Protein AF-0000000084342616 (afdb_homodimer)

Radius of gyration: 28.25 Å; Cα contacts (8 Å, |Δi|>4): 1488; chains: 2; bounding box: 65×80×60 Å

Solvent-accessible surface area (backbone atoms only — not comparable to full-atom values): 35265 Å² total; per-residue (Å²): 129,87,40,86,78,53,21,59,70,28,30,12,45,75,32,38,67,41,60,34,61,66,39,51,51,51,31,42,50,50,44,41,45,38,43,19,45,22,30,22,75,73,64,75,33,57,58,69,29,30,51,42,36,45,54,32,55,73,68,57,84,81,56,51,69,61,45,52,62,55,8,59,83,76,71,40,53,48,65,52,47,51,52,52,49,21,62,64,22,49,87,28,20,79,39,56,56,72,46,55,33,60,63,24,43,51,51,28,19,47,40,50,38,48,48,60,24,43,51,50,34,48,52,26,31,48,49,28,22,51,29,24,42,49,48,12,63,77,25,31,79,38,57,24,56,26,32,41,61,90,34,80,65,47,49,32,27,54,2,34,55,25,26,45,42,18,53,28,27,48,50,28,43,53,53,34,51,55,50,61,72,61,35,43,37,36,58,14,26,85,51,52,25,22,47,74,34,54,91,45,29,70,60,32,42,42,41,28,7,60,74,68,73,32,37,64,56,73,51,42,84,44,42,54,51,69,57,22,52,43,35,36,32,41,23,33,35,6,30,39,32,20,22,52,18,46,34,50,47,58,34,36,32,83,92,55,41,30,35,43,42,69,78,46,34,75,41,99,87,38,82,84,45,66,42,44,46,39,17,53,27,8,32,58,21,16,68,49,14,30,63,32,26,27,57,51,31,60,44,53,32,35,66,47,30,34,68,58,45,58,67,55,36,60,62,34,50,54,48,29,50,26,19,24,21,1,4,22,37,18,29,21,55,28,47,48,62,47,40,73,35,62,68,41,22,46,53,60,25,54,72,78,45,88,70,88,52,50,50,40,22,52,61,49,30,53,50,50,63,68,65,56,129,128,87,40,85,79,52,22,59,69,27,31,11,44,77,32,39,68,40,62,35,62,66,39,50,52,51,31,42,49,52,47,40,42,39,42,20,44,22,32,22,75,72,64,75,34,55,58,68,30,29,52,42,35,44,54,31,56,74,68,59,81,81,56,53,69,60,45,52,63,56,9,60,84,74,71,40,53,48,63,52,48,52,53,53,50,22,61,63,23,49,87,28,19,80,40,56,57,71,47,54,34,59,63,25,44,50,50,28,20,47,39,50,38,47,48,62,25,44,53,49,33,48,50,26,30,50,49,27,22,50,30,24,41,49,49,12,62,76,25,31,77,39,58,24,56,26,33,41,62,90,35,80,66,48,49,32,26,53,1,36,55,25,26,46,42,18,53,28,26,48,52,30,41,53,54,34,50,55,49,61,72,61,35,42,37,36,57,15,28,85,49,53,26,22,47,75,34,54,94,46,30,69,60,32,42,41,41,28,8,59,74,69,73,32,36,65,56,73,50,42,86,43,43,53,49,68,56,23,52,41,34,37,31,40,22,34,35,6,30,39,33,20,22,51,18,47,35,50,48,57,34,35,33,83,91,57,42,30,34,43,44,70,77,46,34,76,42,100,85,39,82,83,45,68,42,47,47,38,17,52,26,8,32,58,21,14,69,51,15,30,63,32,27,25,58,52,31,60,42,54,31,36,67,47,31,35,69,59,42,57,66,55,34,59,61,34,50,52,47,28,50,26,18,25,23,1,4,21,39,18,28,20,55,28,47,46,60,48,40,73,34,63,67,40,23,47,55,59,24,55,72,77,44,88,68,89,51,51,51,38,22,53,60,50,29,52,49,51,63,68,64,56,130

Sequence (746 aa):
MTGPLFDPLLGADRVAERLDAASWVAALIAVEVALTQAAAEHGIVAQADADAVQKAAAQLRIDPAELGKLAVEGGNPVIPLVRTLRAAAGPAGRAVHPGATSQDIMDTAAMLLVGWAGEVVLDDLRGAADAAARLAAEHRDTPMIARTLGQQAVPTTFGLVAAGWCAGLDRARTALAVELAHRSVQLGGAAGTLAALHPHGPAVAASLAARLGLADAAPWHTERTRLGALASALAVAASACATPATDVVLLAATEVGEVQEAAPGDSSSMPHKRNPIAAITARAAARRAPGLAAVIIGGEHEHQRAAGAWHAEWQALTDLLCAAGGAASRLRTSLSGLKVDTDRMAANLALTAGEFDPGHAGELVDRLLKERPMTGPLFDPLLGADRVAERLDAASWVAALIAVEVALTQAAAEHGIVAQADADAVQKAAAQLRIDPAELGKLAVEGGNPVIPLVRTLRAAAGPAGRAVHPGATSQDIMDTAAMLLVGWAGEVVLDDLRGAADAAARLAAEHRDTPMIARTLGQQAVPTTFGLVAAGWCAGLDRARTALAVELAHRSVQLGGAAGTLAALHPHGPAVAASLAARLGLADAAPWHTERTRLGALASALAVAASACATPATDVVLLAATEVGEVQEAAPGDSSSMPHKRNPIAAITARAAARRAPGLAAVIIGGEHEHQRAAGAWHAEWQALTDLLCAAGGAASRLRTSLSGLKVDTDRMAANLALTAGEFDPGHAGELVDRLLKERP

Nearest PDB structures (foldseek):
  5xnz-assembly1_A  TM=9.042E-01  e=6.594E-23  Streptomyces cremeus
  3c8t-assembly1_A  TM=9.058E-01  e=5.805E-22  Chelativorans sp. BNC1
  1c3c-assembly1_A  TM=8.485E-01  e=1.650E-17  Thermotoga maritima
  1c3u-assembly1_A  TM=8.351E-01  e=2.353E-17  Thermotoga maritima
  2x75-assembly1_A  TM=8.670E-01  e=1.659E-16  Staphylococcus aureus

Structure (mmCIF, N/CA/C/O backbone):
data_AF-0000000084342616-model_v1
#
loop_
_entity.id
_entity.type
_entity.pdbx_description
1 polymer '3-carboxy-cis,cis-muconate cycloisomerase'
#
loop_
_atom_site.group_PDB
_atom_site.id
_atom_site.type_symbol
_atom_site.label_atom_id
_atom_site.label_alt_id
_atom_site.label_comp_id
_atom_site.label_asym_id
_atom_site.label_entity_id
_atom_site.label_seq_id
_atom_site.pdbx_PDB_ins_code
_atom_site.Cartn_x
_atom_site.Cartn_y
_atom_site.Cartn_z
_atom_site.occupancy
_atom_site.B_iso_or_equiv
_atom_site.auth_seq_id
_atom_site.auth_comp_id
_atom_site.auth_asym_id
_atom_site.auth_atom_id
_atom_site.pdbx_PDB_model_num
ATOM 1 N N . MET A 1 1 ? -18.078 9.867 -7.395 1 50.47 1 MET A N 1
ATOM 2 C CA . MET A 1 1 ? -18.922 10.102 -6.223 1 50.47 1 MET A CA 1
ATOM 3 C C . MET A 1 1 ? -19.953 8.984 -6.062 1 50.47 1 MET A C 1
ATOM 5 O O . MET A 1 1 ? -20.422 8.414 -7.051 1 50.47 1 MET A O 1
ATOM 9 N N . THR A 1 2 ? -19.703 8.336 -4.805 1 63.5 2 THR A N 1
ATOM 10 C CA . THR A 1 2 ? -20.703 7.355 -4.375 1 63.5 2 THR A CA 1
ATOM 11 C C . THR A 1 2 ? -22.078 7.988 -4.312 1 63.5 2 THR A C 1
ATOM 13 O O . THR A 1 2 ? -22.219 9.188 -4.051 1 63.5 2 THR A O 1
ATOM 16 N N . GLY A 1 3 ? -23 7.684 -5.203 1 76.19 3 GLY A N 1
ATOM 17 C CA . GLY A 1 3 ? -24.375 8.117 -5.191 1 76.19 3 GLY A CA 1
ATOM 18 C C . GLY A 1 3 ? -25.359 6.969 -5.07 1 76.19 3 GLY A C 1
ATOM 19 O O . GLY A 1 3 ? -24.969 5.801 -5.109 1 76.19 3 GLY A O 1
ATOM 20 N N . PRO A 1 4 ? -26.5 7.402 -4.82 1 77.88 4 PRO A N 1
ATOM 21 C CA . PRO A 1 4 ? -27.531 6.41 -4.512 1 77.88 4 PRO A CA 1
ATOM 22 C C . PRO A 1 4 ? -27.812 5.465 -5.68 1 77.88 4 PRO A C 1
ATOM 24 O O . PRO A 1 4 ? -28.328 4.363 -5.477 1 77.88 4 PRO A O 1
ATOM 27 N N . LEU A 1 5 ? -27.406 5.91 -6.863 1 78.56 5 LEU A N 1
ATOM 28 C CA . LEU A 1 5 ? -27.703 5.09 -8.031 1 78.56 5 LEU A CA 1
ATOM 29 C C . LEU A 1 5 ? -26.734 3.916 -8.133 1 78.56 5 LEU A C 1
ATOM 31 O O . LEU A 1 5 ? -27.141 2.787 -8.414 1 78.56 5 LEU A O 1
ATOM 35 N N . PHE A 1 6 ? -25.438 4.184 -7.906 1 83.94 6 PHE A N 1
ATOM 36 C CA . PHE A 1 6 ? -24.453 3.154 -8.203 1 83.94 6 PHE A CA 1
ATOM 37 C C . PHE A 1 6 ? -23.969 2.482 -6.918 1 83.94 6 PHE A C 1
ATOM 39 O O . PHE A 1 6 ? -23.453 1.368 -6.953 1 83.94 6 PHE A O 1
ATOM 46 N N . ASP A 1 7 ? -24.188 3.082 -5.777 1 88.75 7 ASP A N 1
ATOM 47 C CA . ASP A 1 7 ? -23.641 2.549 -4.531 1 88.75 7 ASP A CA 1
ATOM 48 C C . ASP A 1 7 ? -24.234 1.173 -4.223 1 88.75 7 ASP A C 1
ATOM 50 O O . ASP A 1 7 ? -23.484 0.224 -3.953 1 88.75 7 ASP A O 1
ATOM 54 N N . PRO A 1 8 ? -25.562 1.084 -4.324 1 84.62 8 PRO A N 1
ATOM 55 C CA . PRO A 1 8 ? -26.109 -0.25 -4.059 1 84.62 8 PRO A CA 1
ATOM 56 C C . PRO A 1 8 ? -25.641 -1.287 -5.082 1 84.62 8 PRO A C 1
ATOM 58 O O . PRO A 1 8 ? -25.359 -2.432 -4.723 1 84.62 8 PRO A O 1
ATOM 61 N N . LEU A 1 9 ? -25.547 -0.875 -6.324 1 88.62 9 LEU A N 1
ATOM 62 C CA . LEU A 1 9 ? -25.141 -1.764 -7.402 1 88.62 9 LEU A CA 1
ATOM 63 C C . LEU A 1 9 ? -23.719 -2.277 -7.168 1 88.62 9 LEU A C 1
ATOM 65 O O . LEU A 1 9 ? -23.438 -3.465 -7.359 1 88.62 9 LEU A O 1
ATOM 69 N N . LEU A 1 10 ? -22.891 -1.411 -6.641 1 91.94 10 LEU A N 1
ATOM 70 C CA . LEU A 1 10 ? -21.484 -1.759 -6.465 1 91.94 10 LEU A CA 1
ATOM 71 C C . LEU A 1 10 ? -21.203 -2.248 -5.047 1 91.94 10 LEU A C 1
ATOM 73 O O . LEU A 1 10 ? -20.062 -2.49 -4.676 1 91.94 10 LEU A O 1
ATOM 77 N N . GLY A 1 11 ? -22.266 -2.369 -4.234 1 92.19 11 GLY A N 1
ATOM 78 C CA . GLY A 1 11 ? -22.141 -2.969 -2.914 1 92.19 11 GLY A CA 1
ATOM 79 C C . GLY A 1 11 ? -21.594 -2.018 -1.872 1 92.19 11 GLY A C 1
ATOM 80 O O . GLY A 1 11 ? -21.094 -2.451 -0.83 1 92.19 11 GLY A O 1
ATOM 81 N N . ALA A 1 12 ? -21.656 -0.823 -2.172 1 92.62 12 ALA A N 1
ATOM 82 C CA . ALA A 1 12 ? -21 0.146 -1.3 1 92.62 12 ALA A CA 1
ATOM 83 C C . ALA A 1 12 ? -21.984 0.752 -0.309 1 92.62 12 ALA A C 1
ATOM 85 O O . ALA A 1 12 ? -21.625 1.588 0.519 1 92.62 12 ALA A O 1
ATOM 86 N N . ASP A 1 13 ? -23.219 0.27 -0.269 1 92.44 13 ASP A N 1
ATOM 87 C CA . ASP A 1 13 ? -24.281 0.95 0.474 1 92.44 13 ASP A CA 1
ATOM 88 C C . ASP A 1 13 ? -23.953 0.994 1.967 1 92.44 13 ASP A C 1
ATOM 90 O O . ASP A 1 13 ? -24.062 2.047 2.598 1 92.44 13 ASP A O 1
ATOM 94 N N . ARG A 1 14 ? -23.578 -0.119 2.594 1 93.38 14 ARG A N 1
ATOM 95 C CA . ARG A 1 14 ? -23.312 -0.169 4.027 1 93.38 14 ARG A CA 1
ATOM 96 C C . ARG A 1 14 ? -22.188 0.773 4.41 1 93.38 14 ARG A C 1
ATOM 98 O O . ARG A 1 14 ? -22.266 1.488 5.41 1 93.38 14 ARG A O 1
ATOM 105 N N . VAL A 1 15 ? -21.094 0.763 3.627 1 96.56 15 VAL A N 1
ATOM 106 C CA . VAL A 1 15 ? -19.953 1.611 3.914 1 96.56 15 VAL A CA 1
ATOM 107 C C . VAL A 1 15 ? -20.297 3.072 3.645 1 96.56 15 VAL A C 1
ATOM 109 O O . VAL A 1 15 ? -19.922 3.961 4.414 1 96.56 15 VAL A O 1
ATOM 112 N N . ALA A 1 16 ? -21.016 3.301 2.57 1 95.25 16 ALA A N 1
ATOM 113 C CA . ALA A 1 16 ? -21.391 4.66 2.174 1 95.25 16 ALA A CA 1
ATOM 114 C C . ALA A 1 16 ? -22.234 5.336 3.252 1 95.25 16 ALA A C 1
ATOM 116 O O . ALA A 1 16 ? -22.141 6.547 3.455 1 95.25 16 ALA A O 1
ATOM 117 N N . GLU A 1 17 ? -23 4.547 3.947 1 94.5 17 GLU A N 1
ATOM 118 C CA . GLU A 1 17 ? -23.844 5.078 5.023 1 94.5 17 GLU A CA 1
ATOM 119 C C . GLU A 1 17 ? -22.984 5.68 6.133 1 94.5 17 GLU A C 1
ATOM 121 O O . GLU A 1 17 ? -23.438 6.566 6.863 1 94.5 17 GLU A O 1
ATOM 126 N N . ARG A 1 18 ? -21.781 5.211 6.23 1 96.44 18 ARG A N 1
ATOM 127 C CA . ARG A 1 18 ? -20.875 5.707 7.262 1 96.44 18 ARG A CA 1
ATOM 128 C C . ARG A 1 18 ? -20.016 6.852 6.734 1 96.44 18 ARG A C 1
ATOM 130 O O . ARG A 1 18 ? -19.25 7.461 7.488 1 96.44 18 ARG A O 1
ATOM 137 N N . LEU A 1 19 ? -20.172 7.195 5.438 1 96.75 19 LEU A N 1
ATOM 138 C CA . LEU A 1 19 ? -19.234 8.117 4.809 1 96.75 19 LEU A CA 1
ATOM 139 C C . LEU A 1 19 ? -19.984 9.273 4.137 1 96.75 19 LEU A C 1
ATOM 141 O O . LEU A 1 19 ? -19.359 10.133 3.506 1 96.75 19 LEU A O 1
ATOM 145 N N . ASP A 1 20 ? -21.266 9.258 4.238 1 94 20 ASP A N 1
ATOM 146 C CA . ASP A 1 20 ? -22.031 10.289 3.553 1 94 20 ASP A CA 1
ATOM 147 C C . ASP A 1 20 ? -21.781 11.664 4.18 1 94 20 ASP A C 1
ATOM 149 O O . ASP A 1 20 ? -21.031 11.781 5.137 1 94 20 ASP A O 1
ATOM 153 N N . ALA A 1 21 ? -22.422 12.68 3.6 1 94.94 21 ALA A N 1
ATOM 154 C CA . ALA A 1 21 ? -22.203 14.055 4.023 1 94.94 21 ALA A CA 1
ATOM 155 C C . ALA A 1 21 ? -22.578 14.25 5.492 1 94.94 21 ALA A C 1
ATOM 157 O O . ALA A 1 21 ? -21.891 14.961 6.227 1 94.94 21 ALA A O 1
ATOM 158 N N . ALA A 1 22 ? -23.641 13.641 5.91 1 95.25 22 ALA A N 1
ATOM 159 C CA . ALA A 1 22 ? -24.062 13.734 7.301 1 95.25 22 ALA A CA 1
ATOM 160 C C . ALA A 1 22 ? -23.047 13.109 8.242 1 95.25 22 ALA A C 1
ATOM 162 O O . ALA A 1 22 ? -22.797 13.625 9.336 1 95.25 22 ALA A O 1
ATOM 163 N N . SER A 1 23 ? -22.453 11.969 7.828 1 96.69 23 SER A N 1
ATOM 164 C CA . SER A 1 23 ? -21.422 11.312 8.617 1 96.69 23 SER A CA 1
ATOM 165 C C . SER A 1 23 ? -20.172 12.195 8.75 1 96.69 23 SER A C 1
ATOM 167 O O . SER A 1 23 ? -19.578 12.273 9.828 1 96.69 23 SER A O 1
ATOM 169 N N . TRP A 1 24 ? -19.75 12.836 7.676 1 97.44 24 TRP A N 1
ATOM 170 C CA . TRP A 1 24 ? -18.641 13.773 7.727 1 97.44 24 TRP A CA 1
ATOM 171 C C . TRP A 1 24 ? -18.906 14.898 8.719 1 97.44 24 TRP A C 1
ATOM 173 O O . TRP A 1 24 ? -18.062 15.211 9.562 1 97.44 24 TRP A O 1
ATOM 183 N N . VAL A 1 25 ? -20.125 15.445 8.625 1 97.88 25 VAL A N 1
ATOM 184 C CA . VAL A 1 25 ? -20.484 16.547 9.516 1 97.88 25 VAL A CA 1
ATOM 185 C C . VAL A 1 25 ? -20.469 16.062 10.961 1 97.88 25 VAL A C 1
ATOM 187 O O . VAL A 1 25 ? -19.938 16.734 11.844 1 97.88 25 VAL A O 1
ATOM 190 N N . ALA A 1 26 ? -21.016 14.898 11.195 1 97.88 26 ALA A N 1
ATOM 191 C CA . ALA A 1 26 ? -21.047 14.328 12.539 1 97.88 26 ALA A CA 1
ATOM 192 C C . ALA A 1 26 ? -19.625 14.133 13.07 1 97.88 26 ALA A C 1
ATOM 194 O O . ALA A 1 26 ? -19.359 14.398 14.242 1 97.88 26 ALA A O 1
ATOM 195 N N . ALA A 1 27 ? -18.734 13.641 12.242 1 98.56 27 ALA A N 1
ATOM 196 C CA . ALA A 1 27 ? -17.344 13.43 12.648 1 98.56 27 ALA A CA 1
ATOM 197 C C . ALA A 1 27 ? -16.656 14.758 12.977 1 98.56 27 ALA A C 1
ATOM 199 O O . ALA A 1 27 ? -15.938 14.859 13.961 1 98.56 27 ALA A O 1
ATOM 200 N N . LEU A 1 28 ? -16.922 15.727 12.172 1 98.75 28 LEU A N 1
ATOM 201 C CA . LEU A 1 28 ? -16.328 17.047 12.414 1 98.75 28 LEU A CA 1
ATOM 202 C C . LEU A 1 28 ? -16.797 17.609 13.75 1 98.75 28 LEU A C 1
ATOM 204 O O . LEU A 1 28 ? -16 18.141 14.523 1 98.75 28 LEU A O 1
ATOM 208 N N . ILE A 1 29 ? -18.062 17.484 14.016 1 98.62 29 ILE A N 1
ATOM 209 C CA . ILE A 1 29 ? -18.641 17.984 15.258 1 98.62 29 ILE A CA 1
ATOM 210 C C . ILE A 1 29 ? -18.062 17.203 16.438 1 98.62 29 ILE A C 1
ATOM 212 O O . ILE A 1 29 ? -17.703 17.797 17.469 1 98.62 29 ILE A O 1
ATOM 216 N N . ALA A 1 30 ? -17.953 15.914 16.266 1 98.75 30 ALA A N 1
ATOM 217 C CA . ALA A 1 30 ? -17.422 15.078 17.344 1 98.75 30 ALA A CA 1
ATOM 218 C C . ALA A 1 30 ? -16 15.516 17.719 1 98.75 30 ALA A C 1
ATOM 220 O O . ALA A 1 30 ? -15.656 15.578 18.891 1 98.75 30 ALA A O 1
ATOM 221 N N . VAL A 1 31 ? -15.211 15.836 16.734 1 98.88 31 VAL A N 1
ATOM 222 C CA . VAL A 1 31 ? -13.836 16.25 16.984 1 98.88 31 VAL A CA 1
ATOM 223 C C . VAL A 1 31 ? -13.836 17.609 17.688 1 98.88 31 VAL A C 1
ATOM 225 O O . VAL A 1 31 ? -13.094 17.812 18.656 1 98.88 31 VAL A O 1
ATOM 228 N N . GLU A 1 32 ? -14.695 18.531 17.234 1 98.81 32 GLU A N 1
ATOM 229 C CA . GLU A 1 32 ? -14.766 19.859 17.859 1 98.81 32 GLU A CA 1
ATOM 230 C C . GLU A 1 32 ? -15.172 19.766 19.328 1 98.81 32 GLU A C 1
ATOM 232 O O . GLU A 1 32 ? -14.578 20.406 20.188 1 98.81 32 GLU A O 1
ATOM 237 N N . VAL A 1 33 ? -16.141 18.969 19.594 1 98.81 33 VAL A N 1
ATOM 238 C CA . VAL A 1 33 ? -16.641 18.812 20.953 1 98.81 33 VAL A CA 1
ATOM 239 C C . VAL A 1 33 ? -15.57 18.156 21.828 1 98.81 33 VAL A C 1
ATOM 241 O O . VAL A 1 33 ? -15.289 18.609 22.938 1 98.81 33 VAL A O 1
ATOM 244 N N . ALA A 1 34 ? -14.961 17.094 21.297 1 98.88 34 ALA A N 1
ATOM 245 C CA . ALA A 1 34 ? -13.914 16.406 22.047 1 98.88 34 ALA A CA 1
ATOM 246 C C . ALA A 1 34 ? -12.734 17.328 22.328 1 98.88 34 ALA A C 1
ATOM 248 O O . ALA A 1 34 ? -12.133 17.266 23.391 1 98.88 34 ALA A O 1
ATOM 249 N N . LEU A 1 35 ? -12.406 18.125 21.328 1 98.88 35 LEU A N 1
ATOM 250 C CA . LEU A 1 35 ? -11.297 19.062 21.5 1 98.88 35 LEU A CA 1
ATOM 251 C C . LEU A 1 35 ? -11.594 20.078 22.594 1 98.88 35 LEU A C 1
ATOM 253 O O . LEU A 1 35 ? -10.727 20.359 23.422 1 98.88 35 LEU A O 1
ATOM 257 N N . THR A 1 36 ? -12.812 20.625 22.609 1 98.75 36 THR A N 1
ATOM 258 C CA . THR A 1 36 ? -13.203 21.594 23.625 1 98.75 36 THR A CA 1
ATOM 259 C C . THR A 1 36 ? -13.172 20.953 25.016 1 98.75 36 THR A C 1
ATOM 261 O O . THR A 1 36 ? -12.688 21.562 25.969 1 98.75 36 THR A O 1
ATOM 264 N N . GLN A 1 37 ? -13.633 19.734 25.094 1 98.81 37 GLN A N 1
ATOM 265 C CA . GLN A 1 37 ? -13.602 19.016 26.359 1 98.81 37 GLN A CA 1
ATOM 266 C C . GLN A 1 37 ? -12.164 18.719 26.781 1 98.81 37 GLN A C 1
ATOM 268 O O . GLN A 1 37 ? -11.828 18.828 27.969 1 98.81 37 GLN A O 1
ATOM 273 N N . ALA A 1 38 ? -11.336 18.266 25.859 1 98.81 38 ALA A N 1
ATOM 274 C CA . ALA A 1 38 ? -9.922 18.016 26.156 1 98.81 38 ALA A CA 1
ATOM 275 C C . ALA A 1 38 ? -9.234 19.281 26.656 1 98.81 38 ALA A C 1
ATOM 277 O O . ALA A 1 38 ? -8.438 19.234 27.594 1 98.81 38 ALA A O 1
ATOM 278 N N . ALA A 1 39 ? -9.547 20.406 26.031 1 98.75 39 ALA A N 1
ATOM 279 C CA . ALA A 1 39 ? -8.977 21.688 26.453 1 98.75 39 ALA A CA 1
ATOM 280 C C . ALA A 1 39 ? -9.422 22.062 27.859 1 98.75 39 ALA A C 1
ATOM 282 O O . ALA A 1 39 ? -8.648 22.609 28.641 1 98.75 39 ALA A O 1
ATOM 283 N N . ALA A 1 40 ? -10.648 21.812 28.188 1 98.69 40 ALA A N 1
ATOM 284 C CA . ALA A 1 40 ? -11.172 22.109 29.516 1 98.69 40 ALA A CA 1
ATOM 285 C C . ALA A 1 40 ? -10.461 21.281 30.594 1 98.69 40 ALA A C 1
ATOM 287 O O . ALA A 1 40 ? -10.203 21.766 31.688 1 98.69 40 ALA A O 1
ATOM 288 N N . GLU A 1 41 ? -10.148 20.062 30.25 1 98.44 41 GLU A N 1
ATOM 289 C CA . GLU A 1 41 ? -9.445 19.188 31.172 1 98.44 41 GLU A CA 1
ATOM 290 C C . GLU A 1 41 ? -8.109 19.781 31.594 1 98.44 41 GLU A C 1
ATOM 292 O O . GLU A 1 41 ? -7.598 19.469 32.688 1 98.44 41 GLU A O 1
ATOM 297 N N . HIS A 1 42 ? -7.543 20.609 30.781 1 98.31 42 HIS A N 1
ATOM 298 C CA . HIS A 1 42 ? -6.234 21.188 31.078 1 98.31 42 HIS A CA 1
ATOM 299 C C . HIS A 1 42 ? -6.336 22.688 31.344 1 98.31 42 HIS A C 1
ATOM 301 O O . HIS A 1 42 ? -5.328 23.406 31.297 1 98.31 42 HIS A O 1
ATOM 307 N N . GLY A 1 43 ? -7.516 23.188 31.484 1 97.75 43 GLY A N 1
ATOM 308 C CA . GLY A 1 43 ? -7.75 24.531 31.984 1 97.75 43 GLY A CA 1
ATOM 309 C C . GLY A 1 43 ? -7.664 25.594 30.906 1 97.75 43 GLY A C 1
ATOM 310 O O . GLY A 1 43 ? -7.57 26.781 31.203 1 97.75 43 GLY A O 1
ATOM 311 N N . ILE A 1 44 ? -7.668 25.219 29.688 1 97.56 44 ILE A N 1
ATOM 312 C CA . ILE A 1 44 ? -7.562 26.156 28.578 1 97.56 44 ILE A CA 1
ATOM 313 C C . ILE A 1 44 ? -8.898 26.875 28.391 1 97.56 44 ILE A C 1
ATOM 315 O O . ILE A 1 44 ? -8.938 28.047 28 1 97.56 44 ILE A O 1
ATOM 319 N N . VAL A 1 45 ? -10.031 26.141 28.609 1 97.56 45 VAL A N 1
ATOM 320 C CA . VAL A 1 45 ? -11.367 26.719 28.594 1 97.56 45 VAL A CA 1
ATOM 321 C C . VAL A 1 45 ? -12.125 26.281 29.844 1 97.56 45 VAL A C 1
ATOM 323 O O . VAL A 1 45 ? -11.75 25.312 30.5 1 97.56 45 VAL A O 1
ATOM 326 N N . ALA A 1 46 ? -13.141 27.078 30.219 1 98.06 46 ALA A N 1
ATOM 327 C CA . ALA A 1 46 ? -13.945 26.734 31.391 1 98.06 46 ALA A CA 1
ATOM 328 C C . ALA A 1 46 ? -14.781 25.484 31.125 1 98.06 46 ALA A C 1
ATOM 330 O O . ALA A 1 46 ? -15.32 25.297 30.031 1 98.06 46 ALA A O 1
ATOM 331 N N . GLN A 1 47 ? -14.773 24.578 32.156 1 98.38 47 GLN A N 1
ATOM 332 C CA . GLN A 1 47 ? -15.555 23.344 32 1 98.38 47 GLN A CA 1
ATOM 333 C C . GLN A 1 47 ? -17.016 23.656 31.688 1 98.38 47 GLN A C 1
ATOM 335 O O . GLN A 1 47 ? -17.625 22.953 30.875 1 98.38 47 GLN A O 1
ATOM 340 N N . ALA A 1 48 ? -17.531 24.641 32.25 1 98.44 48 ALA A N 1
ATOM 341 C CA . ALA A 1 48 ? -18.922 25.016 32.031 1 98.44 48 ALA A CA 1
ATOM 342 C C . ALA A 1 48 ? -19.141 25.391 30.562 1 98.44 48 ALA A C 1
ATOM 344 O O . ALA A 1 48 ? -20.188 25.078 29.984 1 98.44 48 ALA A O 1
ATOM 345 N N . ASP A 1 49 ? -18.188 26.109 29.969 1 98.56 49 ASP A N 1
ATOM 346 C CA . ASP A 1 49 ? -18.281 26.469 28.562 1 98.56 49 ASP A CA 1
ATOM 347 C C . ASP A 1 49 ? -18.203 25.234 27.672 1 98.56 49 ASP A C 1
ATOM 349 O O . ASP A 1 49 ? -18.938 25.125 26.688 1 98.56 49 ASP A O 1
ATOM 353 N N . ALA A 1 50 ? -17.281 24.359 28.016 1 98.69 50 ALA A N 1
ATOM 354 C CA . ALA A 1 50 ? -17.156 23.109 27.266 1 98.69 50 ALA A CA 1
ATOM 355 C C . ALA A 1 50 ? -18.469 22.328 27.297 1 98.69 50 ALA A C 1
ATOM 357 O O . ALA A 1 50 ? -18.891 21.781 26.281 1 98.69 50 ALA A O 1
ATOM 358 N N . ASP A 1 51 ? -19.094 22.266 28.453 1 98.56 51 ASP A N 1
ATOM 359 C CA . ASP A 1 51 ? -20.375 21.578 28.594 1 98.56 51 ASP A CA 1
ATOM 360 C C . ASP A 1 51 ? -21.453 22.266 27.75 1 98.56 51 ASP A C 1
ATOM 362 O O . ASP A 1 51 ? -22.297 21.594 27.141 1 98.56 51 ASP A O 1
ATOM 366 N N . ALA A 1 52 ? -21.438 23.516 27.75 1 98.44 52 ALA A N 1
ATOM 367 C CA . ALA A 1 52 ? -22.406 24.266 26.969 1 98.44 52 ALA A CA 1
ATOM 368 C C . ALA A 1 52 ? -22.219 24.016 25.469 1 98.44 52 ALA A C 1
ATOM 370 O O . ALA A 1 52 ? -23.188 23.906 24.719 1 98.44 52 ALA A O 1
ATOM 371 N N . VAL A 1 53 ? -20.969 24 25.047 1 98.62 53 VAL A N 1
ATOM 372 C CA . VAL A 1 53 ? -20.656 23.703 23.641 1 98.62 53 VAL A CA 1
ATOM 373 C C . VAL A 1 53 ? -21.188 22.328 23.281 1 98.62 53 VAL A C 1
ATOM 375 O O . VAL A 1 53 ? -21.781 22.125 22.219 1 98.62 53 VAL A O 1
ATOM 378 N N . GLN A 1 54 ? -20.922 21.359 24.141 1 98.56 54 GLN A N 1
ATOM 379 C CA . GLN A 1 54 ? -21.406 20 23.922 1 98.56 54 GLN A CA 1
ATOM 380 C C . GLN A 1 54 ? -22.922 19.953 23.797 1 98.56 54 GLN A C 1
ATOM 382 O O . GLN A 1 54 ? -23.469 19.281 22.922 1 98.56 54 GLN A O 1
ATOM 387 N N . LYS A 1 55 ? -23.594 20.641 24.672 1 98.31 55 LYS A N 1
ATOM 388 C CA . LYS A 1 55 ? -25.047 20.703 24.625 1 98.31 55 LYS A CA 1
ATOM 389 C C . LYS A 1 55 ? -25.547 21.359 23.344 1 98.31 55 LYS A C 1
ATOM 391 O O . LYS A 1 55 ? -26.5 20.891 22.719 1 98.31 55 LYS A O 1
ATOM 396 N N . ALA A 1 56 ? -24.922 22.422 22.984 1 98.25 56 ALA A N 1
ATOM 397 C CA . ALA A 1 56 ? -25.281 23.125 21.75 1 98.25 56 ALA A CA 1
ATOM 398 C C . ALA A 1 56 ? -25.078 22.219 20.531 1 98.25 56 ALA A C 1
ATOM 400 O O . ALA A 1 56 ? -25.922 22.203 19.625 1 98.25 56 ALA A O 1
ATOM 401 N N . ALA A 1 57 ? -23.969 21.562 20.531 1 98.19 57 ALA A N 1
ATOM 402 C CA . ALA A 1 57 ? -23.656 20.656 19.422 1 98.19 57 ALA A CA 1
ATOM 403 C C . ALA A 1 57 ? -24.703 19.562 19.281 1 98.19 57 ALA A C 1
ATOM 405 O O . ALA A 1 57 ? -25.062 19.172 18.172 1 98.19 57 ALA A O 1
ATOM 406 N N . ALA A 1 58 ? -25.203 19.047 20.406 1 97.31 58 ALA A N 1
ATOM 407 C CA . ALA A 1 58 ? -26.172 17.953 20.406 1 97.31 58 ALA A CA 1
ATOM 408 C C . ALA A 1 58 ? -27.5 18.406 19.797 1 97.31 58 ALA A C 1
ATOM 410 O O . ALA A 1 58 ? -28.25 17.578 19.25 1 97.31 58 ALA A O 1
ATOM 411 N N . GLN A 1 59 ? -27.734 19.641 19.781 1 95.94 59 GLN A N 1
ATOM 412 C CA . GLN A 1 59 ? -29 20.188 19.297 1 95.94 59 GLN A CA 1
ATOM 413 C C . GLN A 1 59 ? -28.844 20.766 17.891 1 95.94 59 GLN A C 1
ATOM 415 O O . GLN A 1 59 ? -29.828 21.141 17.25 1 95.94 59 GLN A O 1
ATOM 420 N N . LEU A 1 60 ? -27.625 20.812 17.484 1 94.06 60 LEU A N 1
ATOM 421 C CA . LEU A 1 60 ? -27.312 21.5 16.234 1 94.06 60 LEU A CA 1
ATOM 422 C C . LEU A 1 60 ? -27.766 20.656 15.031 1 94.06 60 LEU A C 1
ATOM 424 O O . LEU A 1 60 ? -27.516 19.453 14.992 1 94.06 60 LEU A O 1
ATOM 428 N N . ARG A 1 61 ? -28.594 21.312 14.133 1 91.12 61 ARG A N 1
ATOM 429 C CA . ARG A 1 61 ? -28.969 20.703 12.859 1 91.12 61 ARG A CA 1
ATOM 430 C C . ARG A 1 61 ? -28.25 21.375 11.695 1 91.12 61 ARG A C 1
ATOM 432 O O . ARG A 1 61 ? -28.578 22.5 11.312 1 91.12 61 ARG A O 1
ATOM 439 N N . ILE A 1 62 ? -27.266 20.703 11.141 1 95.5 62 ILE A N 1
ATOM 440 C CA . ILE A 1 62 ? -26.469 21.25 10.039 1 95.5 62 ILE A CA 1
ATOM 441 C C . ILE A 1 62 ? -26.875 20.578 8.734 1 95.5 62 ILE A C 1
ATOM 443 O O . ILE A 1 62 ? -26.891 19.344 8.641 1 95.5 62 ILE A O 1
ATOM 447 N N . ASP A 1 63 ? -27.297 21.359 7.723 1 96 63 ASP A N 1
ATOM 448 C CA . ASP A 1 63 ? -27.5 20.859 6.367 1 96 63 ASP A CA 1
ATOM 449 C C . ASP A 1 63 ? -26.172 20.734 5.625 1 96 63 ASP A C 1
ATOM 451 O O . ASP A 1 63 ? -25.562 21.75 5.277 1 96 63 ASP A O 1
ATOM 455 N N . PRO A 1 64 ? -25.828 19.531 5.309 1 96.31 64 PRO A N 1
ATOM 456 C CA . PRO A 1 64 ? -24.516 19.359 4.668 1 96.31 64 PRO A CA 1
ATOM 457 C C . PRO A 1 64 ? -24.406 20.125 3.348 1 96.31 64 PRO A C 1
ATOM 459 O O . PRO A 1 64 ? -23.328 20.594 2.998 1 96.31 64 PRO A O 1
ATOM 462 N N . ALA A 1 65 ? -25.422 20.219 2.615 1 95 65 ALA A N 1
ATOM 463 C CA . ALA A 1 65 ? -25.406 20.953 1.351 1 95 65 ALA A CA 1
ATOM 464 C C . ALA A 1 65 ? -25.125 22.438 1.578 1 95 65 ALA A C 1
ATOM 466 O O . ALA A 1 65 ? -24.344 23.047 0.844 1 95 65 ALA A O 1
ATOM 467 N N . GLU A 1 66 ? -25.781 22.984 2.533 1 96 66 GLU A N 1
ATOM 468 C CA . GLU A 1 66 ? -25.531 24.391 2.873 1 96 66 GLU A CA 1
ATOM 469 C C . GLU A 1 66 ? -24.109 24.594 3.389 1 96 66 GLU A C 1
ATOM 471 O O . GLU A 1 66 ? -23.453 25.562 3.033 1 96 66 GLU A O 1
ATOM 476 N N . LEU A 1 67 ? -23.703 23.688 4.246 1 96.62 67 LEU A N 1
ATOM 477 C CA . LEU A 1 67 ? -22.344 23.75 4.742 1 96.62 67 LEU A CA 1
ATOM 478 C C . LEU A 1 67 ? -21.344 23.672 3.592 1 96.62 67 LEU A C 1
ATOM 480 O O . LEU A 1 67 ? -20.312 24.375 3.604 1 96.62 67 LEU A O 1
ATOM 484 N N . GLY A 1 68 ? -21.594 22.844 2.584 1 95.94 68 GLY A N 1
ATOM 485 C CA . GLY A 1 68 ? -20.75 22.734 1.405 1 95.94 68 GLY A CA 1
ATOM 486 C C . GLY A 1 68 ? -20.625 24.047 0.638 1 95.94 68 GLY A C 1
ATOM 487 O O . GLY A 1 68 ? -19.531 24.406 0.191 1 95.94 68 GLY A O 1
ATOM 488 N N . LYS A 1 69 ? -21.719 24.688 0.501 1 95.88 69 LYS A N 1
ATOM 489 C CA . LYS A 1 69 ? -21.703 25.984 -0.179 1 95.88 69 LYS A CA 1
ATOM 490 C C . LYS A 1 69 ? -20.844 26.984 0.576 1 95.88 69 LYS A C 1
ATOM 492 O O . LYS A 1 69 ? -20.047 27.719 -0.032 1 95.88 69 LYS A O 1
ATOM 497 N N . LEU A 1 70 ? -20.969 26.969 1.879 1 94.56 70 LEU A N 1
ATOM 498 C CA . LEU A 1 70 ? -20.219 27.906 2.715 1 94.56 70 LEU A CA 1
ATOM 499 C C . LEU A 1 70 ? -18.734 27.547 2.748 1 94.56 70 LEU A C 1
ATOM 501 O O . LEU A 1 70 ? -17.891 28.406 2.99 1 94.56 70 LEU A O 1
ATOM 505 N N . ALA A 1 71 ? -18.469 26.297 2.471 1 95.88 71 ALA A N 1
ATOM 506 C CA . ALA A 1 71 ? -17.094 25.781 2.566 1 95.88 71 ALA A CA 1
ATOM 507 C C . ALA A 1 71 ? -16.25 26.281 1.405 1 95.88 71 ALA A C 1
ATOM 509 O O . ALA A 1 71 ? -15.016 26.234 1.473 1 95.88 71 ALA A O 1
ATOM 510 N N . VAL A 1 72 ? -16.812 26.734 0.291 1 94.62 72 VAL A N 1
ATOM 511 C CA . VAL A 1 72 ? -16.125 27.062 -0.952 1 94.62 72 VAL A CA 1
ATOM 512 C C . VAL A 1 72 ? -15.125 28.188 -0.703 1 94.62 72 VAL A C 1
ATOM 514 O O . VAL A 1 72 ? -13.961 28.094 -1.1 1 94.62 72 VAL A O 1
ATOM 517 N N . GLU A 1 73 ? -15.5 29.141 0.049 1 90.69 73 GLU A N 1
ATOM 518 C CA . GLU A 1 73 ? -14.664 30.328 0.228 1 90.69 73 GLU A CA 1
ATOM 519 C C . GLU A 1 73 ? -13.406 29.984 1.032 1 90.69 73 GLU A C 1
ATOM 521 O O . GLU A 1 73 ? -12.305 30.422 0.68 1 90.69 73 GLU A O 1
ATOM 526 N N . GLY A 1 74 ? -13.578 29.188 2.035 1 93.44 74 GLY A N 1
ATOM 527 C CA . GLY A 1 74 ? -12.453 28.859 2.898 1 93.44 74 GLY A CA 1
ATOM 528 C C . GLY A 1 74 ? -11.734 27.578 2.488 1 93.44 74 GLY A C 1
ATOM 529 O O . GLY A 1 74 ? -10.672 27.266 3.033 1 93.44 74 GLY A O 1
ATOM 530 N N . GLY A 1 75 ? -12.312 26.891 1.505 1 94.31 75 GLY A N 1
ATOM 531 C CA . GLY A 1 75 ? -11.688 25.688 0.969 1 94.31 75 GLY A CA 1
ATOM 532 C C . GLY A 1 75 ? -11.867 24.469 1.865 1 94.31 75 GLY A C 1
ATOM 533 O O . GLY A 1 75 ? -11.133 23.484 1.739 1 94.31 75 GLY A O 1
ATOM 534 N N . ASN A 1 76 ? -12.617 24.516 2.859 1 96.38 76 ASN A N 1
ATOM 535 C CA . ASN A 1 76 ? -12.93 23.391 3.734 1 96.38 76 ASN A CA 1
ATOM 536 C C . ASN A 1 76 ? -14.18 23.656 4.57 1 96.38 76 ASN A C 1
ATOM 538 O O . ASN A 1 76 ? -14.539 24.812 4.797 1 96.38 76 ASN A O 1
ATOM 542 N N . PRO A 1 77 ? -14.836 22.688 5.074 1 97.25 77 PRO A N 1
ATOM 543 C CA . PRO A 1 77 ? -16.109 22.891 5.762 1 97.25 77 PRO A CA 1
ATOM 544 C C . PRO A 1 77 ? -15.938 23.25 7.234 1 97.25 77 PRO A C 1
ATOM 546 O O . PRO A 1 77 ? -16.906 23.609 7.902 1 97.25 77 PRO A O 1
ATOM 549 N N . VAL A 1 78 ? -14.742 23.25 7.766 1 98.12 78 VAL A N 1
ATOM 550 C CA . VAL A 1 78 ? -14.531 23.438 9.195 1 98.12 78 VAL A CA 1
ATOM 551 C C . VAL A 1 78 ? -14.781 24.906 9.562 1 98.12 78 VAL A C 1
ATOM 553 O O . VAL A 1 78 ? -15.375 25.188 10.609 1 98.12 78 VAL A O 1
ATOM 556 N N . ILE A 1 79 ? -14.398 25.828 8.68 1 97.44 79 ILE A N 1
ATOM 557 C CA . ILE A 1 79 ? -14.5 27.25 8.969 1 97.44 79 ILE A CA 1
ATOM 558 C C . ILE A 1 79 ? -15.961 27.641 9.18 1 97.44 79 ILE A C 1
ATOM 560 O O . ILE A 1 79 ? -16.328 28.156 10.234 1 97.44 79 ILE A O 1
ATOM 564 N N . PRO A 1 80 ? -16.859 27.328 8.25 1 97.31 80 PRO A N 1
ATOM 565 C CA . PRO A 1 80 ? -18.266 27.656 8.5 1 97.31 80 PRO A CA 1
ATOM 566 C C . PRO A 1 80 ? -18.875 26.812 9.609 1 97.31 80 PRO A C 1
ATOM 568 O O . PRO A 1 80 ? -19.781 27.281 10.32 1 97.31 80 PRO A O 1
ATOM 571 N N . LEU A 1 81 ? -18.453 25.594 9.836 1 97.75 81 LEU A N 1
ATOM 572 C CA . LEU A 1 81 ? -18.969 24.75 10.914 1 97.75 81 LEU A CA 1
ATOM 573 C C . LEU A 1 81 ? -18.656 25.359 12.273 1 97.75 81 LEU A C 1
ATOM 575 O O . LEU A 1 81 ? -19.516 25.391 13.156 1 97.75 81 LEU A O 1
ATOM 579 N N . VAL A 1 82 ? -17.422 25.766 12.461 1 98 82 VAL A N 1
ATOM 580 C CA . VAL A 1 82 ? -16.984 26.375 13.711 1 98 82 VAL A CA 1
ATOM 581 C C . VAL A 1 82 ? -17.797 27.641 13.977 1 98 82 VAL A C 1
ATOM 583 O O . VAL A 1 82 ? -18.234 27.891 15.109 1 98 82 VAL A O 1
ATOM 586 N N . ARG A 1 83 ? -18.016 28.422 12.93 1 97.44 83 ARG A N 1
ATOM 587 C CA . ARG A 1 83 ? -18.828 29.625 13.055 1 97.44 83 ARG A CA 1
ATOM 588 C C . ARG A 1 83 ? -20.25 29.281 13.523 1 97.44 83 ARG A C 1
ATOM 590 O O . ARG A 1 83 ? -20.781 29.953 14.414 1 97.44 83 ARG A O 1
ATOM 597 N N . THR A 1 84 ? -20.812 28.297 12.914 1 97.44 84 THR A N 1
ATOM 598 C CA . THR A 1 84 ? -22.156 27.859 13.25 1 97.44 84 THR A CA 1
ATOM 599 C C . THR A 1 84 ? -22.219 27.344 14.688 1 97.44 84 THR A C 1
ATOM 601 O O . THR A 1 84 ? -23.156 27.672 15.43 1 97.44 84 THR A O 1
ATOM 604 N N . LEU A 1 85 ? -21.234 26.594 15.102 1 97.75 85 LEU A N 1
ATOM 605 C CA . LEU A 1 85 ? -21.188 26.031 16.453 1 97.75 85 LEU A CA 1
ATOM 606 C C . LEU A 1 85 ? -21 27.125 17.484 1 97.75 85 LEU A C 1
ATOM 608 O O . LEU A 1 85 ? -21.594 27.094 18.562 1 97.75 85 LEU A O 1
ATOM 612 N N . ARG A 1 86 ? -20.141 28.094 17.188 1 98.31 86 ARG A N 1
ATOM 613 C CA . ARG A 1 86 ? -19.938 29.234 18.078 1 98.31 86 ARG A CA 1
ATOM 614 C C . ARG A 1 86 ? -21.234 30 18.297 1 98.31 86 ARG A C 1
ATOM 616 O O . ARG A 1 86 ? -21.578 30.344 19.422 1 98.31 86 ARG A O 1
ATOM 623 N N . ALA A 1 87 ? -21.906 30.234 17.219 1 97.75 87 ALA A N 1
ATOM 624 C CA . ALA A 1 87 ? -23.188 30.953 17.297 1 97.75 87 ALA A CA 1
ATOM 625 C C . ALA A 1 87 ? -24.188 30.172 18.156 1 97.75 87 ALA A C 1
ATOM 627 O O . ALA A 1 87 ? -24.891 30.766 18.984 1 97.75 87 ALA A O 1
ATOM 628 N N . ALA A 1 88 ? -24.25 28.922 17.953 1 97.5 88 ALA A N 1
ATOM 629 C CA . ALA A 1 88 ? -25.188 28.062 18.672 1 97.5 88 ALA A CA 1
ATOM 630 C C . ALA A 1 88 ? -24.859 28.016 20.172 1 97.5 88 ALA A C 1
ATOM 632 O O . ALA A 1 88 ? -25.75 27.891 21 1 97.5 88 ALA A O 1
ATOM 633 N N . ALA A 1 89 ? -23.578 28.156 20.5 1 98 89 ALA A N 1
ATOM 634 C CA . ALA A 1 89 ? -23.125 28.016 21.891 1 98 89 ALA A CA 1
ATOM 635 C C . ALA A 1 89 ? -23.234 29.344 22.625 1 98 89 ALA A C 1
ATOM 637 O O . ALA A 1 89 ? -23.031 29.406 23.844 1 98 89 ALA A O 1
ATOM 638 N N . GLY A 1 90 ? -23.594 30.422 21.953 1 97.31 90 GLY A N 1
ATOM 639 C CA . GLY A 1 90 ? -23.734 31.719 22.578 1 97.31 90 GLY A CA 1
ATOM 640 C C . GLY A 1 90 ? -22.453 32.219 23.234 1 97.31 90 GLY A C 1
ATOM 641 O O . GLY A 1 90 ? -21.391 32.219 22.594 1 97.31 90 GLY A O 1
ATOM 642 N N . PRO A 1 91 ? -22.562 32.531 24.469 1 97.31 91 PRO A N 1
ATOM 643 C CA . PRO A 1 91 ? -21.375 33.062 25.156 1 97.31 91 PRO A CA 1
ATOM 644 C C . PRO A 1 91 ? -20.25 32.031 25.266 1 97.31 91 PRO A C 1
ATOM 646 O O . PRO A 1 91 ? -19.078 32.406 25.281 1 97.31 91 PRO A O 1
ATOM 649 N N . ALA A 1 92 ? -20.609 30.766 25.281 1 97.75 92 ALA A N 1
ATOM 650 C CA . ALA A 1 92 ? -19.625 29.703 25.406 1 97.75 92 ALA A CA 1
ATOM 651 C C . ALA A 1 92 ? -18.906 29.453 24.078 1 97.75 92 ALA A C 1
ATOM 653 O O . ALA A 1 92 ? -17.938 28.688 24.016 1 97.75 92 ALA A O 1
ATOM 654 N N . GLY A 1 93 ? -19.328 30.172 23.047 1 98 93 GLY A N 1
ATOM 655 C CA . GLY A 1 93 ? -18.797 29.984 21.703 1 98 93 GLY A CA 1
ATOM 656 C C . GLY A 1 93 ? -17.297 30.203 21.625 1 98 93 GLY A C 1
ATOM 657 O O . GLY A 1 93 ? -16.625 29.625 20.766 1 98 93 GLY A O 1
ATOM 658 N N . ARG A 1 94 ? -16.75 31.016 22.484 1 96.44 94 ARG A N 1
ATOM 659 C CA . ARG A 1 94 ? -15.328 31.312 22.484 1 96.44 94 ARG A CA 1
ATOM 660 C C . ARG A 1 94 ? -14.5 30.078 22.797 1 96.44 94 ARG A C 1
ATOM 662 O O . ARG A 1 94 ? -13.305 30.031 22.516 1 96.44 94 ARG A O 1
ATOM 669 N N . ALA A 1 95 ? -15.109 29.047 23.375 1 98 95 ALA A N 1
ATOM 670 C CA . ALA A 1 95 ? -14.43 27.828 23.781 1 98 95 ALA A CA 1
ATOM 671 C C . ALA A 1 95 ? -14.312 26.844 22.625 1 98 95 ALA A C 1
ATOM 673 O O . ALA A 1 95 ? -13.578 25.859 22.703 1 98 95 ALA A O 1
ATOM 674 N N . VAL A 1 96 ? -14.984 27.141 21.516 1 98.44 96 VAL A N 1
ATOM 675 C CA . VAL A 1 96 ? -14.992 26.234 20.375 1 98.44 96 VAL A CA 1
ATOM 676 C C . VAL A 1 96 ? -13.672 26.344 19.625 1 98.44 96 VAL A C 1
ATOM 678 O O . VAL A 1 96 ? -13.156 27.438 19.406 1 98.44 96 VAL A O 1
ATOM 681 N N . HIS A 1 97 ? -13.07 25.125 19.266 1 98.56 97 HIS A N 1
ATOM 682 C CA . HIS A 1 97 ? -11.953 25.047 18.328 1 98.56 97 HIS A CA 1
ATOM 683 C C . HIS A 1 97 ? -10.672 25.594 18.938 1 98.56 97 HIS A C 1
ATOM 685 O O . HIS A 1 97 ? -9.875 26.25 18.266 1 98.56 97 HIS A O 1
ATOM 691 N N . PRO A 1 98 ? -10.438 25.422 20.219 1 98.25 98 PRO A N 1
ATOM 692 C CA . PRO A 1 98 ? -9.25 26.016 20.828 1 98.25 98 PRO A CA 1
ATOM 693 C C . PRO A 1 98 ? -7.945 25.5 20.219 1 98.25 98 PRO A C 1
ATOM 695 O O . PRO A 1 98 ? -7.621 24.312 20.359 1 98.25 98 PRO A O 1
ATOM 698 N N . GLY A 1 99 ? -7.195 26.406 19.625 1 97.19 99 GLY A N 1
ATOM 699 C CA . GLY A 1 99 ? -5.82 26.172 19.219 1 97.19 99 GLY A CA 1
ATOM 700 C C . GLY A 1 99 ? -5.703 25.25 18.016 1 97.19 99 GLY A C 1
ATOM 701 O O . GLY A 1 99 ? -4.594 24.891 17.609 1 97.19 99 GLY A O 1
ATOM 702 N N . ALA A 1 100 ? -6.797 24.812 17.438 1 97.94 100 ALA A N 1
ATOM 703 C CA . ALA A 1 100 ? -6.781 23.891 16.297 1 97.94 100 ALA A CA 1
ATOM 704 C C . ALA A 1 100 ? -6.879 24.641 14.977 1 97.94 100 ALA A C 1
ATOM 706 O O . ALA A 1 100 ? -7.148 25.844 14.961 1 97.94 100 ALA A O 1
ATOM 707 N N . THR A 1 101 ? -6.52 23.984 13.938 1 97.75 101 THR A N 1
ATOM 708 C CA . THR A 1 101 ? -6.797 24.453 12.578 1 97.75 101 THR A CA 1
ATOM 709 C C . THR A 1 101 ? -7.809 23.531 11.891 1 97.75 101 THR A C 1
ATOM 711 O O . THR A 1 101 ? -8.148 22.469 12.414 1 97.75 101 THR A O 1
ATOM 714 N N . SER A 1 102 ? -8.227 24.031 10.68 1 97.88 102 SER A N 1
ATOM 715 C CA . SER A 1 102 ? -9.156 23.234 9.883 1 97.88 102 SER A CA 1
ATOM 716 C C . SER A 1 102 ? -8.578 21.859 9.57 1 97.88 102 SER A C 1
ATOM 718 O O . SER A 1 102 ? -9.289 20.859 9.586 1 97.88 102 SER A O 1
ATOM 720 N N . GLN A 1 103 ? -7.309 21.781 9.297 1 97.88 103 GLN A N 1
ATOM 721 C CA . GLN A 1 103 ? -6.711 20.5 8.922 1 97.88 103 GLN A CA 1
ATOM 722 C C . GLN A 1 103 ? -6.66 19.547 10.109 1 97.88 103 GLN A C 1
ATOM 724 O O . GLN A 1 103 ? -6.805 18.328 9.938 1 97.88 103 GLN A O 1
ATOM 729 N N . ASP A 1 104 ? -6.391 20.109 11.297 1 98.69 104 ASP A N 1
ATOM 730 C CA . ASP A 1 104 ? -6.465 19.266 12.484 1 98.69 104 ASP A CA 1
ATOM 731 C C . ASP A 1 104 ? -7.824 18.562 12.578 1 98.69 104 ASP A C 1
ATOM 733 O O . ASP A 1 104 ? -7.895 17.359 12.797 1 98.69 104 ASP A O 1
ATOM 737 N N . ILE A 1 105 ? -8.82 19.328 12.406 1 98.81 105 ILE A N 1
ATOM 738 C CA . ILE A 1 105 ? -10.188 18.828 12.547 1 98.81 105 ILE A CA 1
ATOM 739 C C . ILE A 1 105 ? -10.508 17.875 11.406 1 98.81 105 ILE A C 1
ATOM 741 O O . ILE A 1 105 ? -11.039 16.781 11.641 1 98.81 105 ILE A O 1
ATOM 745 N N . MET A 1 106 ? -10.18 18.25 10.18 1 98.5 106 MET A N 1
ATOM 746 C CA . MET A 1 106 ? -10.469 17.422 9.016 1 98.5 106 MET A CA 1
ATOM 747 C C . MET A 1 106 ? -9.758 16.078 9.109 1 98.5 106 MET A C 1
ATOM 749 O O . MET A 1 106 ? -10.375 15.031 8.891 1 98.5 106 MET A O 1
ATOM 753 N N . ASP A 1 107 ? -8.461 16.094 9.414 1 98.69 107 ASP A N 1
ATOM 754 C CA . ASP A 1 107 ? -7.664 14.875 9.461 1 98.69 107 ASP A CA 1
ATOM 755 C C . ASP A 1 107 ? -8.141 13.961 10.586 1 98.69 107 ASP A C 1
ATOM 757 O O . ASP A 1 107 ? -8.227 12.742 10.398 1 98.69 107 ASP A O 1
ATOM 761 N N . THR A 1 108 ? -8.383 14.516 11.719 1 98.88 108 THR A N 1
ATOM 762 C CA . THR A 1 108 ? -8.867 13.711 12.836 1 98.88 108 THR A CA 1
ATOM 763 C C . THR A 1 108 ? -10.25 13.141 12.523 1 98.88 108 THR A C 1
ATOM 765 O O . THR A 1 108 ? -10.531 11.984 12.828 1 98.88 108 THR A O 1
ATOM 768 N N . ALA A 1 109 ? -11.117 13.977 11.938 1 98.81 109 ALA A N 1
ATOM 769 C CA . ALA A 1 109 ? -12.43 13.484 11.516 1 98.81 109 ALA A CA 1
ATOM 770 C C . ALA A 1 109 ? -12.297 12.344 10.516 1 98.81 109 ALA A C 1
ATOM 772 O O . ALA A 1 109 ? -13.023 11.352 10.594 1 98.81 109 ALA A O 1
ATOM 773 N N . ALA A 1 110 ? -11.391 12.484 9.578 1 98.56 110 ALA A N 1
ATOM 774 C CA . ALA A 1 110 ? -11.148 11.414 8.617 1 98.56 110 ALA A CA 1
ATOM 775 C C . ALA A 1 110 ? -10.773 10.117 9.312 1 98.56 110 ALA A C 1
ATOM 777 O O . ALA A 1 110 ? -11.227 9.039 8.922 1 98.56 110 ALA A O 1
ATOM 778 N N . MET A 1 111 ? -9.945 10.203 10.367 1 98.75 111 MET A N 1
ATOM 779 C CA . MET A 1 111 ? -9.547 9.023 11.125 1 98.75 111 MET A CA 1
ATOM 780 C C . MET A 1 111 ? -10.75 8.375 11.797 1 98.75 111 MET A C 1
ATOM 782 O O . MET A 1 111 ? -10.82 7.148 11.914 1 98.75 111 MET A O 1
ATOM 786 N N . LEU A 1 112 ? -11.695 9.172 12.242 1 98.69 112 LEU A N 1
ATOM 787 C CA . LEU A 1 112 ? -12.922 8.625 12.805 1 98.69 112 LEU A CA 1
ATOM 788 C C . LEU A 1 112 ? -13.734 7.898 11.734 1 98.69 112 LEU A C 1
ATOM 790 O O . LEU A 1 112 ? -14.164 6.762 11.945 1 98.69 112 LEU A O 1
ATOM 794 N N . LEU A 1 113 ? -13.914 8.562 10.617 1 98.31 113 LEU A N 1
ATOM 795 C CA . LEU A 1 113 ? -14.695 7.992 9.531 1 98.31 113 LEU A CA 1
ATOM 796 C C . LEU A 1 113 ? -14.07 6.691 9.031 1 98.31 113 LEU A C 1
ATOM 798 O O . LEU A 1 113 ? -14.781 5.723 8.758 1 98.31 113 LEU A O 1
ATOM 802 N N . VAL A 1 114 ? -12.766 6.711 8.906 1 98.69 114 VAL A N 1
ATOM 803 C CA . VAL A 1 114 ? -12.039 5.512 8.516 1 98.69 114 VAL A CA 1
ATOM 804 C C . VAL A 1 114 ? -12.352 4.379 9.492 1 98.69 114 VAL A C 1
ATOM 806 O O . VAL A 1 114 ? -12.508 3.225 9.078 1 98.69 114 VAL A O 1
ATOM 809 N N . GLY A 1 115 ? -12.398 4.691 10.766 1 98.38 115 GLY A N 1
ATOM 810 C CA . GLY A 1 115 ? -12.766 3.686 11.75 1 98.38 115 GLY A CA 1
ATOM 811 C C . GLY A 1 115 ? -14.18 3.158 11.578 1 98.38 115 GLY A C 1
ATOM 812 O O . GLY A 1 115 ? -14.391 1.945 11.547 1 98.38 115 GLY A O 1
ATOM 813 N N . TRP A 1 116 ? -15.109 4.078 11.422 1 97.62 116 TRP A N 1
ATOM 814 C CA . TRP A 1 116 ? -16.516 3.727 11.281 1 97.62 116 TRP A CA 1
ATOM 815 C C . TRP A 1 116 ? -16.75 2.873 10.039 1 97.62 116 TRP A C 1
ATOM 817 O O . TRP A 1 116 ? -17.406 1.833 10.109 1 97.62 116 TRP A O 1
ATOM 827 N N . ALA A 1 117 ? -16.203 3.295 8.945 1 98.12 117 ALA A N 1
ATOM 828 C CA . ALA A 1 117 ? -16.375 2.6 7.672 1 98.12 117 ALA A CA 1
ATOM 829 C C . ALA A 1 117 ? -15.492 1.357 7.598 1 98.12 117 ALA A C 1
ATOM 831 O O . ALA A 1 117 ? -15.883 0.348 7.004 1 98.12 117 ALA A O 1
ATOM 832 N N . GLY A 1 118 ? -14.305 1.497 8.211 1 98.44 118 GLY A N 1
ATOM 833 C CA . GLY A 1 118 ? -13.344 0.404 8.172 1 98.44 118 GLY A CA 1
ATOM 834 C C . GLY A 1 118 ? -13.859 -0.867 8.82 1 98.44 118 GLY A C 1
ATOM 835 O O . GLY A 1 118 ? -13.562 -1.971 8.359 1 98.44 118 GLY A O 1
ATOM 836 N N . GLU A 1 119 ? -14.617 -0.724 9.844 1 97.88 119 GLU A N 1
ATOM 837 C CA . GLU A 1 119 ? -15.195 -1.875 10.523 1 97.88 119 GLU A CA 1
ATOM 838 C C . GLU A 1 119 ? -16.141 -2.639 9.609 1 97.88 119 GLU A C 1
ATOM 840 O O . GLU A 1 119 ? -16.219 -3.869 9.664 1 97.88 119 GLU A O 1
ATOM 845 N N . VAL A 1 120 ? -16.844 -1.923 8.82 1 98.38 120 VAL A N 1
ATOM 846 C CA . VAL A 1 120 ? -17.766 -2.537 7.867 1 98.38 120 VAL A CA 1
ATOM 847 C C . VAL A 1 120 ? -16.969 -3.312 6.812 1 98.38 120 VAL A C 1
ATOM 849 O O . VAL A 1 120 ? -17.328 -4.441 6.469 1 98.38 120 VAL A O 1
ATOM 852 N N . VAL A 1 121 ? -15.93 -2.701 6.336 1 98.81 121 VAL A N 1
ATOM 853 C CA . VAL A 1 121 ? -15.086 -3.342 5.332 1 98.81 121 VAL A CA 1
ATOM 854 C C . VAL A 1 121 ? -14.5 -4.629 5.902 1 98.81 121 VAL A C 1
ATOM 856 O O . VAL A 1 121 ? -14.516 -5.672 5.246 1 98.81 121 VAL A O 1
ATOM 859 N N . LEU A 1 122 ? -13.977 -4.566 7.148 1 98.88 122 LEU A N 1
ATOM 860 C CA . LEU A 1 122 ? -13.398 -5.738 7.789 1 98.88 122 LEU A CA 1
ATOM 861 C C . LEU A 1 122 ? -14.43 -6.848 7.941 1 98.88 122 LEU A C 1
ATOM 863 O O . LEU A 1 122 ? -14.117 -8.023 7.742 1 98.88 122 LEU A O 1
ATOM 867 N N . ASP A 1 123 ? -15.617 -6.504 8.305 1 98.75 123 ASP A N 1
ATOM 868 C CA . ASP A 1 123 ? -16.688 -7.477 8.477 1 98.75 123 ASP A CA 1
ATOM 869 C C . ASP A 1 123 ? -17 -8.203 7.172 1 98.75 123 ASP A C 1
ATOM 871 O O . ASP A 1 123 ? -17.125 -9.43 7.152 1 98.75 123 ASP A O 1
ATOM 875 N N . ASP A 1 124 ? -17.109 -7.422 6.109 1 98.75 124 ASP A N 1
ATOM 876 C CA . ASP A 1 124 ? -17.406 -8.023 4.816 1 98.75 124 ASP A CA 1
ATOM 877 C C . ASP A 1 124 ? -16.25 -8.883 4.324 1 98.75 124 ASP A C 1
ATOM 879 O O . ASP A 1 124 ? -16.453 -9.938 3.721 1 98.75 124 ASP A O 1
ATOM 883 N N . LEU A 1 125 ? -15.023 -8.445 4.516 1 98.88 125 LEU A N 1
ATOM 884 C CA . LEU A 1 125 ? -13.867 -9.266 4.168 1 98.88 125 LEU A CA 1
ATOM 885 C C . LEU A 1 125 ? -13.883 -10.578 4.934 1 98.88 125 LEU A C 1
ATOM 887 O O . LEU A 1 125 ? -13.594 -11.641 4.371 1 98.88 125 LEU A O 1
ATOM 891 N N . ARG A 1 126 ? -14.18 -10.508 6.195 1 98.81 126 ARG A N 1
ATOM 892 C CA . ARG A 1 126 ? -14.273 -11.719 7.008 1 98.81 126 ARG A CA 1
ATOM 893 C C . ARG A 1 126 ? -15.344 -12.656 6.465 1 98.81 126 ARG A C 1
ATOM 895 O O . ARG A 1 126 ? -15.117 -13.867 6.355 1 98.81 126 ARG A O 1
ATOM 902 N N . GLY A 1 127 ? -16.516 -12.102 6.211 1 98.81 127 GLY A N 1
ATOM 903 C CA . GLY A 1 127 ? -17.578 -12.914 5.66 1 98.81 127 GLY A CA 1
ATOM 904 C C . GLY A 1 127 ? -17.203 -13.586 4.355 1 98.81 127 GLY A C 1
ATOM 905 O O . GLY A 1 127 ? -17.531 -14.758 4.145 1 98.81 127 GLY A O 1
ATOM 906 N N . ALA A 1 128 ? -16.594 -12.844 3.461 1 98.81 128 ALA A N 1
ATOM 907 C CA . ALA A 1 128 ? -16.125 -13.422 2.197 1 98.81 128 ALA A CA 1
ATOM 908 C C . ALA A 1 128 ? -15.109 -14.523 2.434 1 98.81 128 ALA A C 1
ATOM 910 O O . ALA A 1 128 ? -15.172 -15.586 1.806 1 98.81 128 ALA A O 1
ATOM 911 N N . ALA A 1 129 ? -14.148 -14.25 3.336 1 98.88 129 ALA A N 1
ATOM 912 C CA . ALA A 1 129 ? -13.133 -15.242 3.67 1 98.88 129 ALA A CA 1
ATOM 913 C C . ALA A 1 129 ? -13.766 -16.5 4.258 1 98.88 129 ALA A C 1
ATOM 915 O O . ALA A 1 129 ? -13.375 -17.625 3.908 1 98.88 129 ALA A O 1
ATOM 916 N N . ASP A 1 130 ? -14.727 -16.344 5.137 1 98.88 130 ASP A N 1
ATOM 917 C CA . ASP A 1 130 ? -15.43 -17.469 5.742 1 98.88 130 ASP A CA 1
ATOM 918 C C . ASP A 1 130 ? -16.156 -18.281 4.684 1 98.88 130 ASP A C 1
ATOM 920 O O . ASP A 1 130 ? -16.172 -19.516 4.75 1 98.88 130 ASP A O 1
ATOM 924 N N . ALA A 1 131 ? -16.797 -17.594 3.795 1 98.88 131 ALA A N 1
ATOM 925 C CA . ALA A 1 131 ? -17.484 -18.297 2.707 1 98.88 131 ALA A CA 1
ATOM 926 C C . ALA A 1 131 ? -16.484 -19.094 1.861 1 98.88 131 ALA A C 1
ATOM 928 O O . ALA A 1 131 ? -16.766 -20.234 1.492 1 98.88 131 ALA A O 1
ATOM 929 N N . ALA A 1 132 ? -15.383 -18.5 1.527 1 98.88 132 ALA A N 1
ATOM 930 C CA . ALA A 1 132 ? -14.344 -19.188 0.781 1 98.88 132 ALA A CA 1
ATOM 931 C C . ALA A 1 132 ? -13.828 -20.406 1.559 1 98.88 132 ALA A C 1
ATOM 933 O O . ALA A 1 132 ? -13.594 -21.469 0.981 1 98.88 132 ALA A O 1
ATOM 934 N N . ALA A 1 133 ? -13.633 -20.203 2.834 1 98.88 133 ALA A N 1
ATOM 935 C CA . ALA A 1 133 ? -13.172 -21.297 3.689 1 98.88 133 ALA A CA 1
ATOM 936 C C . ALA A 1 133 ? -14.172 -22.453 3.695 1 98.88 133 ALA A C 1
ATOM 938 O O . ALA A 1 133 ? -13.781 -23.625 3.672 1 98.88 133 ALA A O 1
ATOM 939 N N . ARG A 1 134 ? -15.43 -22.172 3.793 1 98.75 134 ARG A N 1
ATOM 940 C CA . ARG A 1 134 ? -16.469 -23.203 3.762 1 98.75 134 ARG A CA 1
ATOM 941 C C . ARG A 1 134 ? -16.422 -23.969 2.451 1 98.75 134 ARG A C 1
ATOM 943 O O . ARG A 1 134 ? -16.516 -25.203 2.451 1 98.75 134 ARG A O 1
ATOM 950 N N . LEU A 1 135 ? -16.359 -23.25 1.381 1 98.81 135 LEU A N 1
ATOM 951 C CA . LEU A 1 135 ? -16.25 -23.906 0.078 1 98.81 135 LEU A CA 1
ATOM 952 C C . LEU A 1 135 ? -15.016 -24.797 0.024 1 98.81 135 LEU A C 1
ATOM 954 O O . LEU A 1 135 ? -15.07 -25.906 -0.514 1 98.81 135 LEU A O 1
ATOM 958 N N . ALA A 1 136 ? -13.891 -24.25 0.543 1 98.81 136 ALA A N 1
ATOM 959 C CA . ALA A 1 136 ? -12.648 -25.016 0.569 1 98.81 136 ALA A CA 1
ATOM 960 C C . ALA A 1 136 ? -12.828 -26.328 1.331 1 98.81 136 ALA A C 1
ATOM 962 O O . ALA A 1 136 ? -12.414 -27.391 0.861 1 98.81 136 ALA A O 1
ATOM 963 N N . ALA A 1 137 ? -13.453 -26.266 2.451 1 98.62 137 ALA A N 1
ATOM 964 C CA . ALA A 1 137 ? -13.664 -27.453 3.283 1 98.62 137 ALA A CA 1
ATOM 965 C C . ALA A 1 137 ? -14.633 -28.422 2.613 1 98.62 137 ALA A C 1
ATOM 967 O O . ALA A 1 137 ? -14.367 -29.625 2.553 1 98.62 137 ALA A O 1
ATOM 968 N N . GLU A 1 138 ? -15.719 -27.953 2.15 1 98.5 138 GLU A N 1
ATOM 969 C CA . GLU A 1 138 ? -16.766 -28.781 1.534 1 98.5 138 GLU A CA 1
ATOM 970 C C . GLU A 1 138 ? -16.25 -29.484 0.285 1 98.5 138 GLU A C 1
ATOM 972 O O . GLU A 1 138 ? -16.625 -30.625 0.009 1 98.5 138 GLU A O 1
ATOM 977 N N . HIS A 1 139 ? -15.422 -28.859 -0.431 1 98.62 139 HIS A N 1
ATOM 978 C CA . HIS A 1 139 ? -14.961 -29.391 -1.712 1 98.62 139 HIS A CA 1
ATOM 979 C C . HIS A 1 139 ? -13.469 -29.703 -1.672 1 98.62 139 HIS A C 1
ATOM 981 O O . HIS A 1 139 ? -12.781 -29.594 -2.691 1 98.62 139 HIS A O 1
ATOM 987 N N . ARG A 1 140 ? -13.016 -30 -0.507 1 98.31 140 ARG A N 1
ATOM 988 C CA . ARG A 1 140 ? -11.594 -30.266 -0.261 1 98.31 140 ARG A CA 1
ATOM 989 C C . ARG A 1 140 ? -11.016 -31.188 -1.329 1 98.31 140 ARG A C 1
ATOM 991 O O . ARG A 1 140 ? -9.906 -30.953 -1.812 1 98.31 140 ARG A O 1
ATOM 998 N N . ASP A 1 141 ? -11.844 -32.188 -1.731 1 97.94 141 ASP A N 1
ATOM 999 C CA . ASP A 1 141 ? -11.305 -33.219 -2.602 1 97.94 141 ASP A CA 1
ATOM 1000 C C . ASP A 1 141 ? -12.086 -33.281 -3.914 1 97.94 141 ASP A C 1
ATOM 1002 O O . ASP A 1 141 ? -11.969 -34.281 -4.66 1 97.94 141 ASP A O 1
ATOM 1006 N N . THR A 1 142 ? -12.898 -32.25 -4.238 1 98.44 142 THR A N 1
ATOM 1007 C CA . THR A 1 142 ? -13.672 -32.25 -5.477 1 98.44 142 THR A CA 1
ATOM 1008 C C . THR A 1 142 ? -12.758 -32 -6.676 1 98.44 142 THR A C 1
ATOM 1010 O O . THR A 1 142 ? -12.195 -30.922 -6.824 1 98.44 142 THR A O 1
ATOM 1013 N N . PRO A 1 143 ? -12.68 -33 -7.559 1 97.81 143 PRO A N 1
ATOM 1014 C CA . PRO A 1 143 ? -11.766 -32.844 -8.695 1 97.81 143 PRO A CA 1
ATOM 1015 C C . PRO A 1 143 ? -12.203 -31.781 -9.68 1 97.81 143 PRO A C 1
ATOM 1017 O O . PRO A 1 143 ? -13.406 -31.625 -9.938 1 97.81 143 PRO A O 1
ATOM 1020 N N . MET A 1 144 ? -11.242 -31.047 -10.148 1 97.12 144 MET A N 1
ATOM 1021 C CA . MET A 1 144 ? -11.453 -30.078 -11.219 1 97.12 144 MET A CA 1
ATOM 1022 C C . MET A 1 144 ? -10.18 -29.891 -12.047 1 97.12 144 MET A C 1
ATOM 1024 O O . MET A 1 144 ? -9.094 -30.266 -11.609 1 97.12 144 MET A O 1
ATOM 1028 N N . ILE A 1 145 ? -10.391 -29.453 -13.305 1 97.44 145 ILE A N 1
ATOM 1029 C CA . ILE A 1 145 ? -9.234 -29.156 -14.156 1 97.44 145 ILE A CA 1
ATOM 1030 C C . ILE A 1 145 ? -8.703 -27.766 -13.844 1 97.44 145 ILE A C 1
ATOM 1032 O O . ILE A 1 145 ? -9.477 -26.812 -13.695 1 97.44 145 ILE A O 1
ATOM 1036 N N . ALA A 1 146 ? -7.406 -27.641 -13.617 1 97.5 146 ALA A N 1
ATOM 1037 C CA . ALA A 1 146 ? -6.762 -26.344 -13.484 1 97.5 146 ALA A CA 1
ATOM 1038 C C . ALA A 1 146 ? -6.617 -25.656 -14.844 1 97.5 146 ALA A C 1
ATOM 1040 O O . ALA A 1 146 ? -6.645 -26.312 -15.883 1 97.5 146 ALA A O 1
ATOM 1041 N N . ARG A 1 147 ? -6.504 -24.344 -14.852 1 97.38 147 ARG A N 1
ATOM 1042 C CA . ARG A 1 147 ? -6.328 -23.562 -16.078 1 97.38 147 ARG A CA 1
ATOM 1043 C C . ARG A 1 147 ? -5.184 -22.562 -15.922 1 97.38 147 ARG A C 1
ATOM 1045 O O . ARG A 1 147 ? -5.098 -21.859 -14.922 1 97.38 147 ARG A O 1
ATOM 1052 N N . THR A 1 148 ? -4.285 -22.594 -16.828 1 96.25 148 THR A N 1
ATOM 1053 C CA . THR A 1 148 ? -3.129 -21.703 -16.875 1 96.25 148 THR A CA 1
ATOM 1054 C C . THR A 1 148 ? -3.031 -21.031 -18.234 1 96.25 148 THR A C 1
ATOM 1056 O O . THR A 1 148 ? -3.152 -21.688 -19.281 1 96.25 148 THR A O 1
ATOM 1059 N N . LEU A 1 149 ? -2.941 -19.703 -18.219 1 95.38 149 LEU A N 1
ATOM 1060 C CA . LEU A 1 149 ? -2.814 -18.906 -19.438 1 95.38 149 LEU A CA 1
ATOM 1061 C C . LEU A 1 149 ? -3.998 -19.141 -20.375 1 95.38 149 LEU A C 1
ATOM 1063 O O . LEU A 1 149 ? -3.836 -19.188 -21.594 1 95.38 149 LEU A O 1
ATOM 1067 N N . GLY A 1 150 ? -5.195 -19.484 -19.797 1 93.88 150 GLY A N 1
ATOM 1068 C CA . GLY A 1 150 ? -6.441 -19.609 -20.531 1 93.88 150 GLY A CA 1
ATOM 1069 C C . GLY A 1 150 ? -6.676 -21 -21.078 1 93.88 150 GLY A C 1
ATOM 1070 O O . GLY A 1 150 ? -7.691 -21.25 -21.734 1 93.88 150 GLY A O 1
ATOM 1071 N N . GLN A 1 151 ? -5.711 -21.953 -20.75 1 96 151 GLN A N 1
ATOM 1072 C CA . GLN A 1 151 ? -5.805 -23.312 -21.25 1 96 151 GLN A CA 1
ATOM 1073 C C . GLN A 1 151 ? -5.91 -24.312 -20.094 1 96 151 GLN A C 1
ATOM 1075 O O . GLN A 1 151 ? -5.359 -24.094 -19.016 1 96 151 GLN A O 1
ATOM 1080 N N . GLN A 1 152 ? -6.582 -25.422 -20.359 1 96.62 152 GLN A N 1
ATOM 1081 C CA . GLN A 1 152 ? -6.566 -26.5 -19.359 1 96.62 152 GLN A CA 1
ATOM 1082 C C . GLN A 1 152 ? -5.148 -27.016 -19.125 1 96.62 152 GLN A C 1
ATOM 1084 O O . GLN A 1 152 ? -4.371 -27.156 -20.078 1 96.62 152 GLN A O 1
ATOM 1089 N N . ALA A 1 153 ? -4.895 -27.25 -17.906 1 95.19 153 ALA A N 1
ATOM 1090 C CA . ALA A 1 153 ? -3.568 -27.719 -17.516 1 95.19 153 ALA A CA 1
ATOM 1091 C C . ALA A 1 153 ? -3.641 -29.094 -16.875 1 95.19 153 ALA A C 1
ATOM 1093 O O . ALA A 1 153 ? -3.941 -30.078 -17.562 1 95.19 153 ALA A O 1
ATOM 1094 N N . VAL A 1 154 ? -3.352 -29.25 -15.555 1 95.44 154 VAL A N 1
ATOM 1095 C CA . VAL A 1 154 ? -3.412 -30.516 -14.828 1 95.44 154 VAL A CA 1
ATOM 1096 C C . VAL A 1 154 ? -4.547 -30.469 -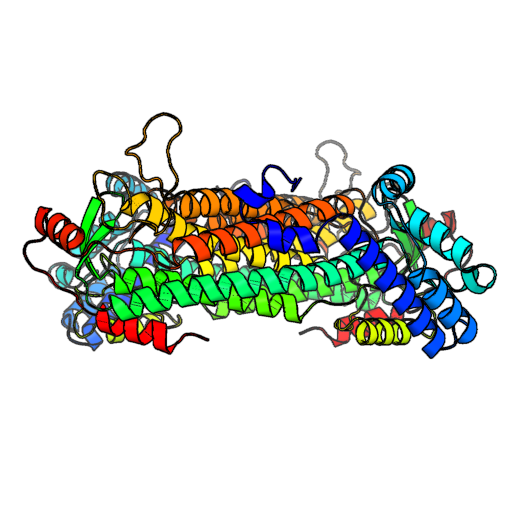13.805 1 95.44 154 VAL A C 1
ATOM 1098 O O . VAL A 1 154 ? -5.082 -29.391 -13.508 1 95.44 154 VAL A O 1
ATOM 1101 N N . PRO A 1 155 ? -4.898 -31.594 -13.312 1 96.25 155 PRO A N 1
ATOM 1102 C CA . PRO A 1 155 ? -5.988 -31.641 -12.336 1 96.25 155 PRO A CA 1
ATOM 1103 C C . PRO A 1 155 ? -5.645 -30.922 -11.031 1 96.25 155 PRO A C 1
ATOM 1105 O O . PRO A 1 155 ? -4.477 -30.891 -10.633 1 96.25 155 PRO A O 1
ATOM 1108 N N . THR A 1 156 ? -6.629 -30.406 -10.391 1 97.5 156 THR A N 1
ATOM 1109 C CA . THR A 1 156 ? -6.633 -29.844 -9.039 1 97.5 156 THR A CA 1
ATOM 1110 C C . THR A 1 156 ? -7.961 -30.141 -8.344 1 97.5 156 THR A C 1
ATOM 1112 O O . THR A 1 156 ? -8.688 -31.047 -8.734 1 97.5 156 THR A O 1
ATOM 1115 N N . THR A 1 157 ? -8.18 -29.438 -7.207 1 98.38 157 THR A N 1
ATOM 1116 C CA . THR A 1 157 ? -9.484 -29.516 -6.551 1 98.38 157 THR A CA 1
ATOM 1117 C C . THR A 1 157 ? -10.094 -28.125 -6.387 1 98.38 157 THR A C 1
ATOM 1119 O O . THR A 1 157 ? -9.375 -27.141 -6.258 1 98.38 157 THR A O 1
ATOM 1122 N N . PHE A 1 158 ? -11.43 -28.156 -6.48 1 98.75 158 PHE A N 1
ATOM 1123 C CA . PHE A 1 158 ? -12.094 -26.891 -6.242 1 98.75 158 PHE A CA 1
ATOM 1124 C C . PHE A 1 158 ? -11.805 -26.391 -4.832 1 98.75 158 PHE A C 1
ATOM 1126 O O . PHE A 1 158 ? -11.695 -25.188 -4.605 1 98.75 158 PHE A O 1
ATOM 1133 N N . GLY A 1 159 ? -11.609 -27.281 -3.934 1 98.69 159 GLY A N 1
ATOM 1134 C CA . GLY A 1 159 ? -11.242 -26.906 -2.576 1 98.69 159 GLY A CA 1
ATOM 1135 C C . GLY A 1 159 ? -9.961 -26.094 -2.506 1 98.69 159 GLY A C 1
ATOM 1136 O O . GLY A 1 159 ? -9.875 -25.125 -1.763 1 98.69 159 GLY A O 1
ATOM 1137 N N . LEU A 1 160 ? -8.953 -26.469 -3.246 1 98.69 160 LEU A N 1
ATOM 1138 C CA . LEU A 1 160 ? -7.68 -25.766 -3.219 1 98.69 160 LEU A CA 1
ATOM 1139 C C . LEU A 1 160 ? -7.82 -24.375 -3.822 1 98.69 160 LEU A C 1
ATOM 1141 O O . LEU A 1 160 ? -7.215 -23.406 -3.336 1 98.69 160 LEU A O 1
ATOM 1145 N N . VAL A 1 161 ? -8.648 -24.25 -4.887 1 98.56 161 VAL A N 1
ATOM 1146 C CA . VAL A 1 161 ? -8.938 -22.938 -5.465 1 98.56 161 VAL A CA 1
ATOM 1147 C C . VAL A 1 161 ? -9.547 -22.031 -4.402 1 98.56 161 VAL A C 1
ATOM 1149 O O . VAL A 1 161 ? -9.055 -20.922 -4.172 1 98.56 161 VAL A O 1
ATOM 1152 N N . ALA A 1 162 ? -10.516 -22.547 -3.723 1 98.81 162 ALA A N 1
ATOM 1153 C CA . ALA A 1 162 ? -11.227 -21.766 -2.713 1 98.81 162 ALA A CA 1
ATOM 1154 C C . ALA A 1 162 ? -10.328 -21.453 -1.521 1 98.81 162 ALA A C 1
ATOM 1156 O O . ALA A 1 162 ? -10.438 -20.391 -0.914 1 98.81 162 ALA A O 1
ATOM 1157 N N . ALA A 1 163 ? -9.484 -22.375 -1.163 1 98.75 163 ALA A N 1
ATOM 1158 C CA . ALA A 1 163 ? -8.531 -22.141 -0.077 1 98.75 163 ALA A CA 1
ATOM 1159 C C . ALA A 1 163 ? -7.578 -21 -0.42 1 98.75 163 ALA A C 1
ATOM 1161 O O . ALA A 1 163 ? -7.199 -20.203 0.452 1 98.75 163 ALA A O 1
ATOM 1162 N N . GLY A 1 164 ? -7.168 -20.938 -1.645 1 98.38 164 GLY A N 1
ATOM 1163 C CA . GLY A 1 164 ? -6.348 -19.828 -2.096 1 98.38 164 GLY A CA 1
ATOM 1164 C C . GLY A 1 164 ? -7.051 -18.484 -1.987 1 98.38 164 GLY A C 1
ATOM 1165 O O . GLY A 1 164 ? -6.449 -17.5 -1.559 1 98.38 164 GLY A O 1
ATOM 1166 N N . TRP A 1 165 ? -8.383 -18.469 -2.451 1 98.56 165 TRP A N 1
ATOM 1167 C CA . TRP A 1 165 ? -9.195 -17.266 -2.26 1 98.56 165 TRP A CA 1
ATOM 1168 C C . TRP A 1 165 ? -9.188 -16.844 -0.798 1 98.56 165 TRP A C 1
ATOM 1170 O O . TRP A 1 165 ? -8.945 -15.672 -0.491 1 98.56 165 TRP A O 1
ATOM 1180 N N . CYS A 1 166 ? -9.398 -17.797 0.047 1 98.75 166 CYS A N 1
ATOM 1181 C CA . CYS A 1 166 ? -9.5 -17.562 1.482 1 98.75 166 CYS A CA 1
ATOM 1182 C C . CYS A 1 166 ? -8.203 -16.969 2.031 1 98.75 166 CYS A C 1
ATOM 1184 O O . CYS A 1 166 ? -8.234 -15.992 2.777 1 98.75 166 CYS A O 1
ATOM 1186 N N . ALA A 1 167 ? -7.109 -17.5 1.669 1 98.38 167 ALA A N 1
ATOM 1187 C CA . ALA A 1 167 ? -5.809 -17.062 2.166 1 98.38 167 ALA A CA 1
ATOM 1188 C C . ALA A 1 167 ? -5.547 -15.602 1.805 1 98.38 167 ALA A C 1
ATOM 1190 O O . ALA A 1 167 ? -5.066 -14.828 2.635 1 98.38 167 ALA A O 1
ATOM 1191 N N . GLY A 1 168 ? -5.848 -15.242 0.572 1 98.12 168 GLY A N 1
ATOM 1192 C CA . GLY A 1 168 ? -5.672 -13.859 0.145 1 98.12 168 GLY A CA 1
ATOM 1193 C C . GLY A 1 168 ? -6.551 -12.883 0.9 1 98.12 168 GLY A C 1
ATOM 1194 O O . GLY A 1 168 ? -6.098 -11.812 1.299 1 98.12 168 GLY A O 1
ATOM 1195 N N . LEU A 1 169 ? -7.801 -13.258 1.071 1 98.75 169 LEU A N 1
ATOM 1196 C CA . LEU A 1 169 ? -8.75 -12.414 1.787 1 98.75 169 LEU A CA 1
ATOM 1197 C C . LEU A 1 169 ? -8.336 -12.242 3.244 1 98.75 169 LEU A C 1
ATOM 1199 O O . LEU A 1 169 ? -8.391 -11.133 3.781 1 98.75 169 LEU A O 1
ATOM 1203 N N . ASP A 1 170 ? -7.906 -13.328 3.834 1 98.75 170 ASP A N 1
ATOM 1204 C CA . ASP A 1 170 ? -7.473 -13.281 5.227 1 98.75 170 ASP A CA 1
ATOM 1205 C C . ASP A 1 170 ? -6.234 -12.398 5.391 1 98.75 170 ASP A C 1
ATOM 1207 O O . ASP A 1 170 ? -6.141 -11.617 6.336 1 98.75 170 ASP A O 1
ATOM 1211 N N . ARG A 1 171 ? -5.309 -12.508 4.508 1 98 171 ARG A N 1
ATOM 1212 C CA . ARG A 1 171 ? -4.098 -11.695 4.586 1 98 171 ARG A CA 1
ATOM 1213 C C . ARG A 1 171 ? -4.422 -10.219 4.426 1 98 171 ARG A C 1
ATOM 1215 O O . ARG A 1 171 ? -3.906 -9.375 5.172 1 98 171 ARG A O 1
ATOM 1222 N N . ALA A 1 172 ? -5.25 -9.922 3.457 1 98.56 172 ALA A N 1
ATOM 1223 C CA . ALA A 1 172 ? -5.645 -8.531 3.23 1 98.56 172 ALA A CA 1
ATOM 1224 C C . ALA A 1 172 ? -6.391 -7.973 4.438 1 98.56 172 ALA A C 1
ATOM 1226 O O . ALA A 1 172 ? -6.16 -6.828 4.84 1 98.56 172 ALA A O 1
ATOM 1227 N N . ARG A 1 173 ? -7.285 -8.773 4.957 1 98.75 173 ARG A N 1
ATOM 1228 C CA . ARG A 1 173 ? -8.055 -8.359 6.125 1 98.75 173 ARG A CA 1
ATOM 1229 C C . ARG A 1 173 ? -7.137 -8.07 7.312 1 98.75 173 ARG A C 1
ATOM 1231 O O . ARG A 1 173 ? -7.301 -7.055 7.996 1 98.75 173 ARG A O 1
ATOM 1238 N N . THR A 1 174 ? -6.207 -8.922 7.543 1 98.56 174 THR A N 1
ATOM 1239 C CA . THR A 1 174 ? -5.281 -8.766 8.656 1 98.56 174 THR A CA 1
ATOM 1240 C C . THR A 1 174 ? -4.445 -7.5 8.5 1 98.56 174 THR A C 1
ATOM 1242 O O . THR A 1 174 ? -4.281 -6.734 9.445 1 98.56 174 THR A O 1
ATOM 1245 N N . ALA A 1 175 ? -3.951 -7.273 7.348 1 98.19 175 ALA A N 1
ATOM 1246 C CA . ALA A 1 175 ? -3.15 -6.078 7.082 1 98.19 175 ALA A CA 1
ATOM 1247 C C . ALA A 1 175 ? -3.973 -4.812 7.289 1 98.19 175 ALA A C 1
ATOM 1249 O O . ALA A 1 175 ? -3.488 -3.84 7.879 1 98.19 175 ALA A O 1
ATOM 1250 N N . LEU A 1 176 ? -5.188 -4.816 6.75 1 98.62 176 LEU A N 1
ATOM 1251 C CA . LEU A 1 176 ? -6.055 -3.656 6.906 1 98.62 176 LEU A CA 1
ATOM 1252 C C . LEU A 1 176 ? -6.375 -3.41 8.375 1 98.62 176 LEU A C 1
ATOM 1254 O O . LEU A 1 176 ? -6.402 -2.264 8.828 1 98.62 176 LEU A O 1
ATOM 1258 N N . ALA A 1 177 ? -6.605 -4.449 9.109 1 98.69 177 ALA A N 1
ATOM 1259 C CA . ALA A 1 177 ? -6.91 -4.336 10.531 1 98.69 177 ALA A CA 1
ATOM 1260 C C . ALA A 1 177 ? -5.762 -3.666 11.281 1 98.69 177 ALA A C 1
ATOM 1262 O O . ALA A 1 177 ? -5.992 -2.877 12.203 1 98.69 177 ALA A O 1
ATOM 1263 N N . VAL A 1 178 ? -4.582 -3.955 10.938 1 97.81 178 VAL A N 1
ATOM 1264 C CA . VAL A 1 178 ? -3.416 -3.344 11.562 1 97.81 178 VAL A CA 1
ATOM 1265 C C . VAL A 1 178 ? -3.432 -1.836 11.328 1 97.81 178 VAL A C 1
ATOM 1267 O O . VAL A 1 178 ? -3.211 -1.055 12.258 1 97.81 178 VAL A O 1
ATOM 1270 N N . GLU A 1 179 ? -3.682 -1.414 10.109 1 97.5 179 GLU A N 1
ATOM 1271 C CA . GLU A 1 179 ? -3.725 0.012 9.797 1 97.5 179 GLU A CA 1
ATOM 1272 C C . GLU A 1 179 ? -4.859 0.705 10.547 1 97.5 179 GLU A C 1
ATOM 1274 O O . GLU A 1 179 ? -4.699 1.829 11.023 1 97.5 179 GLU A O 1
ATOM 1279 N N . LEU A 1 180 ? -6 0.038 10.664 1 97.88 180 LEU A N 1
ATOM 1280 C CA . LEU A 1 180 ? -7.16 0.621 11.328 1 97.88 180 LEU A CA 1
ATOM 1281 C C . LEU A 1 180 ? -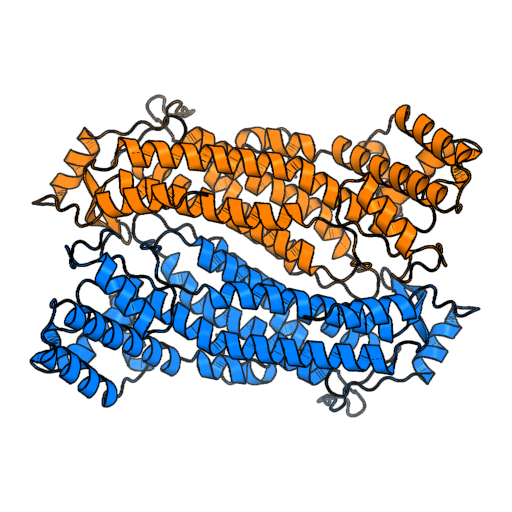6.918 0.755 12.828 1 97.88 180 LEU A C 1
ATOM 1283 O O . LEU A 1 180 ? -7.426 1.682 13.461 1 97.88 180 LEU A O 1
ATOM 1287 N N . ALA A 1 181 ? -6.133 -0.1 13.367 1 96.81 181 ALA A N 1
ATOM 1288 C CA . ALA A 1 181 ? -5.852 -0.103 14.805 1 96.81 181 ALA A CA 1
ATOM 1289 C C . ALA A 1 181 ? -4.93 1.051 15.188 1 96.81 181 ALA A C 1
ATOM 1291 O O . ALA A 1 181 ? -4.871 1.447 16.359 1 96.81 181 ALA A O 1
ATOM 1292 N N . HIS A 1 182 ? -4.285 1.684 14.172 1 94.38 182 HIS A N 1
ATOM 1293 C CA . HIS A 1 182 ? -3.277 2.688 14.484 1 94.38 182 HIS A CA 1
ATOM 1294 C C . HIS A 1 182 ? -3.729 4.078 14.055 1 94.38 182 HIS A C 1
ATOM 1296 O O . HIS A 1 182 ? -2.91 4.992 13.938 1 94.38 182 HIS A O 1
ATOM 1302 N N . ARG A 1 183 ? -5.004 4.242 13.891 1 97.81 183 ARG A N 1
ATOM 1303 C CA . ARG A 1 183 ? -5.52 5.578 13.625 1 97.81 183 ARG A CA 1
ATOM 1304 C C . ARG A 1 183 ? -5.141 6.547 14.734 1 97.81 183 ARG A C 1
ATOM 1306 O O . ARG A 1 183 ? -5.242 6.211 15.922 1 97.81 183 ARG A O 1
ATOM 1313 N N . SER A 1 184 ? -4.68 7.691 14.367 1 98.44 184 SER A N 1
ATOM 1314 C CA . SER A 1 184 ? -4.168 8.641 15.352 1 98.44 184 SER A CA 1
ATOM 1315 C C . SER A 1 184 ? -4.836 10.008 15.203 1 98.44 184 SER A C 1
ATOM 1317 O O . SER A 1 184 ? -5.309 10.352 14.117 1 98.44 184 SER A O 1
ATOM 1319 N N . VAL A 1 185 ? -4.809 10.711 16.297 1 98.62 185 VAL A N 1
ATOM 1320 C CA . VAL A 1 185 ? -5.293 12.094 16.281 1 98.62 185 VAL A CA 1
ATOM 1321 C C . VAL A 1 185 ? -4.297 12.984 15.555 1 98.62 185 VAL A C 1
ATOM 1323 O O . VAL A 1 185 ? -3.094 12.703 15.539 1 98.62 185 VAL A O 1
ATOM 1326 N N . GLN A 1 186 ? -4.781 13.938 14.859 1 98.75 186 GLN A N 1
ATOM 1327 C CA . GLN A 1 186 ? -3.992 15.062 14.359 1 98.75 186 GLN A CA 1
ATOM 1328 C C . GLN A 1 186 ? -4.328 16.344 15.109 1 98.75 186 GLN A C 1
ATOM 1330 O O . GLN A 1 186 ? -5.488 16.766 15.141 1 98.75 186 GLN A O 1
ATOM 1335 N N . LEU A 1 187 ? -3.443 16.891 15.852 1 98.69 187 LEU A N 1
ATOM 1336 C CA . LEU A 1 187 ? -3.516 18.219 16.469 1 98.69 187 LEU A CA 1
ATOM 1337 C C . LEU A 1 187 ? -2.148 18.891 16.469 1 98.69 187 LEU A C 1
ATOM 1339 O O . LEU A 1 187 ? -1.252 18.484 17.219 1 98.69 187 LEU A O 1
ATOM 1343 N N . GLY A 1 188 ? -1.974 19.828 15.602 1 97.5 188 GLY A N 1
ATOM 1344 C CA . GLY A 1 188 ? -0.699 20.516 15.484 1 97.5 188 GLY A CA 1
ATOM 1345 C C . GLY A 1 188 ? -0.833 22.031 15.516 1 97.5 188 GLY A C 1
ATOM 1346 O O . GLY A 1 188 ? 0.141 22.734 15.766 1 97.5 188 GLY A O 1
ATOM 1347 N N . GLY A 1 189 ? -2.088 22.484 15.312 1 96.94 189 GLY A N 1
ATOM 1348 C CA . GLY A 1 189 ? -2.293 23.922 15.172 1 96.94 189 GLY A CA 1
ATOM 1349 C C . GLY A 1 189 ? -1.742 24.469 13.867 1 96.94 189 GLY A C 1
ATOM 1350 O O . GLY A 1 189 ? -1.63 23.734 12.875 1 96.94 189 GLY A O 1
ATOM 1351 N N . ALA A 1 190 ? -1.481 25.734 13.812 1 94.88 190 ALA A N 1
ATOM 1352 C CA . ALA A 1 190 ? -1.245 26.484 12.586 1 94.88 190 ALA A CA 1
ATOM 1353 C C . ALA A 1 190 ? 0.024 26 11.883 1 94.88 190 ALA A C 1
ATOM 1355 O O . ALA A 1 190 ? 0.114 26.031 10.656 1 94.88 190 ALA A O 1
ATOM 1356 N N . ALA A 1 191 ? 1.018 25.531 12.672 1 95.56 191 ALA A N 1
ATOM 1357 C CA . ALA A 1 191 ? 2.299 25.203 12.055 1 95.56 191 ALA A CA 1
ATOM 1358 C C . ALA A 1 191 ? 2.875 23.922 12.648 1 95.56 191 ALA A C 1
ATOM 1360 O O . ALA A 1 191 ? 4.066 23.641 12.5 1 95.56 191 ALA A O 1
ATOM 1361 N N . GLY A 1 192 ? 2.037 23.203 13.297 1 97.12 192 GLY A N 1
ATOM 1362 C CA . GLY A 1 192 ? 2.502 21.953 13.875 1 97.12 192 GLY A CA 1
ATOM 1363 C C . GLY A 1 192 ? 3.256 22.125 15.18 1 97.12 192 GLY A C 1
ATOM 1364 O O . GLY A 1 192 ? 3.812 21.172 15.727 1 97.12 192 GLY A O 1
ATOM 1365 N N . THR A 1 193 ? 3.254 23.375 15.773 1 97.38 193 THR A N 1
ATOM 1366 C CA . THR A 1 193 ? 4.047 23.688 16.953 1 97.38 193 THR A CA 1
ATOM 1367 C C . THR A 1 193 ? 3.182 23.641 18.219 1 97.38 193 THR A C 1
ATO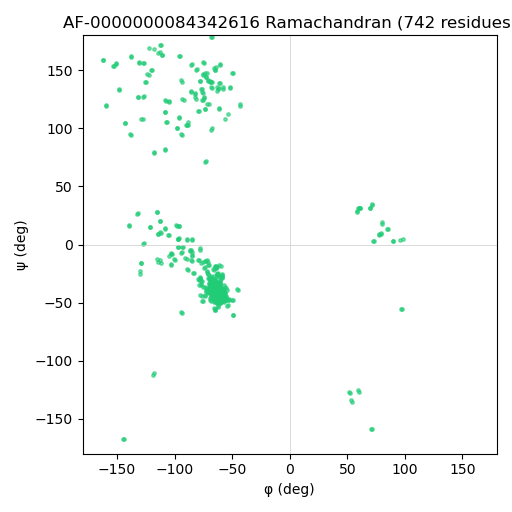M 1369 O O . THR A 1 193 ? 3.695 23.688 19.328 1 97.38 193 THR A O 1
ATOM 1372 N N . LEU A 1 194 ? 1.896 23.609 18.062 1 97.56 194 LEU A N 1
ATOM 1373 C CA . LEU A 1 194 ? 0.951 23.656 19.172 1 97.56 194 LEU A CA 1
ATOM 1374 C C . LEU A 1 194 ? 1.127 24.938 19.984 1 97.56 194 LEU A C 1
ATOM 1376 O O . LEU A 1 194 ? 0.86 24.953 21.188 1 97.56 194 LEU A O 1
ATOM 1380 N N . ALA A 1 195 ? 1.515 25.969 19.312 1 96 195 ALA A N 1
ATOM 1381 C CA . ALA A 1 195 ? 1.839 27.234 19.984 1 96 195 ALA A CA 1
ATOM 1382 C C . ALA A 1 195 ? 0.616 27.797 20.703 1 96 195 ALA A C 1
ATOM 1384 O O . ALA A 1 195 ? 0.721 28.297 21.828 1 96 195 ALA A O 1
ATOM 1385 N N . ALA A 1 196 ? -0.559 27.672 20.125 1 95.5 196 ALA A N 1
ATOM 1386 C CA . ALA A 1 196 ? -1.778 28.266 20.672 1 95.5 196 ALA A CA 1
ATOM 1387 C C . ALA A 1 196 ? -2.217 27.547 21.938 1 95.5 196 ALA A C 1
ATOM 1389 O O . ALA A 1 196 ? -3.027 28.078 22.703 1 95.5 196 ALA A O 1
ATOM 1390 N N . LEU A 1 197 ? -1.657 26.375 22.172 1 97.19 197 LEU A N 1
ATOM 1391 C CA . LEU A 1 197 ? -2.016 25.562 23.344 1 97.19 197 LEU A CA 1
ATOM 1392 C C . LEU A 1 197 ? -0.835 25.438 24.297 1 97.19 197 LEU A C 1
ATOM 1394 O O . LEU A 1 197 ? -0.847 24.594 25.203 1 97.19 197 LEU A O 1
ATOM 1398 N N . HIS A 1 198 ? 0.174 26.188 24.016 1 95.88 198 HIS A N 1
ATOM 1399 C CA . HIS A 1 198 ? 1.333 26.156 24.891 1 95.88 198 HIS A CA 1
ATOM 1400 C C . HIS A 1 198 ? 0.972 26.641 26.297 1 95.88 198 HIS A C 1
ATOM 1402 O O . HIS A 1 198 ? 0.274 27.641 26.453 1 95.88 198 HIS A O 1
ATOM 1408 N N . PRO A 1 199 ? 1.368 26.031 27.344 1 96.81 199 PRO A N 1
ATOM 1409 C CA . PRO A 1 199 ? 2.299 24.906 27.391 1 96.81 199 PRO A CA 1
ATOM 1410 C C . PRO A 1 199 ? 1.586 23.562 27.438 1 96.81 199 PRO A C 1
ATOM 1412 O O . PRO A 1 199 ? 2.207 22.531 27.734 1 96.81 199 PRO A O 1
ATOM 1415 N N . HIS A 1 200 ? 0.334 23.469 27.125 1 97.69 200 HIS A N 1
ATOM 1416 C CA . HIS A 1 200 ? -0.449 22.266 27.375 1 97.69 200 HIS A CA 1
ATOM 1417 C C . HIS A 1 200 ? -0.693 21.484 26.094 1 97.69 200 HIS A C 1
ATOM 1419 O O . HIS A 1 200 ? -1.471 20.531 26.078 1 97.69 200 HIS A O 1
ATOM 1425 N N . GLY A 1 201 ? -0.056 21.875 25 1 97.62 201 GLY A N 1
ATOM 1426 C CA . GLY A 1 201 ? -0.326 21.344 23.672 1 97.62 201 GLY A CA 1
ATOM 1427 C C . GLY A 1 201 ? -0.354 19.828 23.625 1 97.62 201 GLY A C 1
ATOM 1428 O O . GLY A 1 201 ? -1.386 19.234 23.312 1 97.62 201 GLY A O 1
ATOM 1429 N N . PRO A 1 202 ? 0.748 19.156 23.969 1 97.75 202 PRO A N 1
ATOM 1430 C CA . PRO A 1 202 ? 0.814 17.703 23.922 1 97.75 202 PRO A CA 1
ATOM 1431 C C . PRO A 1 202 ? -0.192 17.031 24.859 1 97.75 202 PRO A C 1
ATOM 1433 O O . PRO A 1 202 ? -0.766 15.992 24.5 1 97.75 202 PRO A O 1
ATOM 1436 N N . ALA A 1 203 ? -0.4 17.625 26.016 1 98.25 203 ALA A N 1
ATOM 1437 C CA . ALA A 1 203 ? -1.363 17.062 26.969 1 98.25 203 ALA A CA 1
ATOM 1438 C C . ALA A 1 203 ? -2.781 17.125 26.406 1 98.25 203 ALA A C 1
ATOM 1440 O O . ALA A 1 203 ? -3.562 16.188 26.562 1 98.25 203 ALA A O 1
ATOM 1441 N N . VAL A 1 204 ? -3.125 18.219 25.766 1 98.62 204 VAL A N 1
ATOM 1442 C CA . VAL A 1 204 ? -4.441 18.359 25.156 1 98.62 204 VAL A CA 1
ATOM 1443 C C . VAL A 1 204 ? -4.605 17.359 24.016 1 98.62 204 VAL A C 1
ATOM 1445 O O . VAL A 1 204 ? -5.664 16.734 23.875 1 98.62 204 VAL A O 1
ATOM 1448 N N . ALA A 1 205 ? -3.559 17.172 23.219 1 98.62 205 ALA A N 1
ATOM 1449 C CA . ALA A 1 205 ? -3.598 16.203 22.125 1 98.62 205 ALA A CA 1
ATOM 1450 C C . ALA A 1 205 ? -3.852 14.797 22.656 1 98.62 205 ALA A C 1
ATOM 1452 O O . ALA A 1 205 ? -4.652 14.047 22.094 1 98.62 205 ALA A O 1
ATOM 1453 N N . ALA A 1 206 ? -3.178 14.438 23.703 1 98.69 206 ALA A N 1
ATOM 1454 C CA . ALA A 1 206 ? -3.352 13.117 24.328 1 98.69 206 ALA A CA 1
ATOM 1455 C C . ALA A 1 206 ? -4.777 12.938 24.828 1 98.69 206 ALA A C 1
ATOM 1457 O O . ALA A 1 206 ? -5.375 11.867 24.656 1 98.69 206 ALA A O 1
ATOM 1458 N N . SER A 1 207 ? -5.285 13.945 25.5 1 98.81 207 SER A N 1
ATOM 1459 C CA . SER A 1 207 ? -6.656 13.898 26 1 98.81 207 SER A CA 1
ATOM 1460 C C . SER A 1 207 ? -7.656 13.773 24.844 1 98.81 207 SER A C 1
ATOM 1462 O O . SER A 1 207 ? -8.648 13.047 24.953 1 98.81 207 SER A O 1
ATOM 1464 N N . LEU A 1 208 ? -7.414 14.531 23.797 1 98.88 208 LEU A N 1
ATOM 1465 C CA . LEU A 1 208 ? -8.266 14.453 22.609 1 98.88 208 LEU A CA 1
ATOM 1466 C C . LEU A 1 208 ? -8.266 13.039 22.031 1 98.88 208 LEU A C 1
ATOM 1468 O O . LEU A 1 208 ? -9.32 12.5 21.703 1 98.88 208 LEU A O 1
ATOM 1472 N N . ALA A 1 209 ? -7.074 12.469 21.906 1 98.81 209 ALA A N 1
ATOM 1473 C CA . ALA A 1 209 ? -6.934 11.102 21.406 1 98.81 209 ALA A CA 1
ATOM 1474 C C . ALA A 1 209 ? -7.738 10.117 22.25 1 98.81 209 ALA A C 1
ATOM 1476 O O . ALA A 1 209 ? -8.5 9.305 21.719 1 98.81 209 ALA A O 1
ATOM 1477 N N . ALA A 1 210 ? -7.621 10.234 23.562 1 98.56 210 ALA A N 1
ATOM 1478 C CA . ALA A 1 210 ? -8.312 9.344 24.484 1 98.56 210 ALA A CA 1
ATOM 1479 C C . ALA A 1 210 ? -9.828 9.469 24.344 1 98.56 210 ALA A C 1
ATOM 1481 O O . ALA A 1 210 ? -10.539 8.461 24.328 1 98.56 210 ALA A O 1
ATOM 1482 N N . ARG A 1 211 ? -10.305 10.641 24.25 1 98.5 211 ARG A N 1
ATOM 1483 C CA . ARG A 1 211 ? -11.734 10.898 24.172 1 98.5 211 ARG A CA 1
ATOM 1484 C C . ARG A 1 211 ? -12.328 10.328 22.891 1 98.5 211 ARG A C 1
ATOM 1486 O O . ARG A 1 211 ? -13.484 9.891 22.859 1 98.5 211 ARG A O 1
ATOM 1493 N N . LEU A 1 212 ? -11.508 10.328 21.812 1 98.75 212 LEU A N 1
ATOM 1494 C CA . LEU A 1 212 ? -12.016 9.914 20.516 1 98.75 212 LEU A CA 1
ATOM 1495 C C . LEU A 1 212 ? -11.672 8.453 20.234 1 98.75 212 LEU A C 1
ATOM 1497 O O . LEU A 1 212 ? -12.039 7.91 19.203 1 98.75 212 LEU A O 1
ATOM 1501 N N . GLY A 1 213 ? -10.961 7.812 21.141 1 98.19 213 GLY A N 1
ATOM 1502 C CA . GLY A 1 213 ? -10.531 6.441 20.922 1 98.19 213 GLY A CA 1
ATOM 1503 C C . GLY A 1 213 ? -9.477 6.312 19.844 1 98.19 213 GLY A C 1
ATOM 1504 O O . GLY A 1 213 ? -9.492 5.355 19.062 1 98.19 213 GLY A O 1
ATOM 1505 N N . LEU A 1 214 ? -8.648 7.293 19.672 1 98.62 214 LEU A N 1
ATOM 1506 C CA . LEU A 1 214 ? -7.551 7.309 18.703 1 98.62 214 LEU A CA 1
ATOM 1507 C C . LEU A 1 214 ? -6.207 7.266 19.422 1 98.62 214 LEU A C 1
ATOM 1509 O O . LEU A 1 214 ? -6.137 7.492 20.641 1 98.62 214 LEU A O 1
ATOM 1513 N N . ALA A 1 215 ? -5.188 6.938 18.719 1 98.25 215 ALA A N 1
ATOM 1514 C CA . ALA A 1 215 ? -3.838 6.949 19.281 1 98.25 215 ALA A CA 1
ATOM 1515 C C . ALA A 1 215 ? -3.285 8.367 19.359 1 98.25 215 ALA A C 1
ATOM 1517 O O . ALA A 1 215 ? -3.52 9.18 18.469 1 98.25 215 ALA A O 1
ATOM 1518 N N . ASP A 1 216 ? -2.582 8.648 20.453 1 97.69 216 ASP A N 1
ATOM 1519 C CA . ASP A 1 216 ? -1.823 9.891 20.547 1 97.69 216 ASP A CA 1
ATOM 1520 C C . ASP A 1 216 ? -0.633 9.891 19.594 1 97.69 216 ASP A C 1
ATOM 1522 O O . ASP A 1 216 ? 0.009 8.859 19.391 1 97.69 216 ASP A O 1
ATOM 1526 N N . ALA A 1 217 ? -0.399 11.031 19 1 96.44 217 ALA A N 1
ATOM 1527 C CA . ALA A 1 217 ? 0.73 11.18 18.078 1 96.44 217 ALA A CA 1
ATOM 1528 C C . ALA A 1 217 ? 1.201 12.633 18.031 1 96.44 217 ALA A C 1
ATOM 1530 O O . ALA A 1 217 ? 0.435 13.555 18.328 1 96.44 217 ALA A O 1
ATOM 1531 N N . ALA A 1 218 ? 2.561 12.812 17.688 1 97 218 ALA A N 1
ATOM 1532 C CA . ALA A 1 218 ? 3.002 14.141 17.281 1 97 218 ALA A CA 1
ATOM 1533 C C . ALA A 1 218 ? 2.25 14.602 16.031 1 97 218 ALA A C 1
ATOM 1535 O O . ALA A 1 218 ? 1.722 13.781 15.281 1 97 218 ALA A O 1
ATOM 1536 N N . PRO A 1 219 ? 2.178 15.891 15.875 1 97.75 219 PRO A N 1
ATOM 1537 C CA . PRO A 1 219 ? 1.479 16.406 14.688 1 97.75 219 PRO A CA 1
ATOM 1538 C C . PRO A 1 219 ? 1.986 15.773 13.391 1 97.75 219 PRO A C 1
ATOM 1540 O O . PRO A 1 219 ? 3.195 15.609 13.211 1 97.75 219 PRO A O 1
ATOM 1543 N N . TRP A 1 220 ? 1.057 15.383 12.523 1 97.12 220 TRP A N 1
ATOM 1544 C CA . TRP A 1 220 ? 1.451 14.672 11.312 1 97.12 220 TRP A CA 1
ATOM 1545 C C . TRP A 1 220 ? 0.77 15.266 10.086 1 97.12 220 TRP A C 1
ATOM 1547 O O . TRP A 1 220 ? 0.609 14.594 9.07 1 97.12 220 TRP A O 1
ATOM 1557 N N . HIS A 1 221 ? 0.412 16.484 10.086 1 95.06 221 HIS A N 1
ATOM 1558 C CA . HIS A 1 221 ? -0.368 17.125 9.031 1 95.06 221 HIS A CA 1
ATOM 1559 C C . HIS A 1 221 ? 0.388 17.125 7.707 1 95.06 221 HIS A C 1
ATOM 1561 O O . HIS A 1 221 ? -0.224 17.125 6.637 1 95.06 221 HIS A O 1
ATOM 1567 N N . THR A 1 222 ? 1.72 17.062 7.715 1 94.19 222 THR A N 1
ATOM 1568 C CA . THR A 1 222 ? 2.449 17.047 6.453 1 94.19 222 THR A CA 1
ATOM 1569 C C . THR A 1 222 ? 3.105 15.688 6.23 1 94.19 222 THR A C 1
ATOM 1571 O O . THR A 1 222 ? 3.631 15.414 5.148 1 94.19 222 THR A O 1
ATOM 1574 N N . GLU A 1 223 ? 3.197 14.938 7.23 1 94.94 223 GLU A N 1
ATOM 1575 C CA . GLU A 1 223 ? 3.711 13.57 7.156 1 94.94 223 GLU A CA 1
ATOM 1576 C C . GLU A 1 223 ? 2.592 12.578 6.863 1 94.94 223 GLU A C 1
ATOM 1578 O O . GLU A 1 223 ? 1.847 12.188 7.762 1 94.94 223 GLU A O 1
ATOM 1583 N N . ARG A 1 224 ? 2.492 12.102 5.621 1 96.31 224 ARG A N 1
ATOM 1584 C CA . ARG A 1 224 ? 1.261 11.453 5.191 1 96.31 224 ARG A CA 1
ATOM 1585 C C . ARG A 1 224 ? 1.463 9.945 5.039 1 96.31 224 ARG A C 1
ATOM 1587 O O . ARG A 1 224 ? 0.641 9.266 4.426 1 96.31 224 ARG A O 1
ATOM 1594 N N . THR A 1 225 ? 2.553 9.406 5.559 1 96.75 225 THR A N 1
ATOM 1595 C CA . THR A 1 225 ? 2.82 7.984 5.363 1 96.75 225 THR A CA 1
ATOM 1596 C C . THR A 1 225 ? 1.696 7.137 5.957 1 96.75 225 THR A C 1
ATOM 1598 O O . THR A 1 225 ? 1.365 6.074 5.422 1 96.75 225 THR A O 1
ATOM 1601 N N . ARG A 1 226 ? 1.092 7.574 7.055 1 96.56 226 ARG A N 1
ATOM 1602 C CA . ARG A 1 226 ? 0.014 6.801 7.664 1 96.56 226 ARG A CA 1
ATOM 1603 C C . ARG A 1 226 ? -1.195 6.723 6.738 1 96.56 226 ARG A C 1
ATOM 1605 O O . ARG A 1 226 ? -1.864 5.688 6.668 1 96.56 226 ARG A O 1
ATOM 1612 N N . LEU A 1 227 ? -1.495 7.797 6.039 1 97.62 227 LEU A N 1
ATOM 1613 C CA . LEU A 1 227 ? -2.592 7.781 5.078 1 97.62 227 LEU A CA 1
ATOM 1614 C C . LEU A 1 227 ? -2.234 6.934 3.861 1 97.62 227 LEU A C 1
ATOM 1616 O O . LEU A 1 227 ? -3.086 6.223 3.324 1 97.62 227 LEU A O 1
ATOM 1620 N N . GLY A 1 228 ? -0.989 7.07 3.418 1 98.12 228 GLY A N 1
ATOM 1621 C CA . GLY A 1 228 ? -0.542 6.223 2.322 1 98.12 228 GLY A CA 1
ATOM 1622 C C . GLY A 1 228 ? -0.653 4.742 2.631 1 98.12 228 GLY A C 1
ATOM 1623 O O . GLY A 1 228 ? -1.107 3.961 1.791 1 98.12 228 GLY A O 1
ATOM 1624 N N . ALA A 1 229 ? -0.221 4.371 3.818 1 98.12 229 ALA A N 1
ATOM 1625 C CA . ALA A 1 229 ? -0.302 2.977 4.246 1 98.12 229 ALA A CA 1
ATOM 1626 C C . ALA A 1 229 ? -1.752 2.504 4.301 1 98.12 229 ALA A C 1
ATOM 1628 O O . ALA A 1 229 ? -2.064 1.392 3.871 1 98.12 229 ALA A O 1
ATOM 1629 N N . LEU A 1 230 ? -2.588 3.352 4.816 1 98.44 230 LEU A N 1
ATOM 1630 C CA . LEU A 1 230 ? -4.008 3.025 4.895 1 98.44 230 LEU A CA 1
ATOM 1631 C C . LEU A 1 230 ? -4.605 2.859 3.5 1 98.44 230 LEU A C 1
ATOM 1633 O O . LEU A 1 230 ? -5.312 1.885 3.236 1 98.44 230 LEU A O 1
ATOM 1637 N N . ALA A 1 231 ? -4.332 3.811 2.633 1 98.62 231 ALA A N 1
ATOM 1638 C CA . ALA A 1 231 ? -4.824 3.746 1.259 1 98.62 231 ALA A CA 1
ATOM 1639 C C . ALA A 1 231 ? -4.328 2.486 0.557 1 98.62 231 ALA A C 1
ATOM 1641 O O . ALA A 1 231 ? -5.082 1.834 -0.168 1 98.62 231 ALA A O 1
ATOM 1642 N N . SER A 1 232 ? -3.15 2.141 0.803 1 98.5 232 SER A N 1
ATOM 1643 C CA . SER A 1 232 ? -2.537 0.945 0.235 1 98.5 232 SER A CA 1
ATOM 1644 C C . SER A 1 232 ? -3.248 -0.319 0.706 1 98.5 232 SER A C 1
ATOM 1646 O O . SER A 1 232 ? -3.572 -1.193 -0.101 1 98.5 232 SER A O 1
ATOM 1648 N N . ALA A 1 233 ? -3.43 -0.394 1.988 1 98.75 233 ALA A N 1
ATOM 1649 C CA . ALA A 1 233 ? -4.098 -1.567 2.543 1 98.75 233 ALA A CA 1
ATOM 1650 C C . ALA A 1 233 ? -5.5 -1.729 1.961 1 98.75 233 ALA A C 1
ATOM 1652 O O . ALA A 1 233 ? -5.938 -2.846 1.681 1 98.75 233 ALA A O 1
ATOM 1653 N N . LEU A 1 234 ? -6.191 -0.651 1.788 1 98.88 234 LEU A N 1
ATOM 1654 C CA . LEU A 1 234 ? -7.523 -0.685 1.199 1 98.88 234 LEU A CA 1
ATOM 1655 C C . LEU A 1 234 ? -7.469 -1.152 -0.251 1 98.88 234 LEU A C 1
ATOM 1657 O O . LEU A 1 234 ? -8.297 -1.957 -0.682 1 98.88 234 LEU A O 1
ATOM 1661 N N . ALA A 1 235 ? -6.52 -0.673 -0.999 1 98.81 235 ALA A N 1
ATOM 1662 C CA . ALA A 1 235 ? -6.383 -1.063 -2.4 1 98.81 235 ALA A CA 1
ATOM 1663 C C . ALA A 1 235 ? -6.039 -2.545 -2.525 1 98.81 235 ALA A C 1
ATOM 1665 O O . ALA A 1 235 ? -6.578 -3.242 -3.389 1 98.81 235 ALA A O 1
ATOM 1666 N N . VAL A 1 236 ? -5.176 -3.027 -1.68 1 98.81 236 VAL A N 1
ATOM 1667 C CA . VAL A 1 236 ? -4.793 -4.438 -1.692 1 98.81 236 VAL A CA 1
ATOM 1668 C C . VAL A 1 236 ? -5.996 -5.301 -1.314 1 98.81 236 VAL A C 1
ATOM 1670 O O . VAL A 1 236 ? -6.199 -6.375 -1.884 1 98.81 236 VAL A O 1
ATOM 1673 N N . ALA A 1 237 ? -6.77 -4.824 -0.35 1 98.81 237 ALA A N 1
ATOM 1674 C CA . ALA A 1 237 ? -7.98 -5.547 0.027 1 98.81 237 ALA A CA 1
ATOM 1675 C C . ALA A 1 237 ? -8.945 -5.656 -1.15 1 98.81 237 ALA A C 1
ATOM 1677 O O . ALA A 1 237 ? -9.531 -6.719 -1.386 1 98.81 237 ALA A O 1
ATOM 1678 N N . ALA A 1 238 ? -9.117 -4.57 -1.863 1 98.75 238 ALA A N 1
ATOM 1679 C CA . ALA A 1 238 ? -9.969 -4.602 -3.049 1 98.75 238 ALA A CA 1
ATOM 1680 C C . ALA A 1 238 ? -9.445 -5.602 -4.074 1 98.75 238 ALA A C 1
ATOM 1682 O O . ALA A 1 238 ? -10.219 -6.371 -4.652 1 98.75 238 ALA A O 1
ATOM 1683 N N . SER A 1 239 ? -8.203 -5.602 -4.27 1 97.94 239 SER A N 1
ATOM 1684 C CA . SER A 1 239 ? -7.574 -6.52 -5.219 1 97.94 239 SER A CA 1
ATOM 1685 C C . SER A 1 239 ? -7.766 -7.973 -4.793 1 97.94 239 SER A C 1
ATOM 1687 O O . SER A 1 239 ? -7.977 -8.844 -5.633 1 97.94 239 SER A O 1
ATOM 1689 N N . ALA A 1 240 ? -7.629 -8.242 -3.486 1 98.5 240 ALA A N 1
ATOM 1690 C CA . ALA A 1 240 ? -7.852 -9.586 -2.955 1 98.5 240 ALA A CA 1
ATOM 1691 C C . ALA A 1 240 ? -9.273 -10.062 -3.254 1 98.5 240 ALA A C 1
ATOM 1693 O O . ALA A 1 240 ? -9.508 -11.266 -3.402 1 98.5 240 ALA A O 1
ATOM 1694 N N . CYS A 1 241 ? -10.211 -9.148 -3.369 1 98.75 241 CYS A N 1
ATOM 1695 C CA . CYS A 1 241 ? -11.586 -9.484 -3.709 1 98.75 241 CYS A CA 1
ATOM 1696 C C . CYS A 1 241 ? -11.734 -9.734 -5.207 1 98.75 241 CYS A C 1
ATOM 1698 O O . CYS A 1 241 ? -12.562 -10.539 -5.629 1 98.75 241 CYS A O 1
ATOM 1700 N N . ALA A 1 242 ? -10.938 -9.078 -5.996 1 98.19 242 ALA A N 1
ATOM 1701 C CA . ALA A 1 242 ? -11.078 -9.125 -7.449 1 98.19 242 ALA A CA 1
ATOM 1702 C C . ALA A 1 242 ? -10.695 -10.5 -7.984 1 98.19 242 ALA A C 1
ATOM 1704 O O . ALA A 1 242 ? -11.289 -10.992 -8.953 1 98.19 242 ALA A O 1
ATOM 1705 N N . THR A 1 243 ? -9.742 -11.164 -7.367 1 97.81 243 THR A N 1
ATOM 1706 C CA . THR A 1 243 ? -9.234 -12.438 -7.859 1 97.81 243 THR A CA 1
ATOM 1707 C C . THR A 1 243 ? -10.32 -13.516 -7.801 1 97.81 243 THR A C 1
ATOM 1709 O O . THR A 1 243 ? -10.703 -14.078 -8.828 1 97.81 243 THR A O 1
ATOM 1712 N N . PRO A 1 244 ? -10.906 -13.773 -6.621 1 98.5 244 PRO A N 1
ATOM 1713 C CA . PRO A 1 244 ? -11.992 -14.758 -6.613 1 98.5 244 PRO A CA 1
ATOM 1714 C C . PRO A 1 244 ? -13.188 -14.328 -7.461 1 98.5 244 PRO A C 1
ATOM 1716 O O . PRO A 1 244 ? -13.852 -15.164 -8.078 1 98.5 244 PRO A O 1
ATOM 1719 N N . ALA A 1 245 ? -13.508 -13.023 -7.48 1 98.5 245 ALA A N 1
ATOM 1720 C CA . ALA A 1 245 ? -14.609 -12.539 -8.312 1 98.5 245 ALA A CA 1
ATOM 1721 C C . ALA A 1 245 ? -14.367 -12.852 -9.781 1 98.5 245 ALA A C 1
ATOM 1723 O O . ALA A 1 245 ? -15.281 -13.281 -10.492 1 98.5 245 ALA A O 1
ATOM 1724 N N . THR A 1 246 ? -13.172 -12.664 -10.25 1 98.19 246 THR A N 1
ATOM 1725 C CA . THR A 1 246 ? -12.797 -12.961 -11.633 1 98.19 246 THR A CA 1
ATOM 1726 C C . THR A 1 246 ? -12.93 -14.453 -11.914 1 98.19 246 THR A C 1
ATOM 1728 O O . THR A 1 246 ? -13.461 -14.852 -12.953 1 98.19 246 THR A O 1
ATOM 1731 N N . ASP A 1 247 ? -12.484 -15.289 -11.008 1 98.62 247 ASP A N 1
ATOM 1732 C CA . ASP A 1 247 ? -12.602 -16.734 -11.164 1 98.62 247 ASP A CA 1
ATOM 1733 C C . ASP A 1 247 ? -14.07 -17.156 -11.281 1 98.62 247 ASP A C 1
ATOM 1735 O O . ASP A 1 247 ? -14.414 -17.984 -12.133 1 98.62 247 ASP A O 1
ATOM 1739 N N . VAL A 1 248 ? -14.875 -16.594 -10.422 1 98.56 248 VAL A N 1
ATOM 1740 C CA . VAL A 1 248 ? -16.297 -16.953 -10.445 1 98.56 248 VAL A CA 1
ATOM 1741 C C . VAL A 1 248 ? -16.906 -16.594 -11.797 1 98.56 248 VAL A C 1
ATOM 1743 O O . VAL A 1 248 ? -17.656 -17.375 -12.375 1 98.56 248 VAL A O 1
ATOM 1746 N N . VAL A 1 249 ? -16.609 -15.398 -12.32 1 97.94 249 VAL A N 1
ATOM 1747 C CA . VAL A 1 249 ? -17.125 -14.969 -13.617 1 97.94 249 VAL A CA 1
ATOM 1748 C C . VAL A 1 249 ? -16.703 -15.961 -14.695 1 97.94 249 VAL A C 1
ATOM 1750 O O . VAL A 1 249 ? -17.531 -16.391 -15.516 1 97.94 249 VAL A O 1
ATOM 1753 N N . LEU A 1 250 ? -15.484 -16.391 -14.703 1 98.12 250 LEU A N 1
ATOM 1754 C CA . LEU A 1 250 ? -14.945 -17.281 -15.727 1 98.12 250 LEU A CA 1
ATOM 1755 C C . LEU A 1 250 ? -15.5 -18.703 -15.562 1 98.12 250 LEU A C 1
ATOM 1757 O O . LEU A 1 250 ? -15.852 -19.344 -16.547 1 98.12 250 LEU A O 1
ATOM 1761 N N . LEU A 1 251 ? -15.633 -19.188 -14.344 1 98.44 251 LEU A N 1
ATOM 1762 C CA . LEU A 1 251 ? -16.125 -20.531 -14.07 1 98.44 251 LEU A CA 1
ATOM 1763 C C . LEU A 1 251 ? -17.609 -20.625 -14.367 1 98.44 251 LEU A C 1
ATOM 1765 O O . LEU A 1 251 ? -18.125 -21.719 -14.633 1 98.44 251 LEU A O 1
ATOM 1769 N N . ALA A 1 252 ? -18.328 -19.547 -14.305 1 97.44 252 ALA A N 1
ATOM 1770 C CA . ALA A 1 252 ? -19.766 -19.516 -14.516 1 97.44 252 ALA A CA 1
ATOM 1771 C C . ALA A 1 252 ? -20.094 -19.406 -16 1 97.44 252 ALA A C 1
ATOM 1773 O O . ALA A 1 252 ? -21.266 -19.547 -16.406 1 97.44 252 ALA A O 1
ATOM 1774 N N . ALA A 1 253 ? -19.094 -19.062 -16.844 1 96.75 253 ALA A N 1
ATOM 1775 C CA . ALA A 1 253 ? -19.344 -18.938 -18.281 1 96.75 253 ALA A CA 1
ATOM 1776 C C . ALA A 1 253 ? -20.078 -20.172 -18.812 1 96.75 253 ALA A C 1
ATOM 1778 O O . ALA A 1 253 ? -19.812 -21.297 -18.391 1 96.75 253 ALA A O 1
ATOM 1779 N N . THR A 1 254 ? -20.906 -19.984 -19.797 1 95 254 THR A N 1
ATOM 1780 C CA . THR A 1 254 ? -21.797 -21.016 -20.312 1 95 254 THR A CA 1
ATOM 1781 C C . THR A 1 254 ? -21.016 -22.266 -20.719 1 95 254 THR A C 1
ATOM 1783 O O . THR A 1 254 ? -21.406 -23.391 -20.391 1 95 254 THR A O 1
ATOM 1786 N N . GLU A 1 255 ? -19.891 -22.094 -21.406 1 96.25 255 GLU A N 1
ATOM 1787 C CA . GLU A 1 255 ? -19.078 -23.203 -21.906 1 96.25 255 GLU A CA 1
ATOM 1788 C C . GLU A 1 255 ? -18.406 -23.953 -20.766 1 96.25 255 GLU A C 1
ATOM 1790 O O . GLU A 1 255 ? -18.094 -25.141 -20.906 1 96.25 255 GLU A O 1
ATOM 1795 N N . VAL A 1 256 ? -18.109 -23.344 -19.641 1 97.56 256 VAL A N 1
ATOM 1796 C CA . VAL A 1 256 ? -17.422 -23.922 -18.5 1 97.56 256 VAL A CA 1
ATOM 1797 C C . VAL A 1 256 ? -18.453 -24.453 -17.5 1 97.56 256 VAL A C 1
ATOM 1799 O O . VAL A 1 256 ? -18.484 -25.641 -17.188 1 97.56 256 VAL A O 1
ATOM 1802 N N . GLY A 1 257 ? -19.375 -23.562 -16.969 1 97.62 257 GLY A N 1
ATOM 1803 C CA . GLY A 1 257 ? -20.562 -23.891 -16.203 1 97.62 257 GLY A CA 1
ATOM 1804 C C . GLY A 1 257 ? -20.266 -24.625 -14.914 1 97.62 257 GLY A C 1
ATOM 1805 O O . GLY A 1 257 ? -21.062 -25.438 -14.453 1 97.62 257 GLY A O 1
ATOM 1806 N N . GLU A 1 258 ? -19.141 -24.375 -14.273 1 98.56 258 GLU A N 1
ATOM 1807 C CA . GLU A 1 258 ? -18.719 -25.156 -13.117 1 98.56 258 GLU A CA 1
ATOM 1808 C C . GLU A 1 258 ? -19.281 -24.594 -11.82 1 98.56 258 GLU A C 1
ATOM 1810 O O . GLU A 1 258 ? -19.297 -25.266 -10.797 1 98.56 258 GLU A O 1
ATOM 1815 N N . VAL A 1 259 ? -19.656 -23.297 -11.844 1 98.38 259 VAL A N 1
ATOM 1816 C CA . VAL A 1 259 ? -20.266 -22.688 -10.664 1 98.38 259 VAL A CA 1
ATOM 1817 C C . VAL A 1 259 ? -21.438 -21.797 -11.086 1 98.38 259 VAL A C 1
ATOM 1819 O O . VAL A 1 259 ? -21.547 -21.422 -12.258 1 98.38 259 VAL A O 1
ATOM 1822 N N . GLN A 1 260 ? -22.266 -21.516 -10.141 1 96.88 260 GLN A N 1
ATOM 1823 C CA . GLN A 1 260 ? -23.391 -20.578 -10.305 1 96.88 260 GLN A CA 1
ATOM 1824 C C . GLN A 1 260 ? -23.703 -19.859 -8.992 1 96.88 260 GLN A C 1
ATOM 1826 O O . GLN A 1 260 ? -23.734 -20.484 -7.934 1 96.88 260 GLN A O 1
ATOM 1831 N N . GLU A 1 261 ? -23.844 -18.609 -9.086 1 96.06 261 GLU A N 1
ATOM 1832 C CA . GLU A 1 261 ? -24.281 -17.875 -7.898 1 96.06 261 GLU A CA 1
ATOM 1833 C C . GLU A 1 261 ? -25.688 -18.297 -7.484 1 96.06 261 GLU A C 1
ATOM 1835 O O . GLU A 1 261 ? -26.5 -18.688 -8.328 1 96.06 261 GLU A O 1
ATOM 1840 N N . ALA A 1 262 ? -26.016 -18.188 -6.195 1 87.5 262 ALA A N 1
ATOM 1841 C CA . ALA A 1 262 ? -27.328 -18.578 -5.676 1 87.5 262 ALA A CA 1
ATOM 1842 C C . ALA A 1 262 ? -28.438 -17.703 -6.262 1 87.5 262 ALA A C 1
ATOM 1844 O O . ALA A 1 262 ? -29.516 -18.188 -6.574 1 87.5 262 ALA A O 1
ATOM 1845 N N . ALA A 1 263 ? -28.203 -16.422 -6.363 1 77.5 263 ALA A N 1
ATOM 1846 C CA . ALA A 1 263 ? -29.156 -15.484 -6.961 1 77.5 263 ALA A CA 1
ATOM 1847 C C . ALA A 1 263 ? -28.562 -14.812 -8.195 1 77.5 263 ALA A C 1
ATOM 1849 O O . ALA A 1 263 ? -28.141 -13.656 -8.141 1 77.5 263 ALA A O 1
ATOM 1850 N N . PRO A 1 264 ? -28.594 -15.578 -9.219 1 77.62 264 PRO A N 1
ATOM 1851 C CA . PRO A 1 264 ? -28.047 -14.984 -10.43 1 77.62 264 PRO A CA 1
ATOM 1852 C C . PRO A 1 264 ? -28.938 -13.891 -11.016 1 77.62 264 PRO A C 1
ATOM 1854 O O . PRO A 1 264 ? -30.156 -13.906 -10.805 1 77.62 264 PRO A O 1
ATOM 1857 N N . GLY A 1 265 ? -28.281 -12.875 -11.5 1 77.5 265 GLY A N 1
ATOM 1858 C CA . GLY A 1 265 ? -29.031 -11.789 -12.117 1 77.5 265 GLY A CA 1
ATOM 1859 C C . GLY A 1 265 ? -29.594 -12.156 -13.477 1 77.5 265 GLY A C 1
ATOM 1860 O O . GLY A 1 265 ? -29.047 -13.016 -14.172 1 77.5 265 GLY A O 1
ATOM 1861 N N . ASP A 1 266 ? -30.734 -11.578 -13.766 1 74.25 266 ASP A N 1
ATOM 1862 C CA . ASP A 1 266 ? -31.359 -11.781 -15.07 1 74.25 266 ASP A CA 1
ATOM 1863 C C . ASP A 1 266 ? -30.797 -10.797 -16.094 1 74.25 266 ASP A C 1
ATOM 1865 O O . ASP A 1 266 ? -29.969 -9.945 -15.766 1 74.25 266 ASP A O 1
ATOM 1869 N N . SER A 1 267 ? -30.906 -11.258 -17.391 1 73.44 267 SER A N 1
ATOM 1870 C CA . SER A 1 267 ? -30.625 -10.352 -18.5 1 73.44 267 SER A CA 1
ATOM 1871 C C . SER A 1 267 ? -31.891 -9.68 -19.016 1 73.44 267 SER A C 1
ATOM 1873 O O . SER A 1 267 ? -32.969 -10.289 -19 1 73.44 267 SER A O 1
ATOM 1875 N N . SER A 1 268 ? -31.797 -8.391 -19.344 1 72 268 SER A N 1
ATOM 1876 C CA . SER A 1 268 ? -32.938 -7.633 -19.844 1 72 268 SER A CA 1
ATOM 1877 C C . SER A 1 268 ? -33.438 -8.219 -21.156 1 72 268 SER A C 1
ATOM 1879 O O . SER A 1 268 ? -34.625 -8.094 -21.484 1 72 268 SER A O 1
ATOM 1881 N N . SER A 1 269 ? -32.469 -8.852 -21.828 1 69.25 269 SER A N 1
ATOM 1882 C CA . SER A 1 269 ? -32.812 -9.258 -23.188 1 69.25 269 SER A CA 1
ATOM 1883 C C . SER A 1 269 ? -32.812 -10.781 -23.328 1 69.25 269 SER A C 1
ATOM 1885 O O . SER A 1 269 ? -33.375 -11.32 -24.281 1 69.25 269 SER A O 1
ATOM 1887 N N . MET A 1 270 ? -32.25 -11.5 -22.297 1 76.56 270 MET A N 1
ATOM 1888 C CA . MET A 1 270 ? -32.094 -12.945 -22.422 1 76.56 270 MET A CA 1
ATOM 1889 C C . MET A 1 270 ? -32.469 -13.648 -21.109 1 76.56 270 MET A C 1
ATOM 1891 O O . MET A 1 270 ? -31.594 -13.914 -20.281 1 76.56 270 MET A O 1
ATOM 1895 N N . PRO A 1 271 ? -33.719 -14.086 -21.016 1 69.19 271 PRO A N 1
ATOM 1896 C CA . PRO A 1 271 ? -34.219 -14.641 -19.766 1 69.19 271 PRO A CA 1
ATOM 1897 C C . PRO A 1 271 ? -33.438 -15.859 -19.281 1 69.19 271 PRO A C 1
ATOM 1899 O O . PRO A 1 271 ? -33.438 -16.172 -18.094 1 69.19 271 PRO A O 1
ATOM 1902 N N . HIS A 1 272 ? -32.656 -16.562 -20.125 1 72.62 272 HIS A N 1
ATOM 1903 C CA . HIS A 1 272 ? -32 -17.781 -19.75 1 72.62 272 HIS A CA 1
ATOM 1904 C C . HIS A 1 272 ? -30.609 -17.5 -19.188 1 72.62 272 HIS A C 1
ATOM 1906 O O . HIS A 1 272 ? -29.969 -18.375 -18.594 1 72.62 272 HIS A O 1
ATOM 1912 N N . LYS A 1 273 ? -30.234 -16.266 -19.391 1 81.38 273 LYS A N 1
ATOM 1913 C CA . LYS A 1 273 ? -28.859 -15.945 -18.984 1 81.38 273 LYS A CA 1
ATOM 1914 C C . LYS A 1 273 ? -28.766 -15.797 -17.469 1 81.38 273 LYS A C 1
ATOM 1916 O O . LYS A 1 273 ? -29.578 -15.117 -16.844 1 81.38 273 LYS A O 1
ATOM 1921 N N . ARG A 1 274 ? -27.859 -16.562 -16.812 1 86.38 274 ARG A N 1
ATOM 1922 C CA . ARG A 1 274 ? -27.609 -16.516 -15.375 1 86.38 274 ARG A CA 1
ATOM 1923 C C . ARG A 1 274 ? -26.266 -15.859 -15.078 1 86.38 274 ARG A C 1
ATOM 1925 O O . ARG A 1 274 ? -25.281 -16.547 -14.773 1 86.38 274 ARG A O 1
ATOM 1932 N N . ASN A 1 275 ? -26.328 -14.508 -15.086 1 92 275 ASN A N 1
ATOM 1933 C CA . ASN A 1 275 ? -25.094 -13.742 -14.914 1 92 275 ASN A CA 1
ATOM 1934 C C . ASN A 1 275 ? -24.641 -13.734 -13.453 1 92 275 ASN A C 1
ATOM 1936 O O . ASN A 1 275 ? -25.453 -13.508 -12.555 1 92 275 ASN A O 1
ATOM 1940 N N . PRO A 1 276 ? -23.391 -14.031 -13.195 1 95.94 276 PRO A N 1
ATOM 1941 C CA . PRO A 1 276 ? -22.875 -13.867 -11.828 1 95.94 276 PRO A CA 1
ATOM 1942 C C . PRO A 1 276 ? -22.672 -12.398 -11.453 1 95.94 276 PRO A C 1
ATOM 1944 O O . PRO A 1 276 ? -21.531 -11.961 -11.273 1 95.94 276 PRO A O 1
ATOM 1947 N N . ILE A 1 277 ? -23.75 -11.711 -11.266 1 95.44 277 ILE A N 1
ATOM 1948 C CA . ILE A 1 277 ? -23.766 -10.25 -11.156 1 95.44 277 ILE A CA 1
ATOM 1949 C C . ILE A 1 277 ? -23.016 -9.812 -9.906 1 95.44 277 ILE A C 1
ATOM 1951 O O . ILE A 1 277 ? -22.359 -8.773 -9.898 1 95.44 277 ILE A O 1
ATOM 1955 N N . ALA A 1 278 ? -23.125 -10.555 -8.766 1 96.81 278 ALA A N 1
ATOM 1956 C CA . ALA A 1 278 ? -22.391 -10.188 -7.551 1 96.81 278 ALA A CA 1
ATOM 1957 C C . ALA A 1 278 ? -20.891 -10.188 -7.797 1 96.81 278 ALA A C 1
ATOM 1959 O O . ALA A 1 278 ? -20.188 -9.242 -7.41 1 96.81 278 ALA A O 1
ATOM 1960 N N . ALA A 1 279 ? -20.391 -11.18 -8.477 1 98 279 ALA A N 1
ATOM 1961 C CA . ALA A 1 279 ? -18.969 -11.242 -8.812 1 98 279 ALA A CA 1
ATOM 1962 C C . ALA A 1 279 ? -18.594 -10.133 -9.781 1 98 279 ALA A C 1
ATOM 1964 O O . ALA A 1 279 ? -17.547 -9.492 -9.625 1 98 279 ALA A O 1
ATOM 1965 N N . ILE A 1 280 ? -19.438 -9.898 -10.766 1 97.31 280 ILE A N 1
ATOM 1966 C CA . ILE A 1 280 ? -19.188 -8.875 -11.773 1 97.31 280 ILE A CA 1
ATOM 1967 C C . ILE A 1 280 ? -19.062 -7.512 -11.102 1 97.31 280 ILE A C 1
ATOM 1969 O O . ILE A 1 280 ? -18.141 -6.746 -11.383 1 97.31 280 ILE A O 1
ATOM 1973 N N . THR A 1 281 ? -19.922 -7.215 -10.234 1 96.81 281 THR A N 1
ATOM 1974 C CA . THR A 1 281 ? -19.922 -5.898 -9.602 1 96.81 281 THR A CA 1
ATOM 1975 C C . THR A 1 281 ? -18.828 -5.812 -8.531 1 96.81 281 THR A C 1
ATOM 1977 O O . THR A 1 281 ? -18.297 -4.73 -8.266 1 96.81 281 THR A O 1
ATOM 1980 N N . ALA A 1 282 ? -18.469 -6.949 -7.875 1 97.75 282 ALA A N 1
ATOM 1981 C CA . ALA A 1 282 ? -17.281 -6.961 -7.016 1 97.75 282 ALA A CA 1
ATOM 1982 C C . ALA A 1 282 ? -16.031 -6.559 -7.797 1 97.75 282 ALA A C 1
ATOM 1984 O O . ALA A 1 282 ? -15.242 -5.738 -7.332 1 97.75 282 ALA A O 1
ATOM 1985 N N . ARG A 1 283 ? -15.898 -7.086 -8.992 1 97.19 283 ARG A N 1
ATOM 1986 C CA . ARG A 1 283 ? -14.766 -6.766 -9.859 1 97.19 283 ARG A CA 1
ATOM 1987 C C . ARG A 1 283 ? -14.766 -5.289 -10.234 1 97.19 283 ARG A C 1
ATOM 1989 O O . ARG A 1 283 ? -13.719 -4.637 -10.195 1 97.19 283 ARG A O 1
ATOM 1996 N N . ALA A 1 284 ? -15.945 -4.82 -10.594 1 96.56 284 ALA A N 1
ATOM 1997 C CA . ALA A 1 284 ? -16.078 -3.42 -10.992 1 96.56 284 ALA A CA 1
ATOM 1998 C C . ALA A 1 284 ? -15.672 -2.486 -9.859 1 96.56 284 ALA A C 1
ATOM 2000 O O . ALA A 1 284 ? -14.945 -1.51 -10.07 1 96.56 284 ALA A O 1
ATOM 2001 N N . ALA A 1 285 ? -16.125 -2.762 -8.688 1 97.06 285 ALA A N 1
ATOM 2002 C CA . ALA A 1 285 ? -15.781 -1.955 -7.516 1 97.06 285 ALA A CA 1
ATOM 2003 C C . ALA A 1 285 ? -14.281 -1.982 -7.25 1 97.06 285 ALA A C 1
ATOM 2005 O O . ALA A 1 285 ? -13.664 -0.939 -7.02 1 97.06 285 ALA A O 1
ATOM 2006 N N . ALA A 1 286 ? -13.695 -3.154 -7.324 1 98.12 286 ALA A N 1
ATOM 2007 C CA . ALA A 1 286 ? -12.289 -3.342 -7 1 98.12 286 ALA A CA 1
ATOM 2008 C C . ALA A 1 286 ? -11.391 -2.621 -8 1 98.12 286 ALA A C 1
ATOM 2010 O O . ALA A 1 286 ? -10.328 -2.111 -7.641 1 98.12 286 ALA A O 1
ATOM 2011 N N . ARG A 1 287 ? -11.781 -2.531 -9.219 1 96.38 287 ARG A N 1
ATOM 2012 C CA . ARG A 1 287 ? -10.961 -1.998 -10.297 1 96.38 287 ARG A CA 1
ATOM 2013 C C . ARG A 1 287 ? -10.656 -0.52 -10.078 1 96.38 287 ARG A C 1
ATOM 2015 O O . ARG A 1 287 ? -9.688 0.007 -10.625 1 96.38 287 ARG A O 1
ATOM 2022 N N . ARG A 1 288 ? -11.375 0.153 -9.297 1 96.38 288 ARG A N 1
ATOM 2023 C CA . ARG A 1 288 ? -11.211 1.584 -9.055 1 96.38 288 ARG A CA 1
ATOM 2024 C C . ARG A 1 288 ? -10.141 1.844 -8 1 96.38 288 ARG A C 1
ATOM 2026 O O . ARG A 1 288 ? -9.547 2.922 -7.961 1 96.38 288 ARG A O 1
ATOM 2033 N N . ALA A 1 289 ? -9.898 0.907 -7.168 1 98.19 289 ALA A N 1
ATOM 2034 C CA . ALA A 1 289 ? -9.203 1.106 -5.898 1 98.19 289 ALA A CA 1
ATOM 2035 C C . ALA A 1 289 ? -7.75 1.512 -6.129 1 98.19 289 ALA A C 1
ATOM 2037 O O . ALA A 1 289 ? -7.258 2.451 -5.5 1 98.19 289 ALA A O 1
ATOM 2038 N N . PRO A 1 290 ? -7.004 0.84 -7.09 1 98 290 PRO A N 1
ATOM 2039 C CA . PRO A 1 290 ? -5.594 1.211 -7.234 1 98 290 PRO A CA 1
ATOM 2040 C C . PRO A 1 290 ? -5.406 2.664 -7.664 1 98 290 PRO A C 1
ATOM 2042 O O . PRO A 1 290 ? -4.516 3.352 -7.16 1 98 290 PRO A O 1
ATOM 2045 N N . GLY A 1 291 ? -6.188 3.162 -8.555 1 97.5 291 GLY A N 1
ATOM 2046 C CA . GLY A 1 291 ? -6.105 4.551 -8.977 1 97.5 291 GLY A CA 1
ATOM 2047 C C . GLY A 1 291 ? -6.418 5.531 -7.859 1 97.5 291 GLY A C 1
ATOM 2048 O O . GLY A 1 291 ? -5.758 6.566 -7.734 1 97.5 291 GLY A O 1
ATOM 2049 N N . LEU A 1 292 ? -7.434 5.23 -7.07 1 97.81 292 LEU A N 1
ATOM 2050 C CA . LEU A 1 292 ? -7.801 6.078 -5.938 1 97.81 292 LEU A CA 1
ATOM 2051 C C . LEU A 1 292 ? -6.676 6.121 -4.906 1 97.81 292 LEU A C 1
ATOM 2053 O O . LEU A 1 292 ? -6.363 7.188 -4.371 1 97.81 292 LEU A O 1
ATOM 2057 N N . ALA A 1 293 ? -6.066 4.953 -4.637 1 98.44 293 ALA A N 1
ATOM 2058 C CA . ALA A 1 293 ? -4.941 4.91 -3.709 1 98.44 293 ALA A CA 1
ATOM 2059 C C . ALA A 1 293 ? -3.764 5.727 -4.234 1 98.44 293 ALA A C 1
ATOM 2061 O O . ALA A 1 293 ? -3.068 6.391 -3.461 1 98.44 293 ALA A O 1
ATOM 2062 N N . ALA A 1 294 ? -3.561 5.723 -5.535 1 97.88 294 ALA A N 1
ATOM 2063 C CA . ALA A 1 294 ? -2.453 6.453 -6.145 1 97.88 294 ALA A CA 1
ATOM 2064 C C . ALA A 1 294 ? -2.594 7.957 -5.906 1 97.88 294 ALA A C 1
ATOM 2066 O O . ALA A 1 294 ? -1.595 8.664 -5.746 1 97.88 294 ALA A O 1
ATOM 2067 N N . VAL A 1 295 ? -3.807 8.469 -5.844 1 97 295 VAL A N 1
ATOM 2068 C CA . VAL A 1 295 ? -4.055 9.883 -5.57 1 97 295 VAL A CA 1
ATOM 2069 C C . VAL A 1 295 ? -3.547 10.234 -4.176 1 97 295 VAL A C 1
ATOM 2071 O O . VAL A 1 295 ? -2.885 11.258 -3.988 1 97 295 VAL A O 1
ATOM 2074 N N . ILE A 1 296 ? -3.824 9.375 -3.242 1 97.44 296 ILE A N 1
ATOM 2075 C CA . ILE A 1 296 ? -3.484 9.625 -1.846 1 97.44 296 ILE A CA 1
ATOM 2076 C C . ILE A 1 296 ? -1.979 9.469 -1.645 1 97.44 296 ILE A C 1
ATOM 2078 O O . ILE A 1 296 ? -1.337 10.312 -1.021 1 97.44 296 ILE A O 1
ATOM 2082 N N . ILE A 1 297 ? -1.382 8.422 -2.227 1 97.44 297 ILE A N 1
ATOM 2083 C CA . ILE A 1 297 ? 0.041 8.133 -2.07 1 97.44 297 ILE A CA 1
ATOM 2084 C C . ILE A 1 297 ? 0.863 9.195 -2.797 1 97.44 297 ILE A C 1
ATOM 2086 O O . ILE A 1 297 ? 1.924 9.602 -2.316 1 97.44 297 ILE A O 1
ATOM 2090 N N . GLY A 1 298 ? 0.421 9.695 -3.879 1 92.62 298 GLY A N 1
ATOM 2091 C CA . GLY A 1 298 ? 1.19 10.555 -4.762 1 92.62 298 GLY A CA 1
ATOM 2092 C C . GLY A 1 298 ? 1.153 12.016 -4.348 1 92.62 298 GLY A C 1
ATOM 2093 O O . GLY A 1 298 ? 1.755 12.867 -5.008 1 92.62 298 GLY A O 1
ATOM 2094 N N . GLY A 1 299 ? 0.54 12.32 -3.252 1 83.12 299 GLY A N 1
ATOM 2095 C CA . GLY A 1 299 ? 0.416 13.711 -2.846 1 83.12 299 GLY A CA 1
ATOM 2096 C C . GLY A 1 299 ? 1.589 14.195 -2.018 1 83.12 299 GLY A C 1
ATOM 2097 O O . GLY A 1 299 ? 1.818 13.711 -0.909 1 83.12 299 GLY A O 1
ATOM 2098 N N . GLU A 1 300 ? 2.455 14.992 -2.607 1 88.56 300 GLU A N 1
ATOM 2099 C CA . GLU A 1 300 ? 3.477 15.68 -1.821 1 88.56 300 GLU A CA 1
ATOM 2100 C C . GLU A 1 300 ? 2.871 16.797 -0.981 1 88.56 300 GLU A C 1
ATOM 2102 O O . GLU A 1 300 ? 2.15 17.656 -1.503 1 88.56 300 GLU A O 1
ATOM 2107 N N . HIS A 1 301 ? 3.059 16.688 0.316 1 95.25 301 HIS A N 1
ATOM 2108 C CA . HIS A 1 301 ? 2.58 17.75 1.208 1 95.25 301 HIS A CA 1
ATOM 2109 C C . HIS A 1 301 ? 3.701 18.703 1.573 1 95.25 301 HIS A C 1
ATOM 2111 O O . HIS A 1 301 ? 4.477 18.453 2.498 1 95.25 301 HIS A O 1
ATOM 2117 N N . GLU A 1 302 ? 3.713 19.859 0.882 1 96.25 302 GLU A N 1
ATOM 2118 C CA . GLU A 1 302 ? 4.789 20.828 1.063 1 96.25 302 GLU A CA 1
ATOM 2119 C C . GLU A 1 302 ? 4.555 21.688 2.303 1 96.25 302 GLU A C 1
ATOM 2121 O O . GLU A 1 302 ? 3.412 21.969 2.67 1 96.25 302 GLU A O 1
ATOM 2126 N N . HIS A 1 303 ? 5.625 22.156 2.934 1 97.75 303 HIS A N 1
ATOM 2127 C CA . HIS A 1 303 ? 5.645 23.094 4.062 1 97.75 303 HIS A CA 1
ATOM 2128 C C . HIS A 1 303 ? 4.766 22.578 5.203 1 97.75 303 HIS A C 1
ATOM 2130 O O . HIS A 1 303 ? 4.926 21.453 5.66 1 97.75 303 HIS A O 1
ATOM 2136 N N . GLN A 1 304 ? 3.98 23.469 5.773 1 97.5 304 GLN A N 1
ATOM 2137 C CA . GLN A 1 304 ? 3.211 23.094 6.957 1 97.5 304 GLN A CA 1
ATOM 2138 C C . GLN A 1 304 ? 1.746 22.844 6.609 1 97.5 304 GLN A C 1
ATOM 2140 O O . GLN A 1 304 ? 0.987 22.328 7.422 1 97.5 304 GLN A O 1
ATOM 2145 N N . ARG A 1 305 ? 1.27 23.125 5.422 1 96.62 305 ARG A N 1
ATOM 2146 C CA . ARG A 1 305 ? -0.028 22.734 4.883 1 96.62 305 ARG A CA 1
ATOM 2147 C C . ARG A 1 305 ? -0.034 22.797 3.361 1 96.62 305 ARG A C 1
ATOM 2149 O O . ARG A 1 305 ? 0.088 23.891 2.789 1 96.62 305 ARG A O 1
ATOM 2156 N N . ALA A 1 306 ? -0.267 21.734 2.779 1 96 306 ALA A N 1
ATOM 2157 C CA . ALA A 1 306 ? -0.167 21.641 1.326 1 96 306 ALA A CA 1
ATOM 2158 C C . ALA A 1 306 ? -1.356 22.312 0.648 1 96 306 ALA A C 1
ATOM 2160 O O . ALA A 1 306 ? -2.473 22.281 1.17 1 96 306 ALA A O 1
ATOM 2161 N N . ALA A 1 307 ? -1.091 22.891 -0.49 1 94.69 307 ALA A N 1
ATOM 2162 C CA . ALA A 1 307 ? -2.107 23.516 -1.339 1 94.69 307 ALA A CA 1
ATOM 2163 C C . ALA A 1 307 ? -2.576 22.547 -2.424 1 94.69 307 ALA A C 1
ATOM 2165 O O . ALA A 1 307 ? -1.824 22.234 -3.35 1 94.69 307 ALA A O 1
ATOM 2166 N N . GLY A 1 308 ? -3.836 22.047 -2.285 1 94.56 308 GLY A N 1
ATOM 2167 C CA . GLY A 1 308 ? -4.379 21.156 -3.299 1 94.56 308 GLY A CA 1
ATOM 2168 C C . GLY A 1 308 ? -4.258 19.688 -2.932 1 94.56 308 GLY A C 1
ATOM 2169 O O . GLY A 1 308 ? -5.254 18.969 -2.908 1 94.56 308 GLY A O 1
ATOM 2170 N N . ALA A 1 309 ? -2.98 19.25 -2.637 1 95 309 ALA A N 1
ATOM 2171 C CA . ALA A 1 309 ? -2.764 17.828 -2.311 1 95 309 ALA A CA 1
ATOM 2172 C C . ALA A 1 309 ? -3.602 17.422 -1.106 1 95 309 ALA A C 1
ATOM 2174 O O . ALA A 1 309 ? -4.176 16.328 -1.092 1 95 309 ALA A O 1
ATOM 2175 N N . TRP A 1 310 ? -3.676 18.281 -0.126 1 95.75 310 TRP A N 1
ATOM 2176 C CA . TRP A 1 310 ? -4.492 18.016 1.053 1 95.75 310 TRP A CA 1
ATOM 2177 C C . TRP A 1 310 ? -5.965 17.906 0.679 1 95.75 310 TRP A C 1
ATOM 2179 O O . TRP A 1 310 ? -6.633 16.938 1.057 1 95.75 310 TRP A O 1
ATOM 2189 N N . HIS A 1 311 ? -6.453 18.75 -0.156 1 95.69 311 HIS A N 1
ATOM 2190 C CA . HIS A 1 311 ? -7.852 18.781 -0.573 1 95.69 311 HIS A CA 1
ATOM 2191 C C . HIS A 1 311 ? -8.211 17.531 -1.369 1 95.69 311 HIS A C 1
ATOM 2193 O O . HIS A 1 311 ? -9.344 17.047 -1.292 1 95.69 311 HIS A O 1
ATOM 2199 N N . ALA A 1 312 ? -7.297 17.031 -2.074 1 96.12 312 ALA A N 1
ATOM 2200 C CA . ALA A 1 312 ? -7.535 15.891 -2.969 1 96.12 312 ALA A CA 1
ATOM 2201 C C . ALA A 1 312 ? -7.781 14.609 -2.178 1 96.12 312 ALA A C 1
ATOM 2203 O O . ALA A 1 312 ? -8.352 13.656 -2.703 1 96.12 312 ALA A O 1
ATOM 2204 N N . GLU A 1 313 ? -7.426 14.562 -0.951 1 96.88 313 GLU A N 1
ATOM 2205 C CA . GLU A 1 313 ? -7.453 13.336 -0.163 1 96.88 313 GLU A CA 1
ATOM 2206 C C . GLU A 1 313 ? -8.875 12.984 0.262 1 96.88 313 GLU A C 1
ATOM 2208 O O . GLU A 1 313 ? -9.211 11.805 0.41 1 96.88 313 GLU A O 1
ATOM 2213 N N . TRP A 1 314 ? -9.727 14.016 0.474 1 96.25 314 TRP A N 1
ATOM 2214 C CA . TRP A 1 314 ? -10.992 13.805 1.171 1 96.25 314 TRP A CA 1
ATOM 2215 C C . TRP A 1 314 ? -11.914 12.898 0.362 1 96.25 314 TRP A C 1
ATOM 2217 O O . TRP A 1 314 ? -12.32 11.836 0.836 1 96.25 314 TRP A O 1
ATOM 2227 N N . GLN A 1 315 ? -12.148 13.305 -0.863 1 95.44 315 GLN A N 1
ATOM 2228 C CA . GLN A 1 315 ? -13.023 12.492 -1.706 1 95.44 315 GLN A CA 1
ATOM 2229 C C . GLN A 1 315 ? -12.352 11.188 -2.105 1 95.44 315 GLN A C 1
ATOM 2231 O O . GLN A 1 315 ? -13.008 10.148 -2.213 1 95.44 315 GLN A O 1
ATOM 2236 N N . ALA A 1 316 ? -11.047 11.203 -2.381 1 97.12 316 ALA A N 1
ATOM 2237 C CA . ALA A 1 316 ? -10.32 10 -2.764 1 97.12 316 ALA A CA 1
ATOM 2238 C C . ALA A 1 316 ? -10.398 8.938 -1.67 1 97.12 316 ALA A C 1
ATOM 2240 O O . ALA A 1 316 ? -10.609 7.758 -1.955 1 97.12 316 ALA A O 1
ATOM 2241 N N . LEU A 1 317 ? -10.219 9.375 -0.46 1 97.62 317 LEU A N 1
ATOM 2242 C CA . LEU A 1 317 ? -10.266 8.453 0.668 1 97.62 317 LEU A CA 1
ATOM 2243 C C . LEU A 1 317 ? -11.664 7.852 0.823 1 97.62 317 LEU A C 1
ATOM 2245 O O . LEU A 1 317 ? -11.805 6.645 1.015 1 97.62 317 LEU A O 1
ATOM 2249 N N . THR A 1 318 ? -12.68 8.656 0.745 1 97 318 THR A N 1
ATOM 2250 C CA . THR A 1 318 ? -14.062 8.203 0.862 1 97 318 THR A CA 1
ATOM 2251 C C . THR A 1 318 ? -14.406 7.223 -0.255 1 97 318 THR A C 1
ATOM 2253 O O . THR A 1 318 ? -14.969 6.156 0 1 97 318 THR A O 1
ATOM 2256 N N . ASP A 1 319 ? -14.008 7.586 -1.451 1 97.12 319 ASP A N 1
ATOM 2257 C CA . ASP A 1 319 ? -14.266 6.73 -2.604 1 97.12 319 ASP A CA 1
ATOM 2258 C C . ASP A 1 319 ? -13.523 5.402 -2.482 1 97.12 319 ASP A C 1
ATOM 2260 O O . ASP A 1 319 ? -14.031 4.359 -2.898 1 97.12 319 ASP A O 1
ATOM 2264 N N . LEU A 1 320 ? -12.344 5.469 -2.004 1 98.44 320 LEU A N 1
ATOM 2265 C CA . LEU A 1 320 ? -11.531 4.27 -1.844 1 98.44 320 LEU A CA 1
ATOM 2266 C C . LEU A 1 320 ? -12.164 3.318 -0.833 1 98.44 320 LEU A C 1
ATOM 2268 O O . LEU A 1 320 ? -12.195 2.105 -1.054 1 98.44 320 LEU A O 1
ATOM 2272 N N . LEU A 1 321 ? -12.641 3.865 0.279 1 98.56 321 LEU A N 1
ATOM 2273 C CA . LEU A 1 321 ? -13.352 3.057 1.262 1 98.56 321 LEU A CA 1
ATOM 2274 C C . LEU A 1 321 ? -14.594 2.42 0.644 1 98.56 321 LEU A C 1
ATOM 2276 O O . LEU A 1 321 ? -14.867 1.239 0.872 1 98.56 321 LEU A O 1
ATOM 2280 N N . CYS A 1 322 ? -15.273 3.145 -0.147 1 98 322 CYS A N 1
ATOM 2281 C CA . CYS A 1 322 ? -16.453 2.623 -0.824 1 98 322 CYS A CA 1
ATOM 2282 C C . CYS A 1 322 ? -16.078 1.541 -1.827 1 98 322 CYS A C 1
ATOM 2284 O O . CYS A 1 322 ? -16.75 0.519 -1.931 1 98 322 CYS A O 1
ATOM 2286 N N . ALA A 1 323 ? -15.047 1.78 -2.562 1 98.19 323 ALA A N 1
ATOM 2287 C CA . ALA A 1 323 ? -14.594 0.795 -3.541 1 98.19 323 ALA A CA 1
ATOM 2288 C C . ALA A 1 323 ? -14.211 -0.517 -2.861 1 98.19 323 ALA A C 1
ATOM 2290 O O . ALA A 1 323 ? -14.664 -1.589 -3.268 1 98.19 323 ALA A O 1
ATOM 2291 N N . ALA A 1 324 ? -13.383 -0.444 -1.832 1 98.62 324 ALA A N 1
ATOM 2292 C CA . ALA A 1 324 ? -12.961 -1.639 -1.104 1 98.62 324 ALA A CA 1
ATOM 2293 C C . ALA A 1 324 ? -14.148 -2.311 -0.417 1 98.62 324 ALA A C 1
ATOM 2295 O O . ALA A 1 324 ? -14.289 -3.533 -0.464 1 98.62 324 ALA A O 1
ATOM 2296 N N . GLY A 1 325 ? -14.977 -1.48 0.214 1 98.44 325 GLY A N 1
ATOM 2297 C CA . GLY A 1 325 ? -16.156 -2.016 0.885 1 98.44 325 GLY A CA 1
ATOM 2298 C C . GLY A 1 325 ? -17.141 -2.66 -0.066 1 98.44 325 GLY A C 1
ATOM 2299 O O . GLY A 1 325 ? -17.703 -3.715 0.236 1 98.44 325 GLY A O 1
ATOM 2300 N N . GLY A 1 326 ? -17.375 -2.004 -1.154 1 98.12 326 GLY A N 1
ATOM 2301 C CA . GLY A 1 326 ? -18.25 -2.574 -2.166 1 98.12 326 GLY A CA 1
ATOM 2302 C C . GLY A 1 326 ? -17.75 -3.893 -2.719 1 98.12 326 GLY A C 1
ATOM 2303 O O . GLY A 1 326 ? -18.516 -4.855 -2.84 1 98.12 326 GLY A O 1
ATOM 2304 N N . ALA A 1 327 ? -16.484 -3.947 -3.059 1 98.62 327 ALA A N 1
ATOM 2305 C CA . ALA A 1 327 ? -15.875 -5.176 -3.557 1 98.62 327 ALA A CA 1
ATOM 2306 C C . ALA A 1 327 ? -16.062 -6.32 -2.564 1 98.62 327 ALA A C 1
ATOM 2308 O O . ALA A 1 327 ? -16.453 -7.422 -2.943 1 98.62 327 ALA A O 1
ATOM 2309 N N . ALA A 1 328 ? -15.773 -6.055 -1.291 1 98.81 328 ALA A N 1
ATOM 2310 C CA . ALA A 1 328 ? -15.867 -7.07 -0.245 1 98.81 328 ALA A CA 1
ATOM 2311 C C . ALA A 1 328 ? -17.312 -7.535 -0.061 1 98.81 328 ALA A C 1
ATOM 2313 O O . ALA A 1 328 ? -17.578 -8.734 0.049 1 98.81 328 ALA A O 1
ATOM 2314 N N . SER A 1 329 ? -18.188 -6.59 -0.043 1 98.5 329 SER A N 1
ATOM 2315 C CA . SER A 1 329 ? -19.594 -6.895 0.164 1 98.5 329 SER A CA 1
ATOM 2316 C C . SER A 1 329 ? -20.156 -7.746 -0.973 1 98.5 329 SER A C 1
ATOM 2318 O O . SER A 1 329 ? -20.812 -8.758 -0.732 1 98.5 329 SER A O 1
ATOM 2320 N N . ARG A 1 330 ? -19.922 -7.355 -2.182 1 97.81 330 ARG A N 1
ATOM 2321 C CA . ARG A 1 330 ? -20.422 -8.086 -3.338 1 97.81 330 ARG A CA 1
ATOM 2322 C C . ARG A 1 330 ? -19.781 -9.453 -3.453 1 97.81 330 ARG A C 1
ATOM 2324 O O . ARG A 1 330 ? -20.422 -10.422 -3.863 1 97.81 330 ARG A O 1
ATOM 2331 N N . LEU A 1 331 ? -18.5 -9.555 -3.117 1 98.62 331 LEU A N 1
ATOM 2332 C CA . LEU A 1 331 ? -17.844 -10.852 -3.141 1 98.62 331 LEU A CA 1
ATOM 2333 C C . LEU A 1 331 ? -18.453 -11.789 -2.096 1 98.62 331 LEU A C 1
ATOM 2335 O O . LEU A 1 331 ? -18.656 -12.977 -2.361 1 98.62 331 LEU A O 1
ATOM 2339 N N . ARG A 1 332 ? -18.625 -11.266 -0.852 1 98.56 332 ARG A N 1
ATOM 2340 C CA . ARG A 1 332 ? -19.297 -12.055 0.175 1 98.56 332 ARG A CA 1
ATOM 2341 C C . ARG A 1 332 ? -20.609 -12.633 -0.348 1 98.56 332 ARG A C 1
ATOM 2343 O O . ARG A 1 332 ? -20.891 -13.812 -0.161 1 98.56 332 ARG A O 1
ATOM 2350 N N . THR A 1 333 ? -21.391 -11.766 -0.98 1 97.69 333 THR A N 1
ATOM 2351 C CA . THR A 1 333 ? -22.656 -12.195 -1.555 1 97.69 333 THR A CA 1
ATOM 2352 C C . THR A 1 333 ? -22.438 -13.297 -2.59 1 97.69 333 THR A C 1
ATOM 2354 O O . THR A 1 333 ? -23.141 -14.305 -2.592 1 97.69 333 THR A O 1
ATOM 2357 N N . SER A 1 334 ? -21.516 -13.141 -3.441 1 98 334 SER A N 1
ATOM 2358 C CA . SER A 1 334 ? -21.219 -14.086 -4.512 1 98 334 SER A CA 1
ATOM 2359 C C . SER A 1 334 ? -20.828 -15.453 -3.951 1 98 334 SER A C 1
ATOM 2361 O O . SER A 1 334 ? -21.391 -16.469 -4.348 1 98 334 SER A O 1
ATOM 2363 N N . LEU A 1 335 ? -19.922 -15.43 -2.99 1 98.62 335 LEU A N 1
ATOM 2364 C CA . LEU A 1 335 ? -19.359 -16.672 -2.498 1 98.62 335 LEU A CA 1
ATOM 2365 C C . LEU A 1 335 ? -20.328 -17.375 -1.547 1 98.62 335 LEU A C 1
ATOM 2367 O O . LEU A 1 335 ? -20.297 -18.594 -1.413 1 98.62 335 LEU A O 1
ATOM 2371 N N . SER A 1 336 ? -21.188 -16.406 -0.886 1 96.19 336 SER A N 1
ATOM 2372 C CA . SER A 1 336 ? -22.156 -16.969 0.054 1 96.19 336 SER A CA 1
ATOM 2373 C C . SER A 1 336 ? -23.203 -17.797 -0.671 1 96.19 336 SER A C 1
ATOM 2375 O O . SER A 1 336 ? -23.953 -17.266 -1.49 1 96.19 336 SER A O 1
ATOM 2377 N N . GLY A 1 337 ? -23.141 -19.062 -0.717 1 87.94 337 GLY A N 1
ATOM 2378 C CA . GLY A 1 337 ? -24.094 -19.969 -1.332 1 87.94 337 GLY A CA 1
ATOM 2379 C C . GLY A 1 337 ? -23.703 -20.375 -2.744 1 87.94 337 GLY A C 1
ATOM 2380 O O . GLY A 1 337 ? -24.547 -20.797 -3.529 1 87.94 337 GLY A O 1
ATOM 2381 N N . LEU A 1 338 ? -22.562 -19.953 -3.207 1 97.5 338 LEU A N 1
ATOM 2382 C CA . LEU A 1 338 ? -22.078 -20.375 -4.512 1 97.5 338 LEU A CA 1
ATOM 2383 C C . LEU A 1 338 ? -22.312 -21.875 -4.723 1 97.5 338 LEU A C 1
ATOM 2385 O O . LEU A 1 338 ? -21.953 -22.688 -3.871 1 97.5 338 LEU A O 1
ATOM 2389 N N . LYS A 1 339 ? -23.047 -22.156 -5.742 1 97.75 339 LYS A N 1
ATOM 2390 C CA . LYS A 1 339 ? -23.312 -23.547 -6.094 1 97.75 339 LYS A CA 1
ATOM 2391 C C . LYS A 1 339 ? -22.203 -24.109 -6.98 1 97.75 339 LYS A C 1
ATOM 2393 O O . LYS A 1 339 ? -21.844 -23.5 -7.988 1 97.75 339 LYS A O 1
ATOM 2398 N N . VAL A 1 340 ? -21.75 -25.266 -6.602 1 98.5 340 VAL A N 1
ATOM 2399 C CA . VAL A 1 340 ? -20.688 -25.938 -7.34 1 98.5 340 VAL A CA 1
ATOM 2400 C C . VAL A 1 340 ? -21.266 -27.141 -8.086 1 98.5 340 VAL A C 1
ATOM 2402 O O . VAL A 1 340 ? -21.969 -27.969 -7.492 1 98.5 340 VAL A O 1
ATOM 2405 N N . ASP A 1 341 ? -21.047 -27.156 -9.375 1 98.5 341 ASP A N 1
ATOM 2406 C CA . ASP A 1 341 ? -21.5 -28.297 -10.188 1 98.5 341 ASP A CA 1
ATOM 2407 C C . ASP A 1 341 ? -20.375 -29.312 -10.352 1 98.5 341 ASP A C 1
ATOM 2409 O O . ASP A 1 341 ? -19.625 -29.281 -11.336 1 98.5 341 ASP A O 1
ATOM 2413 N N . THR A 1 342 ? -20.391 -30.312 -9.477 1 98.31 342 THR A N 1
ATOM 2414 C CA . THR A 1 342 ? -19.297 -31.281 -9.445 1 98.31 342 THR A CA 1
ATOM 2415 C C . THR A 1 342 ? -19.344 -32.188 -10.68 1 98.31 342 THR A C 1
ATOM 2417 O O . THR A 1 342 ? -18.297 -32.656 -11.148 1 98.31 342 THR A O 1
ATOM 2420 N N . ASP A 1 343 ? -20.516 -32.406 -11.211 1 98.06 343 ASP A N 1
ATOM 2421 C CA . ASP A 1 343 ? -20.625 -33.188 -12.438 1 98.06 343 ASP A CA 1
ATOM 2422 C C . ASP A 1 343 ? -20 -32.469 -13.617 1 98.06 343 ASP A C 1
ATOM 2424 O O . ASP A 1 343 ? -19.297 -33.062 -14.43 1 98.06 343 ASP A O 1
ATOM 2428 N N . ARG A 1 344 ? -20.312 -31.188 -13.703 1 98.06 344 ARG A N 1
ATOM 2429 C CA . ARG A 1 344 ? -19.703 -30.391 -14.766 1 98.06 344 ARG A CA 1
ATOM 2430 C C . ARG A 1 344 ? -18.188 -30.312 -14.609 1 98.06 344 ARG A C 1
ATOM 2432 O O . ARG A 1 344 ? -17.453 -30.359 -15.602 1 98.06 344 ARG A O 1
ATOM 2439 N N . MET A 1 345 ? -17.75 -30.188 -13.391 1 97.94 345 MET A N 1
ATOM 2440 C CA . MET A 1 345 ? -16.312 -30.172 -13.148 1 97.94 345 MET A CA 1
ATOM 2441 C C . MET A 1 345 ? -15.672 -31.484 -13.617 1 97.94 345 MET A C 1
ATOM 2443 O O . MET A 1 345 ? -14.625 -31.469 -14.258 1 97.94 345 MET A O 1
ATOM 2447 N N . ALA A 1 346 ? -16.359 -32.562 -13.336 1 96.94 346 ALA A N 1
ATOM 2448 C CA . ALA A 1 346 ? -15.859 -33.875 -13.758 1 96.94 346 ALA A CA 1
ATOM 2449 C C . ALA A 1 346 ? -15.852 -33.969 -15.281 1 96.94 346 ALA A C 1
ATOM 2451 O O . ALA A 1 346 ? -14.914 -34.531 -15.867 1 96.94 346 ALA A O 1
ATOM 2452 N N . ALA A 1 347 ? -16.875 -33.5 -15.867 1 97.38 347 ALA A N 1
ATOM 2453 C CA . ALA A 1 347 ? -16.984 -33.531 -17.328 1 97.38 347 ALA A CA 1
ATOM 2454 C C . ALA A 1 347 ? -15.875 -32.719 -17.984 1 97.38 347 ALA A C 1
ATOM 2456 O O . ALA A 1 347 ? -15.273 -33.156 -18.969 1 97.38 347 ALA A O 1
ATOM 2457 N N . ASN A 1 348 ? -15.68 -31.516 -17.547 1 97.44 348 ASN A N 1
ATOM 2458 C CA . ASN A 1 348 ? -14.617 -30.672 -18.078 1 97.44 348 ASN A CA 1
ATOM 2459 C C . ASN A 1 348 ? -13.242 -31.281 -17.859 1 97.44 348 ASN A C 1
ATOM 2461 O O . ASN A 1 348 ? -12.367 -31.188 -18.719 1 97.44 348 ASN A O 1
ATOM 2465 N N . LEU A 1 349 ? -13.039 -31.844 -16.656 1 97 349 LEU A N 1
ATOM 2466 C CA . LEU A 1 349 ? -11.789 -32.531 -16.344 1 97 349 LEU A CA 1
ATOM 2467 C C . LEU A 1 349 ? -11.516 -33.656 -17.344 1 97 349 LEU A C 1
ATOM 2469 O O . LEU A 1 349 ? -10.367 -33.844 -17.75 1 97 349 LEU A O 1
ATOM 2473 N N . ALA A 1 350 ? -12.461 -34.281 -17.797 1 95.62 350 ALA A N 1
ATOM 2474 C CA . ALA A 1 350 ? -12.344 -35.469 -18.656 1 95.62 350 ALA A CA 1
ATOM 2475 C C . ALA A 1 350 ? -11.992 -35.062 -20.078 1 95.62 350 ALA A C 1
ATOM 2477 O O . ALA A 1 350 ? -11.594 -35.906 -20.891 1 95.62 350 ALA A O 1
ATOM 2478 N N . LEU A 1 351 ? -12.164 -33.844 -20.359 1 95.12 351 LEU A N 1
ATOM 2479 C CA . LEU A 1 351 ? -11.875 -33.375 -21.719 1 95.12 351 LEU A C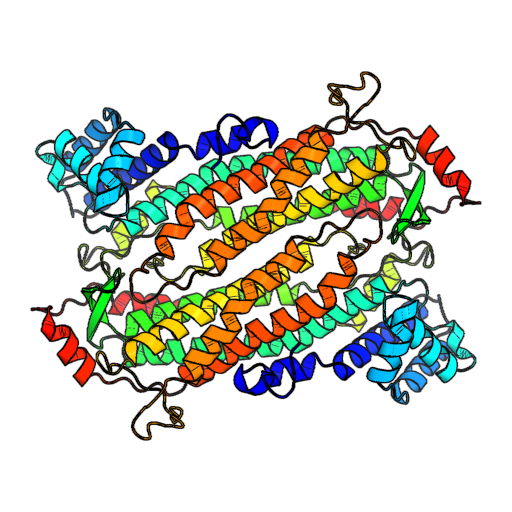A 1
ATOM 2480 C C . LEU A 1 351 ? -10.406 -33.625 -22.062 1 95.12 351 LEU A C 1
ATOM 2482 O O . LEU A 1 351 ? -10.07 -33.875 -23.219 1 95.12 351 LEU A O 1
ATOM 2486 N N . THR A 1 352 ? -9.523 -33.406 -21.109 1 88.94 352 THR A N 1
ATOM 2487 C CA . THR A 1 352 ? -8.102 -33.438 -21.438 1 88.94 352 THR A CA 1
ATOM 2488 C C . THR A 1 352 ? -7.348 -34.344 -20.453 1 88.94 352 THR A C 1
ATOM 2490 O O . THR A 1 352 ? -6.23 -34.781 -20.75 1 88.94 352 THR A O 1
ATOM 2493 N N . ALA A 1 353 ? -7.961 -34.469 -19.266 1 82.25 353 ALA A N 1
ATOM 2494 C CA . ALA A 1 353 ? -7.211 -35.219 -18.25 1 82.25 353 ALA A CA 1
ATOM 2495 C C . ALA A 1 353 ? -7.574 -36.688 -18.281 1 82.25 353 ALA A C 1
ATOM 2497 O O . ALA A 1 353 ? -8.75 -37.062 -18.391 1 82.25 353 ALA A O 1
ATOM 2498 N N . GLY A 1 354 ? -6.637 -37.531 -18.438 1 78.69 354 GLY A N 1
ATOM 2499 C CA . GLY A 1 354 ? -6.871 -38.969 -18.375 1 78.69 354 GLY A CA 1
ATOM 2500 C C . GLY A 1 354 ? -7.07 -39.5 -16.969 1 78.69 354 GLY A C 1
ATOM 2501 O O . GLY A 1 354 ? -7.996 -40.25 -16.703 1 78.69 354 GLY A O 1
ATOM 2502 N N . GLU A 1 355 ? -6.223 -39.156 -16.062 1 86 355 GLU A N 1
ATOM 2503 C CA . GLU A 1 355 ? -6.277 -39.562 -14.664 1 86 355 GLU A CA 1
ATOM 2504 C C . GLU A 1 355 ? -6.262 -38.375 -13.727 1 86 355 GLU A C 1
ATOM 2506 O O . GLU A 1 355 ? -5.613 -37.344 -14.023 1 86 355 GLU A O 1
ATOM 2511 N N . PHE A 1 356 ? -7.07 -38.531 -12.742 1 88.56 356 PHE A N 1
ATOM 2512 C CA . PHE A 1 356 ? -7.055 -37.5 -11.711 1 88.56 356 PHE A CA 1
ATOM 2513 C C . PHE A 1 356 ? -5.914 -37.75 -10.734 1 88.56 356 PHE A C 1
ATOM 2515 O O . PHE A 1 356 ? -5.793 -38.812 -10.156 1 88.56 356 PHE A O 1
ATOM 2522 N N . ASP A 1 357 ? -5.105 -36.719 -10.539 1 89.75 357 ASP A N 1
ATOM 2523 C CA . ASP A 1 357 ? -4.035 -36.688 -9.547 1 89.75 357 ASP A CA 1
ATOM 2524 C C . ASP A 1 357 ? -4.117 -35.438 -8.695 1 89.75 357 ASP A C 1
ATOM 2526 O O . ASP A 1 357 ? -3.818 -34.344 -9.172 1 89.75 357 ASP A O 1
ATOM 2530 N N . PRO A 1 358 ? -4.52 -35.625 -7.422 1 88.5 358 PRO A N 1
ATOM 2531 C CA . PRO A 1 358 ? -4.703 -34.438 -6.594 1 88.5 358 PRO A CA 1
ATOM 2532 C C . PRO A 1 358 ? -3.391 -33.875 -6.043 1 88.5 358 PRO A C 1
ATOM 2534 O O . PRO A 1 358 ? -3.357 -32.781 -5.496 1 88.5 3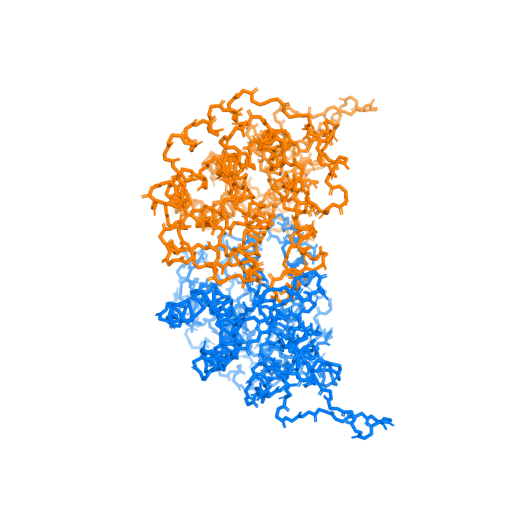58 PRO A O 1
ATOM 2537 N N . GLY A 1 359 ? -2.303 -34.719 -6.156 1 94.94 359 GLY A N 1
ATOM 2538 C CA . GLY A 1 359 ? -1.079 -34.312 -5.48 1 94.94 359 GLY A CA 1
ATOM 2539 C C . GLY A 1 359 ? -1.29 -33.969 -4.02 1 94.94 359 GLY A C 1
ATOM 2540 O O . GLY A 1 359 ? -1.856 -34.781 -3.268 1 94.94 359 GLY A O 1
ATOM 2541 N N . HIS A 1 360 ? -0.85 -32.812 -3.625 1 96.75 360 HIS A N 1
ATOM 2542 C CA . HIS A 1 360 ? -0.951 -32.406 -2.23 1 96.75 360 HIS A CA 1
ATOM 2543 C C . HIS A 1 360 ? -2.166 -31.5 -2.01 1 96.75 360 HIS A C 1
ATOM 2545 O O . HIS A 1 360 ? -2.238 -30.781 -1.01 1 96.75 360 HIS A O 1
ATOM 2551 N N . ALA A 1 361 ? -3.113 -31.484 -2.949 1 97.5 361 ALA A N 1
ATOM 2552 C CA . ALA A 1 361 ? -4.215 -30.516 -2.926 1 97.5 361 ALA A CA 1
ATOM 2553 C C . ALA A 1 361 ? -4.945 -30.562 -1.585 1 97.5 361 ALA A C 1
ATOM 2555 O O . ALA A 1 361 ? -5.105 -29.516 -0.93 1 97.5 361 ALA A O 1
ATOM 2556 N N . GLY A 1 362 ? -5.371 -31.797 -1.169 1 97.38 362 GLY A N 1
ATOM 2557 C CA . GLY A 1 362 ? -6.082 -31.906 0.096 1 97.38 362 GLY A CA 1
ATOM 2558 C C . GLY A 1 362 ? -5.266 -31.422 1.281 1 97.38 362 GLY A C 1
ATOM 2559 O O . GLY A 1 362 ? -5.777 -30.703 2.137 1 97.38 362 GLY A O 1
ATOM 2560 N N . GLU A 1 363 ? -3.992 -31.75 1.343 1 97.38 363 GLU A N 1
ATOM 2561 C CA . GLU A 1 363 ? -3.088 -31.344 2.414 1 97.38 363 GLU A CA 1
ATOM 2562 C C . GLU A 1 363 ? -2.916 -29.828 2.445 1 97.38 363 GLU A C 1
ATOM 2564 O O . GLU A 1 363 ? -2.838 -29.234 3.52 1 97.38 363 GLU A O 1
ATOM 2569 N N . LEU A 1 364 ? -2.82 -29.266 1.313 1 98.12 364 LEU A N 1
ATOM 2570 C CA . LEU A 1 364 ? -2.637 -27.828 1.22 1 98.12 364 LEU A CA 1
ATOM 2571 C C . LEU A 1 364 ? -3.896 -27.078 1.659 1 98.12 364 LEU A C 1
ATOM 2573 O O . LEU A 1 364 ? -3.814 -26.031 2.287 1 98.12 364 LEU A O 1
ATOM 2577 N N . VAL A 1 365 ? -5.109 -27.609 1.292 1 98.56 365 VAL A N 1
ATOM 2578 C CA . VAL A 1 365 ? -6.359 -27.047 1.798 1 98.56 365 VAL A CA 1
ATOM 2579 C C . VAL A 1 365 ? -6.352 -27.062 3.324 1 98.56 365 VAL A C 1
ATOM 2581 O O . VAL A 1 365 ? -6.625 -26.047 3.959 1 98.56 365 VAL A O 1
ATOM 2584 N N . ASP A 1 366 ? -5.961 -28.234 3.914 1 98.44 366 ASP A N 1
ATOM 2585 C CA . ASP A 1 366 ? -5.93 -28.359 5.367 1 98.44 366 ASP A CA 1
ATOM 2586 C C . ASP A 1 366 ? -4.969 -27.359 5.996 1 98.44 366 ASP A C 1
ATOM 2588 O O . ASP A 1 366 ? -5.289 -26.734 7.008 1 98.44 366 ASP A O 1
ATOM 2592 N N . ARG A 1 367 ? -3.826 -27.172 5.398 1 97.62 367 ARG A N 1
ATOM 2593 C CA . ARG A 1 367 ? -2.822 -26.25 5.902 1 97.62 367 ARG A CA 1
ATOM 2594 C C . ARG A 1 367 ? -3.348 -24.812 5.895 1 97.62 367 ARG A C 1
ATOM 2596 O O . ARG A 1 367 ? -3.25 -24.109 6.898 1 97.62 367 ARG A O 1
ATOM 2603 N N . LEU A 1 368 ? -3.877 -24.406 4.77 1 97.81 368 LEU A N 1
ATOM 2604 C CA . LEU A 1 368 ? -4.34 -23.031 4.609 1 97.81 368 LEU A CA 1
ATOM 2605 C C . LEU A 1 368 ? -5.496 -22.734 5.562 1 97.81 368 LEU A C 1
ATOM 2607 O O . LEU A 1 368 ? -5.562 -21.641 6.137 1 97.81 368 LEU A O 1
ATOM 2611 N N . LEU A 1 369 ? -6.387 -23.719 5.715 1 98.25 369 LEU A N 1
ATOM 2612 C CA . LEU A 1 369 ? -7.516 -23.516 6.617 1 98.25 369 LEU A CA 1
ATOM 2613 C C . LEU A 1 369 ? -7.055 -23.469 8.07 1 98.25 369 LEU A C 1
ATOM 2615 O O . LEU A 1 369 ? -7.59 -22.719 8.883 1 98.25 369 LEU A O 1
ATOM 2619 N N . LYS A 1 370 ? -6.051 -24.25 8.414 1 97.25 370 LYS A N 1
ATOM 2620 C CA . LYS A 1 370 ? -5.512 -24.281 9.773 1 97.25 370 LYS A CA 1
ATOM 2621 C C . LYS A 1 370 ? -4.82 -22.969 10.117 1 97.25 370 LYS A C 1
ATOM 2623 O O . LYS A 1 370 ? -4.828 -22.547 11.281 1 97.25 370 LYS A O 1
ATOM 2628 N N . GLU A 1 371 ? -4.285 -22.281 9.109 1 95.19 371 GLU A N 1
ATOM 2629 C CA . GLU A 1 371 ? -3.486 -21.078 9.32 1 95.19 371 GLU A CA 1
ATOM 2630 C C . GLU A 1 371 ? -4.363 -19.828 9.344 1 95.19 371 GLU A C 1
ATOM 2632 O O . GLU A 1 371 ? -3.859 -18.719 9.477 1 95.19 371 GLU A O 1
ATOM 2637 N N . ARG A 1 372 ? -5.668 -20 9.273 1 97 372 ARG A N 1
ATOM 2638 C CA . ARG A 1 372 ? -6.543 -18.844 9.273 1 97 372 ARG A CA 1
ATOM 2639 C C . ARG A 1 372 ? -6.422 -18.062 10.578 1 97 372 ARG A C 1
ATOM 2641 O O . ARG A 1 372 ? -6.328 -18.656 11.648 1 97 372 ARG A O 1
ATOM 2648 N N . PRO A 1 373 ? -6.277 -16.766 10.492 1 94.06 373 PRO A N 1
ATOM 2649 C CA . PRO A 1 373 ? -6.23 -15.969 11.719 1 94.06 373 PRO A CA 1
ATOM 2650 C C . PRO A 1 373 ? -7.574 -15.914 12.438 1 94.06 373 PRO A C 1
ATOM 2652 O O . PRO A 1 373 ? -8.625 -16.109 11.82 1 94.06 373 PRO A O 1
ATOM 2655 N N . MET B 1 1 ? 11.766 1.907 -18.875 1 51.38 1 MET B N 1
ATOM 2656 C CA . MET B 1 1 ? 12.938 1.074 -18.609 1 51.38 1 MET B CA 1
ATOM 2657 C C . MET B 1 1 ? 14.102 1.917 -18.109 1 51.38 1 MET B C 1
ATOM 2659 O O . MET B 1 1 ? 14.234 3.088 -18.469 1 51.38 1 MET B O 1
ATOM 2663 N N . THR B 1 2 ? 14.484 1.439 -16.828 1 63.88 2 THR B N 1
ATOM 2664 C CA . THR B 1 2 ? 15.734 1.957 -16.281 1 63.88 2 THR B CA 1
ATOM 2665 C C . THR B 1 2 ? 16.891 1.753 -17.25 1 63.88 2 THR B C 1
ATOM 2667 O O . THR B 1 2 ? 16.875 0.802 -18.031 1 63.88 2 THR B O 1
ATOM 2670 N N . GLY B 1 3 ? 17.438 2.781 -17.812 1 76.69 3 GLY B N 1
ATOM 2671 C CA . GLY B 1 3 ? 18.594 2.744 -18.688 1 76.69 3 GLY B CA 1
ATOM 2672 C C . GLY B 1 3 ? 19.75 3.609 -18.203 1 76.69 3 GLY B C 1
ATOM 2673 O O . GLY B 1 3 ? 19.594 4.355 -17.234 1 76.69 3 GLY B O 1
ATOM 2674 N N . PRO B 1 4 ? 20.766 3.375 -18.859 1 78.25 4 PRO B N 1
ATOM 2675 C CA . PRO B 1 4 ? 22 4.004 -18.391 1 78.25 4 PRO B CA 1
ATOM 2676 C C . PRO B 1 4 ? 21.969 5.527 -18.469 1 78.25 4 PRO B C 1
ATOM 2678 O O . PRO B 1 4 ? 22.719 6.211 -17.781 1 78.25 4 PRO B O 1
ATOM 2681 N N . LEU B 1 5 ? 21.062 6.023 -19.312 1 78.62 5 LEU B N 1
ATOM 2682 C CA . LEU B 1 5 ? 21 7.469 -19.484 1 78.62 5 LEU B CA 1
ATOM 2683 C C . LEU B 1 5 ? 20.328 8.141 -18.312 1 78.62 5 LEU B C 1
ATOM 2685 O O . LEU B 1 5 ? 20.797 9.172 -17.812 1 78.62 5 LEU B O 1
ATOM 2689 N N . PHE B 1 6 ? 19.203 7.559 -17.844 1 84.06 6 PHE B N 1
ATOM 2690 C CA . PHE B 1 6 ? 18.391 8.273 -16.859 1 84.06 6 PHE B CA 1
ATOM 2691 C C . PHE B 1 6 ? 18.609 7.711 -15.469 1 84.06 6 PHE B C 1
ATOM 2693 O O . PHE B 1 6 ? 18.344 8.383 -14.469 1 84.06 6 PHE B O 1
ATOM 2700 N N . ASP B 1 7 ? 19.156 6.531 -15.344 1 88.94 7 ASP B N 1
ATOM 2701 C CA . ASP B 1 7 ? 19.266 5.891 -14.039 1 88.94 7 ASP B CA 1
ATOM 2702 C C . ASP B 1 7 ? 20.172 6.695 -13.109 1 88.94 7 ASP B C 1
ATOM 2704 O O . ASP B 1 7 ? 19.797 7 -11.977 1 88.94 7 ASP B O 1
ATOM 2708 N N . PRO B 1 8 ? 21.344 7.07 -13.648 1 84.62 8 PRO B N 1
ATOM 2709 C CA . PRO B 1 8 ? 22.188 7.875 -12.766 1 84.62 8 PRO B CA 1
ATOM 2710 C C . PRO B 1 8 ? 21.562 9.219 -12.414 1 84.62 8 PRO B C 1
ATOM 2712 O O . PRO B 1 8 ? 21.672 9.672 -11.273 1 84.62 8 PRO B O 1
ATOM 2715 N N . LEU B 1 9 ? 20.906 9.82 -13.367 1 88.56 9 LEU B N 1
ATOM 2716 C CA . LEU B 1 9 ? 20.25 11.117 -13.172 1 88.56 9 LEU B CA 1
ATOM 2717 C C . LEU B 1 9 ? 19.188 11.031 -12.094 1 88.56 9 LEU B C 1
ATOM 2719 O O . LEU B 1 9 ? 19.078 11.914 -11.234 1 88.56 9 LEU B O 1
ATOM 2723 N N . LEU B 1 10 ? 18.484 9.914 -12.086 1 92.06 10 LEU B N 1
ATOM 2724 C CA . LEU B 1 10 ? 17.359 9.766 -11.164 1 92.06 10 LEU B CA 1
ATOM 2725 C C . LEU B 1 10 ? 17.781 9.016 -9.906 1 92.06 10 LEU B C 1
ATOM 2727 O O . LEU B 1 10 ? 16.953 8.703 -9.055 1 92.06 10 LEU B O 1
ATOM 2731 N N . GLY B 1 11 ? 19.062 8.703 -9.789 1 92.19 11 GLY B N 1
ATOM 2732 C CA . GLY B 1 11 ? 19.609 8.133 -8.57 1 92.19 11 GLY B CA 1
ATOM 2733 C C . GLY B 1 11 ? 19.359 6.641 -8.438 1 92.19 11 GLY B C 1
ATOM 2734 O O . GLY B 1 11 ? 19.422 6.086 -7.34 1 92.19 11 GLY B O 1
ATOM 2735 N N . ALA B 1 12 ? 19.078 6.07 -9.492 1 92.56 12 ALA B N 1
ATOM 2736 C CA . ALA B 1 12 ? 18.641 4.672 -9.438 1 92.56 12 ALA B CA 1
ATOM 2737 C C . ALA B 1 12 ? 19.812 3.732 -9.711 1 92.56 12 ALA B C 1
ATOM 2739 O O . ALA B 1 12 ? 19.656 2.51 -9.688 1 92.56 12 ALA B O 1
ATOM 2740 N N . ASP B 1 13 ? 21.016 4.246 -9.859 1 92.56 13 ASP B N 1
ATOM 2741 C CA . ASP B 1 13 ? 22.141 3.449 -10.359 1 92.56 13 ASP B CA 1
ATOM 2742 C C . ASP B 1 13 ? 22.438 2.283 -9.43 1 92.56 13 ASP B C 1
ATOM 2744 O O . ASP B 1 13 ? 22.594 1.144 -9.875 1 92.56 13 ASP B O 1
ATOM 2748 N N . ARG B 1 14 ? 22.578 2.498 -8.117 1 93.5 14 ARG B N 1
ATOM 2749 C CA . ARG B 1 14 ? 22.922 1.445 -7.172 1 93.5 14 ARG B CA 1
ATOM 2750 C C . ARG B 1 14 ? 21.891 0.333 -7.176 1 93.5 14 ARG B C 1
ATOM 2752 O O . ARG B 1 14 ? 22.234 -0.85 -7.164 1 93.5 14 ARG B O 1
ATOM 2759 N N . VAL B 1 15 ? 20.594 0.7 -7.176 1 96.62 15 VAL B N 1
ATOM 2760 C CA . VAL B 1 15 ? 19.516 -0.283 -7.164 1 96.62 15 VAL B CA 1
ATOM 2761 C C . VAL B 1 15 ? 19.453 -0.996 -8.516 1 96.62 15 VAL B C 1
ATOM 2763 O O . VAL B 1 15 ? 19.266 -2.213 -8.57 1 96.62 15 VAL B O 1
ATOM 2766 N N . ALA B 1 16 ? 19.609 -0.238 -9.57 1 95.38 16 ALA B N 1
ATOM 2767 C CA . ALA B 1 16 ? 19.531 -0.788 -10.922 1 95.38 16 ALA B CA 1
ATOM 2768 C C . ALA B 1 16 ? 20.594 -1.863 -11.148 1 95.38 16 ALA B C 1
ATOM 2770 O O . ALA B 1 16 ? 20.344 -2.838 -11.867 1 95.38 16 ALA B O 1
ATOM 2771 N N . GLU B 1 17 ? 21.719 -1.685 -10.508 1 94.62 17 GLU B N 1
ATOM 2772 C CA . GLU B 1 17 ? 22.797 -2.66 -10.625 1 94.62 17 GLU B CA 1
ATOM 2773 C C . GLU B 1 17 ? 22.375 -4.023 -10.086 1 94.62 17 GLU B C 1
ATOM 2775 O O . GLU B 1 17 ? 22.906 -5.055 -10.5 1 94.62 17 GLU B O 1
ATOM 2780 N N . ARG B 1 18 ? 21.422 -4.016 -9.203 1 96.44 18 ARG B N 1
ATOM 2781 C CA . ARG B 1 18 ? 20.953 -5.262 -8.617 1 96.44 18 ARG B CA 1
ATOM 2782 C C . ARG B 1 18 ? 19.75 -5.809 -9.391 1 96.44 18 ARG B C 1
ATOM 2784 O O . ARG B 1 18 ? 19.266 -6.906 -9.102 1 96.44 18 ARG B O 1
ATOM 2791 N N . LEU B 1 19 ? 19.281 -5.078 -10.422 1 96.75 19 LEU B N 1
ATOM 2792 C CA . LEU B 1 19 ? 18.016 -5.418 -11.07 1 96.75 19 LEU B CA 1
ATOM 2793 C C . LEU B 1 19 ? 18.203 -5.566 -12.578 1 96.75 19 LEU B C 1
ATOM 2795 O O . LEU B 1 19 ? 17.234 -5.797 -13.305 1 96.75 19 LEU B O 1
ATOM 2799 N N . ASP B 1 20 ? 19.422 -5.398 -13.031 1 93.94 20 ASP B N 1
ATOM 2800 C CA . ASP B 1 20 ? 19.641 -5.457 -14.477 1 93.94 20 ASP B CA 1
ATOM 2801 C C . ASP B 1 20 ? 19.422 -6.871 -15.008 1 93.94 20 ASP B C 1
ATOM 2803 O O . ASP B 1 20 ? 19.094 -7.785 -14.242 1 93.94 20 ASP B O 1
ATOM 2807 N N . ALA B 1 21 ? 19.578 -7.016 -16.328 1 94.94 21 ALA B N 1
ATOM 2808 C CA . ALA B 1 21 ? 19.297 -8.289 -16.984 1 94.94 21 ALA B CA 1
ATOM 2809 C C . ALA B 1 21 ? 20.188 -9.398 -16.453 1 94.94 21 ALA B C 1
ATOM 2811 O O . ALA B 1 21 ? 19.75 -10.531 -16.266 1 94.94 21 ALA B O 1
ATOM 2812 N N . ALA B 1 22 ? 21.422 -9.086 -16.203 1 95.25 22 ALA B N 1
ATOM 2813 C CA . ALA B 1 22 ? 22.359 -10.07 -15.648 1 95.25 22 ALA B CA 1
ATOM 2814 C C . ALA B 1 22 ? 21.922 -10.516 -14.258 1 95.25 22 ALA B C 1
ATOM 2816 O O . ALA B 1 22 ? 22.062 -11.695 -13.906 1 95.25 22 ALA B O 1
ATOM 2817 N N . SER B 1 23 ? 21.438 -9.57 -13.43 1 96.69 23 SER B N 1
ATOM 2818 C CA . SER B 1 23 ? 20.953 -9.891 -12.094 1 96.69 23 SER B CA 1
ATOM 2819 C C . SER B 1 23 ? 19.734 -10.805 -12.156 1 96.69 23 SER B C 1
ATOM 2821 O O . SER B 1 23 ? 19.609 -11.75 -11.367 1 96.69 23 SER B O 1
ATOM 2823 N N . TRP B 1 24 ? 18.797 -10.547 -13.047 1 97.44 24 TRP B N 1
ATOM 2824 C CA . TRP B 1 24 ? 17.656 -11.422 -13.242 1 97.44 24 TRP B CA 1
ATOM 2825 C C . TRP B 1 24 ? 18.094 -12.836 -13.609 1 97.44 24 TRP B C 1
ATOM 2827 O O . TRP B 1 24 ? 17.625 -13.805 -13.023 1 97.44 24 TRP B O 1
ATOM 2837 N N . VAL B 1 25 ? 19.047 -12.898 -14.555 1 97.88 25 VAL B N 1
ATOM 2838 C CA . VAL B 1 25 ? 19.516 -14.211 -14.984 1 97.88 25 VAL B CA 1
ATOM 2839 C C . VAL B 1 25 ? 20.172 -14.93 -13.812 1 97.88 25 VAL B C 1
ATOM 2841 O O . VAL B 1 25 ? 19.938 -16.125 -13.586 1 97.88 25 VAL B O 1
ATOM 2844 N N . ALA B 1 26 ? 20.984 -14.219 -13.055 1 97.88 26 ALA B N 1
ATOM 2845 C CA . ALA B 1 26 ? 21.641 -14.797 -11.891 1 97.88 26 ALA B CA 1
ATOM 2846 C C . ALA B 1 26 ? 20.625 -15.312 -10.883 1 97.88 26 ALA B C 1
ATOM 2848 O O . ALA B 1 26 ? 20.797 -16.391 -10.305 1 97.88 26 ALA B O 1
ATOM 2849 N N . ALA B 1 27 ? 19.578 -14.555 -10.641 1 98.56 27 ALA B N 1
ATOM 2850 C CA . ALA B 1 27 ? 18.547 -14.961 -9.703 1 98.56 27 ALA B CA 1
ATOM 2851 C C . ALA B 1 27 ? 17.812 -16.203 -10.195 1 98.56 27 ALA B C 1
ATOM 2853 O O . ALA B 1 27 ? 17.547 -17.125 -9.422 1 98.56 27 ALA B O 1
ATOM 2854 N N . LEU B 1 28 ? 17.531 -16.234 -11.453 1 98.75 28 LEU B N 1
ATOM 2855 C CA . LEU B 1 28 ? 16.859 -17.391 -12.031 1 98.75 28 LEU B CA 1
ATOM 2856 C C . LEU B 1 28 ? 17.719 -18.641 -11.875 1 98.75 28 LEU B C 1
ATOM 2858 O O . LEU B 1 28 ? 17.203 -19.703 -11.492 1 98.75 28 LEU B O 1
ATOM 2862 N N . ILE B 1 29 ? 18.969 -18.516 -12.148 1 98.62 29 ILE B N 1
ATOM 2863 C CA . ILE B 1 29 ? 19.891 -19.641 -12.039 1 98.62 29 ILE B CA 1
ATOM 2864 C C . ILE B 1 29 ? 20 -20.078 -10.578 1 98.62 29 ILE B C 1
ATOM 2866 O O . ILE B 1 29 ? 19.984 -21.281 -10.281 1 98.62 29 ILE B O 1
ATOM 2870 N N . ALA B 1 30 ? 20.078 -19.125 -9.695 1 98.75 30 ALA B N 1
ATOM 2871 C CA . ALA B 1 30 ? 20.188 -19.438 -8.273 1 98.75 30 ALA B CA 1
ATOM 2872 C C . ALA B 1 30 ? 18.984 -20.266 -7.812 1 98.75 30 ALA B C 1
ATOM 2874 O O . ALA B 1 30 ? 19.125 -21.219 -7.047 1 98.75 30 ALA B O 1
ATOM 2875 N N . VAL B 1 31 ? 17.812 -19.906 -8.273 1 98.88 31 VAL B N 1
ATOM 2876 C CA . VAL B 1 31 ? 16.609 -20.625 -7.883 1 98.88 31 VAL B CA 1
ATOM 2877 C C . VAL B 1 31 ? 16.641 -22.047 -8.461 1 98.88 31 VAL B C 1
ATOM 2879 O O . VAL B 1 31 ? 16.328 -23 -7.762 1 98.88 31 VAL B O 1
ATOM 2882 N N . GLU B 1 32 ? 17.047 -22.172 -9.734 1 98.81 32 GLU B N 1
ATOM 2883 C CA . GLU B 1 32 ? 17.109 -23.484 -10.367 1 98.81 32 GLU B CA 1
ATOM 2884 C C . GLU B 1 32 ? 18.094 -24.406 -9.633 1 98.81 32 GLU B C 1
ATOM 2886 O O . GLU B 1 32 ? 17.766 -25.562 -9.375 1 98.81 32 GLU B O 1
ATOM 2891 N N . VAL B 1 33 ? 19.219 -23.891 -9.297 1 98.81 33 VAL B N 1
ATOM 2892 C CA . VAL B 1 33 ? 20.234 -24.688 -8.617 1 98.81 33 VAL B CA 1
ATOM 2893 C C . VAL B 1 33 ? 19.75 -25.062 -7.223 1 98.81 33 VAL B C 1
ATOM 2895 O O . VAL B 1 33 ? 19.859 -26.219 -6.816 1 98.81 33 VAL B O 1
ATOM 2898 N N . ALA B 1 34 ? 19.203 -24.094 -6.508 1 98.88 34 ALA B N 1
ATOM 2899 C CA . ALA B 1 34 ? 18.688 -24.359 -5.164 1 98.88 34 ALA B CA 1
ATOM 2900 C C . ALA B 1 34 ? 17.562 -25.391 -5.195 1 98.88 34 ALA B C 1
ATOM 2902 O O . ALA B 1 34 ? 17.469 -26.25 -4.309 1 98.88 34 ALA B O 1
ATOM 2903 N N . LEU B 1 35 ? 16.719 -25.281 -6.207 1 98.88 35 LEU B N 1
ATOM 2904 C CA . LEU B 1 35 ? 15.625 -26.219 -6.34 1 98.88 35 LEU B CA 1
ATOM 2905 C C . LEU B 1 35 ? 16.141 -27.641 -6.562 1 98.88 35 LEU B C 1
ATOM 2907 O O . LEU B 1 35 ? 15.648 -28.594 -5.957 1 98.88 35 LEU B O 1
ATOM 2911 N N . THR B 1 36 ? 17.125 -27.781 -7.453 1 98.75 36 THR B N 1
ATOM 2912 C CA . THR B 1 36 ? 17.719 -29.094 -7.73 1 98.75 36 THR B CA 1
ATOM 2913 C C . THR B 1 36 ? 18.359 -29.672 -6.477 1 98.75 36 THR B C 1
ATOM 2915 O O . THR B 1 36 ? 18.203 -30.859 -6.18 1 98.75 36 THR B O 1
ATOM 2918 N N . GLN B 1 37 ? 19.047 -28.828 -5.734 1 98.81 37 GLN B N 1
ATOM 2919 C CA . GLN B 1 37 ? 19.656 -29.266 -4.484 1 98.81 37 GLN B CA 1
ATOM 2920 C C . GLN B 1 37 ? 18.594 -29.641 -3.451 1 98.81 37 GLN B C 1
ATOM 2922 O O . GLN B 1 37 ? 18.75 -30.641 -2.732 1 98.81 37 GLN B O 1
ATOM 2927 N N . ALA B 1 38 ? 17.562 -28.844 -3.314 1 98.81 38 ALA B N 1
ATOM 2928 C CA . ALA B 1 38 ? 16.469 -29.141 -2.402 1 98.81 38 ALA B CA 1
ATOM 2929 C C . ALA B 1 38 ? 15.812 -30.469 -2.752 1 98.81 38 ALA B C 1
ATOM 2931 O O . ALA B 1 38 ? 15.484 -31.266 -1.863 1 98.81 38 ALA B O 1
ATOM 2932 N N . ALA B 1 39 ? 15.625 -30.719 -4.039 1 98.75 39 ALA B N 1
ATOM 2933 C CA . ALA B 1 39 ? 15.039 -31.984 -4.5 1 98.75 39 ALA B CA 1
ATOM 2934 C C . ALA B 1 39 ? 15.945 -33.156 -4.152 1 98.75 39 ALA B C 1
ATOM 2936 O O . ALA B 1 39 ? 15.461 -34.219 -3.797 1 98.75 39 ALA B O 1
ATOM 2937 N N . ALA B 1 40 ? 17.219 -33 -4.285 1 98.69 40 ALA B N 1
ATOM 2938 C CA . ALA B 1 40 ? 18.172 -34.062 -3.957 1 98.69 40 ALA B CA 1
ATOM 2939 C C . ALA B 1 40 ? 18.125 -34.406 -2.473 1 98.69 40 ALA B C 1
ATOM 2941 O O . ALA B 1 40 ? 18.234 -35.594 -2.098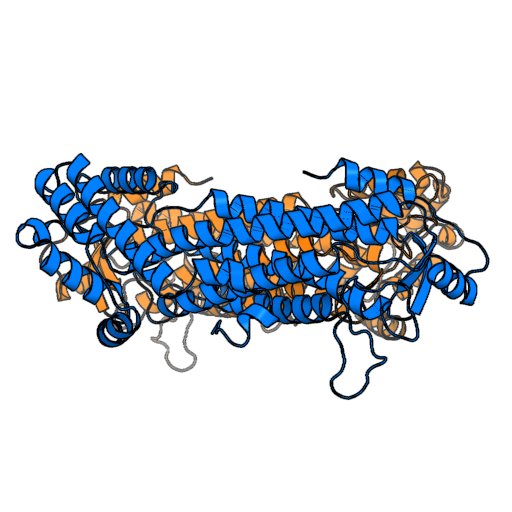 1 98.69 40 ALA B O 1
ATOM 2942 N N . GLU B 1 41 ? 17.938 -33.406 -1.656 1 98.44 41 GLU B N 1
ATOM 2943 C CA . GLU B 1 41 ? 17.844 -33.625 -0.214 1 98.44 41 GLU B CA 1
ATOM 2944 C C . GLU B 1 41 ? 16.703 -34.562 0.133 1 98.44 41 GLU B C 1
ATOM 2946 O O . GLU B 1 41 ? 16.75 -35.25 1.167 1 98.44 41 GLU B O 1
ATOM 2951 N N . HIS B 1 42 ? 15.703 -34.625 -0.702 1 98.31 42 HIS B N 1
ATOM 2952 C CA . HIS B 1 42 ? 14.539 -35.469 -0.424 1 98.31 42 HIS B CA 1
ATOM 2953 C C . HIS B 1 42 ? 14.461 -36.656 -1.393 1 98.31 42 HIS B C 1
ATOM 2955 O O . HIS B 1 42 ? 13.406 -37.281 -1.528 1 98.31 42 HIS B O 1
ATOM 2961 N N . GLY B 1 43 ? 15.484 -36.875 -2.156 1 97.75 43 GLY B N 1
ATOM 2962 C CA . GLY B 1 43 ? 15.648 -38.094 -2.939 1 97.75 43 GLY B CA 1
ATOM 2963 C C . GLY B 1 43 ? 14.938 -38.031 -4.277 1 97.75 43 GLY B C 1
ATOM 2964 O O . GLY B 1 43 ? 14.758 -39.062 -4.934 1 97.75 43 GLY B O 1
ATOM 2965 N N . ILE B 1 44 ? 14.516 -36.906 -4.699 1 97.56 44 ILE B N 1
ATOM 2966 C CA . ILE B 1 44 ? 13.805 -36.781 -5.961 1 97.56 44 ILE B CA 1
ATOM 2967 C C . ILE B 1 44 ? 14.797 -36.844 -7.125 1 97.56 44 ILE B C 1
ATOM 2969 O O . ILE B 1 44 ? 14.453 -37.375 -8.195 1 97.56 44 ILE B O 1
ATOM 2973 N N . VAL B 1 45 ? 16.031 -36.312 -6.922 1 97.5 45 VAL B N 1
ATOM 2974 C CA . VAL B 1 45 ? 17.109 -36.438 -7.887 1 97.5 45 VAL B CA 1
ATOM 2975 C C . VAL B 1 45 ? 18.375 -36.906 -7.172 1 97.5 45 VAL B C 1
ATOM 2977 O O . VAL B 1 45 ? 18.484 -36.812 -5.949 1 97.5 45 VAL B O 1
ATOM 2980 N N . ALA B 1 46 ? 19.297 -37.531 -7.934 1 98.06 46 ALA B N 1
ATOM 2981 C CA . ALA B 1 46 ? 20.562 -37.969 -7.348 1 98.06 46 ALA B CA 1
ATOM 2982 C C . ALA B 1 46 ? 21.438 -36.812 -6.93 1 98.06 46 ALA B C 1
ATOM 2984 O O . ALA B 1 46 ? 21.5 -35.781 -7.637 1 98.06 46 ALA B O 1
ATOM 2985 N N . GLN B 1 47 ? 22 -36.938 -5.703 1 98.31 47 GLN B N 1
ATOM 2986 C CA . GLN B 1 47 ? 22.859 -35.875 -5.207 1 98.31 47 GLN B CA 1
ATOM 2987 C C . GLN B 1 47 ? 23.984 -35.562 -6.199 1 98.31 47 GLN B C 1
ATOM 2989 O O . GLN B 1 47 ? 24.344 -34.406 -6.406 1 98.31 47 GLN B O 1
ATOM 2994 N N . ALA B 1 48 ? 24.5 -36.562 -6.789 1 98.44 48 ALA B N 1
ATOM 2995 C CA . ALA B 1 48 ? 25.578 -36.375 -7.762 1 98.44 48 ALA B CA 1
ATOM 2996 C C . ALA B 1 48 ? 25.125 -35.531 -8.938 1 98.44 48 ALA B C 1
ATOM 2998 O O . ALA B 1 48 ? 25.875 -34.719 -9.461 1 98.44 48 ALA B O 1
ATOM 2999 N N . ASP B 1 49 ? 23.891 -35.781 -9.414 1 98.5 49 ASP B N 1
ATOM 3000 C CA . ASP B 1 49 ? 23.328 -34.969 -10.5 1 98.5 49 ASP B CA 1
ATOM 3001 C C . ASP B 1 49 ? 23.141 -33.531 -10.078 1 98.5 49 ASP B C 1
ATOM 3003 O O . ASP B 1 49 ? 23.422 -32.594 -10.852 1 98.5 49 ASP B O 1
ATOM 3007 N N . ALA B 1 50 ? 22.625 -33.344 -8.883 1 98.62 50 ALA B N 1
ATOM 3008 C CA . ALA B 1 50 ? 22.438 -32 -8.359 1 98.62 50 ALA B CA 1
ATOM 3009 C C . ALA B 1 50 ? 23.781 -31.266 -8.305 1 98.62 50 ALA B C 1
ATOM 3011 O O . ALA B 1 50 ? 23.844 -30.078 -8.664 1 98.62 50 ALA B O 1
ATOM 3012 N N . ASP B 1 51 ? 24.812 -31.938 -7.863 1 98.56 51 ASP B N 1
ATOM 3013 C CA . ASP B 1 51 ? 26.156 -31.344 -7.812 1 98.56 51 ASP B CA 1
ATOM 3014 C C . ASP B 1 51 ? 26.656 -30.984 -9.211 1 98.56 51 ASP B C 1
ATOM 3016 O O . ASP B 1 51 ? 27.281 -29.953 -9.406 1 98.56 51 ASP B O 1
ATOM 3020 N N . ALA B 1 52 ? 26.391 -31.828 -10.102 1 98.44 52 ALA B N 1
ATOM 3021 C CA . ALA B 1 52 ? 26.797 -31.594 -11.484 1 98.44 52 ALA B CA 1
ATOM 3022 C C . ALA B 1 52 ? 26.078 -30.375 -12.07 1 98.44 52 ALA B C 1
ATOM 3024 O O . ALA B 1 52 ? 26.672 -29.578 -12.805 1 98.44 52 ALA B O 1
ATOM 3025 N N . VAL B 1 53 ? 24.781 -30.281 -11.805 1 98.62 53 VAL B N 1
ATOM 3026 C CA . VAL B 1 53 ? 24 -29.141 -12.25 1 98.62 53 VAL B CA 1
ATOM 3027 C C . VAL B 1 53 ? 24.594 -27.859 -11.664 1 98.62 53 VAL B C 1
ATOM 3029 O O . VAL B 1 53 ? 24.734 -26.859 -12.367 1 98.62 53 VAL B O 1
ATOM 3032 N N . GLN B 1 54 ? 24.891 -27.891 -10.375 1 98.56 54 GLN B N 1
ATOM 3033 C CA . GLN B 1 54 ? 25.484 -26.719 -9.719 1 98.56 54 GLN B CA 1
ATOM 3034 C C . GLN B 1 54 ? 26.797 -26.328 -10.367 1 98.56 54 GLN B C 1
ATOM 3036 O O . GLN B 1 54 ? 27.062 -25.141 -10.594 1 98.56 54 GLN B O 1
ATOM 3041 N N . LYS B 1 55 ? 27.625 -27.281 -10.656 1 98.31 55 LYS B N 1
ATOM 3042 C CA . LYS B 1 55 ? 28.906 -27.031 -11.312 1 98.31 55 LYS B CA 1
ATOM 3043 C C . LYS B 1 55 ? 28.703 -26.453 -12.703 1 98.31 55 LYS B C 1
ATOM 3045 O O . LYS B 1 55 ? 29.391 -25.516 -13.102 1 98.31 55 LYS B O 1
ATOM 3050 N N . ALA B 1 56 ? 27.797 -27.016 -13.414 1 98.25 56 ALA B N 1
ATOM 3051 C CA . ALA B 1 56 ? 27.5 -26.531 -14.758 1 98.25 56 ALA B CA 1
ATOM 3052 C C . ALA B 1 56 ? 27 -25.094 -14.719 1 98.25 56 ALA B C 1
ATOM 3054 O O . ALA B 1 56 ? 27.391 -24.266 -15.555 1 98.25 56 ALA B O 1
ATOM 3055 N N . ALA B 1 57 ? 26.125 -24.859 -13.797 1 98.19 57 ALA B N 1
ATOM 3056 C CA . ALA B 1 57 ? 25.562 -23.516 -13.648 1 98.19 57 ALA B CA 1
ATOM 3057 C C . ALA B 1 57 ? 26.656 -22.484 -13.352 1 98.19 57 ALA B C 1
ATOM 3059 O O . ALA B 1 57 ? 26.594 -21.359 -13.844 1 98.19 57 ALA B O 1
ATOM 3060 N N . ALA B 1 58 ? 27.641 -22.859 -12.555 1 97.25 58 ALA B N 1
ATOM 3061 C CA . ALA B 1 58 ? 28.719 -21.953 -12.156 1 97.25 58 ALA B CA 1
ATOM 3062 C C . ALA B 1 58 ? 29.578 -21.562 -13.359 1 97.25 58 ALA B C 1
ATOM 3064 O O . ALA B 1 58 ? 30.188 -20.484 -13.367 1 97.25 58 ALA B O 1
ATOM 3065 N N . GLN B 1 59 ? 29.547 -22.344 -14.359 1 95.94 59 GLN B N 1
ATOM 3066 C CA . GLN B 1 59 ? 30.391 -22.109 -15.531 1 95.94 59 GLN B CA 1
ATOM 3067 C C . GLN B 1 59 ? 29.578 -21.516 -16.688 1 95.94 59 GLN B C 1
ATOM 3069 O O . GLN B 1 59 ? 30.141 -21.125 -17.703 1 95.94 59 GLN B O 1
ATOM 3074 N N . LEU B 1 60 ? 28.312 -21.484 -16.438 1 94.06 60 LEU B N 1
ATOM 3075 C CA . LEU B 1 60 ? 27.406 -21.094 -17.516 1 94.06 60 LEU B CA 1
ATOM 3076 C C . LEU B 1 60 ? 27.484 -19.594 -17.766 1 94.06 60 LEU B C 1
ATOM 3078 O O . LEU B 1 60 ? 27.469 -18.797 -16.828 1 94.06 60 LEU B O 1
ATOM 3082 N N . ARG B 1 61 ? 27.734 -19.203 -19.078 1 91.25 61 ARG B N 1
ATOM 3083 C CA . ARG B 1 61 ? 27.688 -17.812 -19.516 1 91.25 61 ARG B CA 1
ATOM 3084 C C . ARG B 1 61 ? 26.453 -17.562 -20.359 1 91.25 61 ARG B C 1
ATOM 3086 O O . ARG B 1 61 ? 26.391 -17.969 -21.531 1 91.25 61 ARG B O 1
ATOM 3093 N N . ILE B 1 62 ? 25.453 -16.891 -19.797 1 95.44 62 ILE B N 1
ATOM 3094 C CA . ILE B 1 62 ? 24.203 -16.625 -20.5 1 95.44 62 ILE B CA 1
ATOM 3095 C C . ILE B 1 62 ? 24.172 -15.148 -20.922 1 95.44 62 ILE B C 1
ATOM 3097 O O . ILE B 1 62 ? 24.375 -14.258 -20.094 1 95.44 62 ILE B O 1
ATOM 3101 N N . ASP B 1 63 ? 24 -14.875 -22.219 1 96 63 ASP B N 1
ATOM 3102 C CA . ASP B 1 63 ? 23.734 -13.523 -22.703 1 96 63 ASP B CA 1
ATOM 3103 C C . ASP B 1 63 ? 22.266 -13.156 -22.5 1 96 63 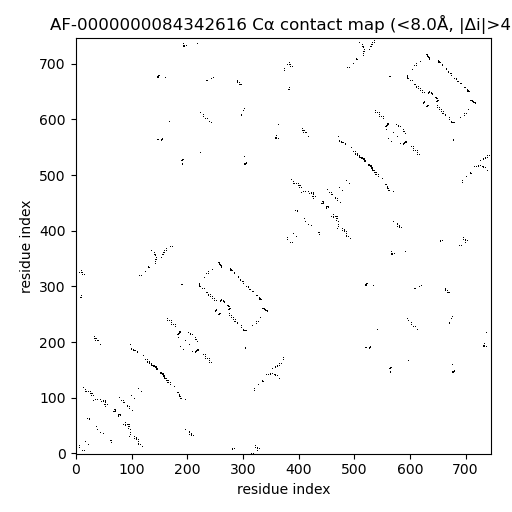ASP B C 1
ATOM 3105 O O . ASP B 1 63 ? 21.375 -13.695 -23.172 1 96 63 ASP B O 1
ATOM 3109 N N . PRO B 1 64 ? 22.047 -12.188 -21.672 1 96.31 64 PRO B N 1
ATOM 3110 C CA . PRO B 1 64 ? 20.656 -11.852 -21.375 1 96.31 64 PRO B CA 1
ATOM 3111 C C . PRO B 1 64 ? 19.875 -11.43 -22.625 1 96.31 64 PRO B C 1
ATOM 3113 O O . PRO B 1 64 ? 18.672 -11.695 -22.719 1 96.31 64 PRO B O 1
ATOM 3116 N N . ALA B 1 65 ? 20.469 -10.773 -23.516 1 95.06 65 ALA B N 1
ATOM 3117 C CA . ALA B 1 65 ? 19.812 -10.352 -24.75 1 95.06 65 ALA B CA 1
ATOM 3118 C C . ALA B 1 65 ? 19.375 -11.562 -25.578 1 95.06 65 ALA B C 1
ATOM 3120 O O . ALA B 1 65 ? 18.266 -11.586 -26.109 1 95.06 65 ALA B O 1
ATOM 3121 N N . GLU B 1 66 ? 20.234 -12.492 -25.703 1 95.94 66 GLU B N 1
ATOM 3122 C CA . GLU B 1 66 ? 19.891 -13.719 -26.422 1 95.94 66 GLU B CA 1
ATOM 3123 C C . GLU B 1 66 ? 18.781 -14.484 -25.703 1 95.94 66 GLU B C 1
ATOM 3125 O O . GLU B 1 66 ? 17.859 -15 -26.344 1 95.94 66 GLU B O 1
ATOM 3130 N N . LEU B 1 67 ? 18.938 -14.586 -24.406 1 96.62 67 LEU B N 1
ATOM 3131 C CA . LEU B 1 67 ? 17.891 -15.234 -23.625 1 96.62 67 LEU B CA 1
ATOM 3132 C C . LEU B 1 67 ? 16.547 -14.539 -23.812 1 96.62 67 LEU B C 1
ATOM 3134 O O . LEU B 1 67 ? 15.508 -15.203 -23.891 1 96.62 67 LEU B O 1
ATOM 3138 N N . GLY B 1 68 ? 16.531 -13.211 -23.891 1 95.94 68 GLY B N 1
ATOM 3139 C CA . GLY B 1 68 ? 15.328 -12.445 -24.125 1 95.94 68 GLY B CA 1
ATOM 3140 C C . GLY B 1 68 ? 14.664 -12.781 -25.453 1 95.94 68 GLY B C 1
ATOM 3141 O O . GLY B 1 68 ? 13.438 -12.898 -25.516 1 95.94 68 GLY B O 1
ATOM 3142 N N . LYS B 1 69 ? 15.461 -12.906 -26.438 1 95.81 69 LYS B N 1
ATOM 3143 C CA . LYS B 1 69 ? 14.93 -13.273 -27.734 1 95.81 69 LYS B CA 1
ATOM 3144 C C . LYS B 1 69 ? 14.273 -14.648 -27.688 1 95.81 69 LYS B C 1
ATOM 3146 O O . LYS B 1 69 ? 13.188 -14.844 -28.25 1 95.81 69 LYS B O 1
ATOM 3151 N N . LEU B 1 70 ? 14.906 -15.562 -27 1 94.5 70 LEU B N 1
ATOM 3152 C CA . LEU B 1 70 ? 14.398 -16.922 -26.906 1 94.5 70 LEU B CA 1
ATOM 3153 C C . LEU B 1 70 ? 13.148 -16.984 -26.031 1 94.5 70 LEU B C 1
ATOM 3155 O O . LEU B 1 70 ? 12.328 -17.891 -26.172 1 94.5 70 LEU B O 1
ATOM 3159 N N . ALA B 1 71 ? 13.031 -16 -25.172 1 95.81 71 ALA B N 1
ATOM 3160 C CA . ALA B 1 71 ? 11.945 -15.977 -24.188 1 95.81 71 ALA B CA 1
ATOM 3161 C C . ALA B 1 71 ? 10.617 -15.625 -24.859 1 95.81 71 ALA B C 1
ATOM 3163 O O . ALA B 1 71 ? 9.547 -15.875 -24.297 1 95.81 71 ALA B O 1
ATOM 3164 N N . VAL B 1 72 ? 10.602 -15.016 -26.031 1 94.56 72 VAL B N 1
ATOM 3165 C CA . VAL B 1 72 ? 9.422 -14.461 -26.703 1 94.56 72 VAL B CA 1
ATOM 3166 C C . VAL B 1 72 ? 8.406 -15.57 -26.969 1 94.56 72 VAL B C 1
ATOM 3168 O O . VAL B 1 72 ? 7.227 -15.43 -26.641 1 94.56 72 VAL B O 1
ATOM 3171 N N . GLU B 1 73 ? 8.883 -16.688 -27.406 1 90.75 73 GLU B N 1
ATOM 3172 C CA . GLU B 1 73 ? 7.973 -17.75 -27.812 1 90.75 73 GLU B CA 1
ATOM 3173 C C . GLU B 1 73 ? 7.238 -18.344 -26.609 1 90.75 73 GLU B C 1
ATOM 3175 O O . GLU B 1 73 ? 6.027 -18.578 -26.688 1 90.75 73 GLU B O 1
ATOM 3180 N N . GLY B 1 74 ? 7.941 -18.484 -25.531 1 93.44 74 GLY B N 1
ATOM 3181 C CA . GLY B 1 74 ? 7.344 -19.094 -24.359 1 93.44 74 GLY B CA 1
ATOM 3182 C C . GLY B 1 74 ? 6.773 -18.094 -23.391 1 93.44 74 GLY B C 1
ATOM 3183 O O . GLY B 1 74 ? 6.105 -18.469 -22.422 1 93.44 74 GLY B O 1
ATOM 3184 N N . GLY B 1 75 ? 7.023 -16.812 -23.656 1 94.31 75 GLY B N 1
ATOM 3185 C CA . GLY B 1 75 ? 6.477 -15.734 -22.844 1 94.31 75 GLY B CA 1
ATOM 3186 C C . GLY B 1 75 ? 7.219 -15.547 -21.531 1 94.31 75 GLY B C 1
ATOM 3187 O O . GLY B 1 75 ? 6.699 -14.93 -20.609 1 94.31 75 GLY B O 1
ATOM 3188 N N . ASN B 1 76 ? 8.289 -16.156 -21.312 1 96.31 76 ASN B N 1
ATOM 3189 C CA . ASN B 1 76 ? 9.133 -15.984 -20.125 1 96.31 76 ASN B CA 1
ATOM 3190 C C . ASN B 1 76 ? 10.539 -16.531 -20.359 1 96.31 76 ASN B C 1
ATOM 3192 O O . ASN B 1 76 ? 10.734 -17.406 -21.203 1 96.31 76 ASN B O 1
ATOM 3196 N N . PRO B 1 77 ? 11.508 -16.125 -19.641 1 97.25 77 PRO B N 1
ATOM 3197 C CA . PRO B 1 77 ? 12.891 -16.516 -19.906 1 97.25 77 PRO B CA 1
ATOM 3198 C C . PRO B 1 77 ? 13.258 -17.859 -19.281 1 97.25 77 PRO B C 1
ATOM 3200 O O . PRO B 1 77 ? 14.336 -18.406 -19.547 1 97.25 77 PRO B O 1
ATOM 3203 N N . VAL B 1 78 ? 12.406 -18.469 -18.484 1 98.12 78 VAL B N 1
ATOM 3204 C CA . VAL B 1 78 ? 12.758 -19.672 -17.734 1 98.12 78 VAL B CA 1
ATOM 3205 C C . VAL B 1 78 ? 12.859 -20.859 -18.688 1 98.12 78 VAL B C 1
ATOM 3207 O O . VAL B 1 78 ? 13.75 -21.703 -18.547 1 98.12 78 VAL B O 1
ATOM 3210 N N . ILE B 1 79 ? 11.992 -20.906 -19.688 1 97.38 79 ILE B N 1
ATOM 3211 C CA . ILE B 1 79 ? 11.93 -22.047 -20.594 1 97.38 79 ILE B CA 1
ATOM 3212 C C . ILE B 1 79 ? 13.25 -22.188 -21.344 1 97.38 79 ILE B C 1
ATOM 3214 O O . ILE B 1 79 ? 13.906 -23.219 -21.266 1 97.38 79 ILE B O 1
ATOM 3218 N N . PRO B 1 80 ? 13.734 -21.141 -22.016 1 97.25 80 PRO B N 1
ATOM 3219 C CA . PRO B 1 80 ? 15.031 -21.281 -22.688 1 97.25 80 PRO B CA 1
ATOM 3220 C C . PRO B 1 80 ? 16.188 -21.406 -21.688 1 97.25 80 PRO B C 1
ATOM 3222 O O . PRO B 1 80 ? 17.188 -22.062 -21.984 1 97.25 80 PRO B O 1
ATOM 3225 N N . LEU B 1 81 ? 16.125 -20.828 -20.5 1 97.75 81 LEU B N 1
ATOM 3226 C CA . LEU B 1 81 ? 17.172 -20.953 -19.5 1 97.75 81 LEU B CA 1
ATOM 3227 C C . LEU B 1 81 ? 17.328 -22.406 -19.047 1 97.75 81 LEU B C 1
ATOM 3229 O O . LEU B 1 81 ? 18.438 -22.906 -18.922 1 97.75 81 LEU B O 1
ATOM 3233 N N . VAL B 1 82 ? 16.219 -23.031 -18.734 1 98 82 VAL B N 1
ATOM 3234 C CA . VAL B 1 82 ? 16.219 -24.422 -18.297 1 98 82 VAL B CA 1
ATOM 3235 C C . VAL B 1 82 ? 16.812 -25.312 -19.391 1 98 82 VAL B C 1
ATOM 3237 O O . VAL B 1 82 ? 17.609 -26.219 -19.094 1 98 82 VAL B O 1
ATOM 3240 N N . ARG B 1 83 ? 16.453 -25.047 -20.625 1 97.44 83 ARG B N 1
ATOM 3241 C CA . ARG B 1 83 ? 17 -25.781 -21.75 1 97.44 83 ARG B CA 1
ATOM 3242 C C . ARG B 1 83 ? 18.516 -25.641 -21.812 1 97.44 83 ARG B C 1
ATOM 3244 O O . ARG B 1 83 ? 19.234 -26.625 -22 1 97.44 83 ARG B O 1
ATOM 3251 N N . THR B 1 84 ? 18.969 -24.438 -21.688 1 97.44 84 THR B N 1
ATOM 3252 C CA . THR B 1 84 ? 20.406 -24.125 -21.719 1 97.44 84 THR B CA 1
ATOM 3253 C C . THR B 1 84 ? 21.125 -24.812 -20.562 1 97.44 84 THR B C 1
ATOM 3255 O O . THR B 1 84 ? 22.203 -25.391 -20.75 1 97.44 84 THR B O 1
ATOM 3258 N N . LEU B 1 85 ? 20.562 -24.781 -19.375 1 97.75 85 LEU B N 1
ATOM 3259 C CA . LEU B 1 85 ? 21.156 -25.391 -18.188 1 97.75 85 LEU B CA 1
ATOM 3260 C C . LEU B 1 85 ? 21.188 -26.906 -18.328 1 97.75 85 LEU B C 1
ATOM 3262 O O . LEU B 1 85 ? 22.172 -27.547 -17.938 1 97.75 85 LEU B O 1
ATOM 3266 N N . ARG B 1 86 ? 20.125 -27.5 -18.844 1 98.25 86 ARG B N 1
ATOM 3267 C CA . ARG B 1 86 ? 20.078 -28.938 -19.078 1 98.25 86 ARG B CA 1
ATOM 3268 C C . ARG B 1 86 ? 21.188 -29.359 -20.031 1 98.25 86 ARG B C 1
ATOM 3270 O O . ARG B 1 86 ? 21.875 -30.359 -19.797 1 98.25 86 ARG B O 1
ATOM 3277 N N . ALA B 1 87 ? 21.328 -28.625 -21.094 1 97.75 87 ALA B N 1
ATOM 3278 C CA . ALA B 1 87 ? 22.359 -28.922 -22.062 1 97.75 87 ALA B CA 1
ATOM 3279 C C . ALA B 1 87 ? 23.75 -28.844 -21.438 1 97.75 87 ALA B C 1
ATOM 3281 O O . ALA B 1 87 ? 24.609 -29.703 -21.672 1 97.75 87 ALA B O 1
ATOM 3282 N N . ALA B 1 88 ? 23.969 -27.844 -20.672 1 97.5 88 ALA B N 1
ATOM 3283 C CA . ALA B 1 88 ? 25.25 -27.625 -20.016 1 97.5 88 ALA B CA 1
ATOM 3284 C C . ALA B 1 88 ? 25.562 -28.719 -19.016 1 97.5 88 ALA B C 1
ATOM 3286 O O . ALA B 1 88 ? 26.719 -29.094 -18.812 1 97.5 88 ALA B O 1
ATOM 3287 N N . ALA B 1 89 ? 24.531 -29.297 -18.391 1 97.94 89 ALA B N 1
ATOM 3288 C CA . ALA B 1 89 ? 24.703 -30.281 -17.328 1 97.94 89 ALA B CA 1
ATOM 3289 C C . ALA B 1 89 ? 24.859 -31.688 -17.922 1 97.94 89 ALA B C 1
ATOM 3291 O O . ALA B 1 89 ? 25.156 -32.625 -17.188 1 97.94 89 ALA B O 1
ATOM 3292 N N . GLY B 1 90 ? 24.703 -31.844 -19.234 1 97.31 90 GLY B N 1
ATOM 3293 C CA . GLY B 1 90 ? 24.844 -33.156 -19.859 1 97.31 90 GLY B CA 1
ATOM 3294 C C . GLY B 1 90 ? 23.859 -34.188 -19.328 1 97.31 90 GLY B C 1
ATOM 3295 O O . GLY B 1 90 ? 22.656 -33.938 -19.281 1 97.31 90 GLY B O 1
ATOM 3296 N N . PRO B 1 91 ? 24.391 -35.25 -18.922 1 97.25 91 PRO B N 1
ATOM 3297 C CA . PRO B 1 91 ? 23.516 -36.344 -18.438 1 97.25 91 PRO B CA 1
ATOM 3298 C C . PRO B 1 91 ? 22.734 -35.938 -17.172 1 97.25 91 PRO B C 1
ATOM 3300 O O . PRO B 1 91 ? 21.625 -36.406 -16.953 1 97.25 91 PRO B O 1
ATOM 3303 N N . ALA B 1 92 ? 23.297 -35.031 -16.406 1 97.69 92 ALA B N 1
ATOM 3304 C CA . ALA B 1 92 ? 22.656 -34.594 -15.164 1 97.69 92 ALA B CA 1
ATOM 3305 C C . ALA B 1 92 ? 21.531 -33.625 -15.445 1 97.69 92 ALA B C 1
ATOM 3307 O O . ALA B 1 92 ? 20.797 -33.219 -14.539 1 97.69 92 ALA B O 1
ATOM 3308 N N . GLY B 1 93 ? 21.359 -33.25 -16.719 1 98 93 GLY B N 1
ATOM 3309 C CA . GLY B 1 93 ? 20.391 -32.25 -17.125 1 98 93 GLY B CA 1
ATOM 3310 C C . GLY B 1 93 ? 18.969 -32.625 -16.734 1 98 93 GLY B C 1
ATOM 3311 O O . GLY B 1 93 ? 18.125 -31.75 -16.5 1 98 93 GLY B O 1
ATOM 3312 N N . ARG B 1 94 ? 18.672 -33.875 -16.609 1 96.44 94 ARG B N 1
ATOM 3313 C CA . ARG B 1 94 ? 17.328 -34.344 -16.25 1 96.44 94 ARG B CA 1
ATOM 3314 C C . ARG B 1 94 ? 16.953 -33.906 -14.836 1 96.44 94 ARG B C 1
ATOM 3316 O O . ARG B 1 94 ? 15.773 -33.906 -14.484 1 96.44 94 ARG B O 1
ATOM 3323 N N . ALA B 1 95 ? 17.922 -33.531 -14.016 1 98 95 ALA B N 1
ATOM 3324 C CA . ALA B 1 95 ? 17.703 -33.156 -12.625 1 98 95 ALA B CA 1
ATOM 3325 C C . ALA B 1 95 ? 17.312 -31.672 -12.531 1 98 95 ALA B C 1
ATOM 3327 O O . ALA B 1 95 ? 16.875 -31.219 -11.477 1 98 95 ALA B O 1
ATOM 3328 N N . VAL B 1 96 ? 17.422 -30.953 -13.625 1 98.44 96 VAL B N 1
ATOM 3329 C CA . VAL B 1 96 ? 17.141 -29.531 -13.625 1 98.44 96 VAL B CA 1
ATOM 3330 C C . VAL B 1 96 ? 15.633 -29.297 -13.602 1 98.44 96 VAL B C 1
ATOM 3332 O O . VAL B 1 96 ? 14.883 -29.969 -14.305 1 98.44 96 VAL B O 1
ATOM 3335 N N . HIS B 1 97 ? 15.172 -28.328 -12.68 1 98.56 97 HIS B N 1
ATOM 3336 C CA . HIS B 1 97 ? 13.812 -27.812 -12.703 1 98.56 97 HIS B CA 1
ATOM 3337 C C . HIS B 1 97 ? 12.805 -28.859 -12.234 1 98.56 97 HIS B C 1
ATOM 3339 O O . HIS B 1 97 ? 11.695 -28.938 -12.766 1 98.56 97 HIS B O 1
ATOM 3345 N N . PRO B 1 98 ? 13.148 -29.703 -11.305 1 98.25 98 PRO B N 1
ATOM 3346 C CA . PRO B 1 98 ? 12.219 -30.766 -10.906 1 98.25 98 PRO B CA 1
ATOM 3347 C C . PRO B 1 98 ? 10.906 -30.219 -10.344 1 98.25 98 PRO B C 1
ATOM 3349 O O . PRO B 1 98 ? 10.898 -29.594 -9.281 1 98.25 98 PRO B O 1
ATOM 3352 N N . GLY B 1 99 ? 9.812 -30.516 -11.031 1 97.25 99 GLY B N 1
ATOM 3353 C CA . GLY B 1 99 ? 8.461 -30.312 -10.539 1 97.25 99 GLY B CA 1
ATOM 3354 C C . GLY B 1 99 ? 8.047 -28.859 -10.516 1 97.25 99 GLY B C 1
ATOM 3355 O O . GLY B 1 99 ? 6.961 -28.531 -10.031 1 97.25 99 GLY B O 1
ATOM 3356 N N . ALA B 1 100 ? 8.875 -27.953 -10.969 1 97.94 100 ALA B N 1
ATOM 3357 C CA . ALA B 1 100 ? 8.578 -26.531 -10.93 1 97.94 100 ALA B CA 1
ATOM 3358 C C . ALA B 1 100 ? 7.992 -26.047 -12.258 1 97.94 100 ALA B C 1
ATOM 3360 O O . ALA B 1 100 ? 7.996 -26.781 -13.242 1 97.94 100 ALA B O 1
ATOM 3361 N N . THR B 1 101 ? 7.371 -24.922 -12.219 1 97.81 101 THR B N 1
ATOM 3362 C CA . THR B 1 101 ? 6.984 -24.203 -13.43 1 97.81 101 THR B CA 1
ATOM 3363 C C . THR B 1 101 ? 7.785 -22.922 -13.57 1 97.81 101 THR B C 1
ATOM 3365 O O . THR B 1 101 ? 8.5 -22.516 -12.641 1 97.81 101 THR B O 1
ATOM 3368 N N . SER B 1 102 ? 7.59 -22.297 -14.781 1 97.88 102 SER B N 1
ATOM 3369 C CA . SER B 1 102 ? 8.25 -21.016 -15.031 1 97.88 102 SER B CA 1
ATOM 3370 C C . SER B 1 102 ? 7.859 -19.984 -13.984 1 97.88 102 SER B C 1
ATOM 3372 O O . SER B 1 102 ? 8.695 -19.188 -13.547 1 97.88 102 SER B O 1
ATOM 3374 N N . GLN B 1 103 ? 6.629 -19.969 -13.555 1 97.88 103 GLN B N 1
ATOM 3375 C CA . GLN B 1 103 ? 6.18 -18.953 -12.609 1 97.88 103 GLN B CA 1
ATOM 3376 C C . GLN B 1 103 ? 6.789 -19.172 -11.234 1 97.88 103 GLN B C 1
ATOM 3378 O O . GLN B 1 103 ? 7.082 -18.219 -10.516 1 97.88 103 GLN B O 1
ATOM 3383 N N . ASP B 1 104 ? 6.93 -20.453 -10.867 1 98.69 104 ASP B N 1
ATOM 3384 C CA . ASP B 1 104 ? 7.629 -20.734 -9.617 1 98.69 104 ASP B CA 1
ATOM 3385 C C . ASP B 1 104 ? 9.016 -20.094 -9.609 1 98.69 104 ASP B C 1
ATOM 3387 O O . ASP B 1 104 ? 9.391 -19.422 -8.641 1 98.69 104 ASP B O 1
ATOM 3391 N N . ILE B 1 105 ? 9.695 -20.297 -10.664 1 98.81 105 ILE B N 1
ATOM 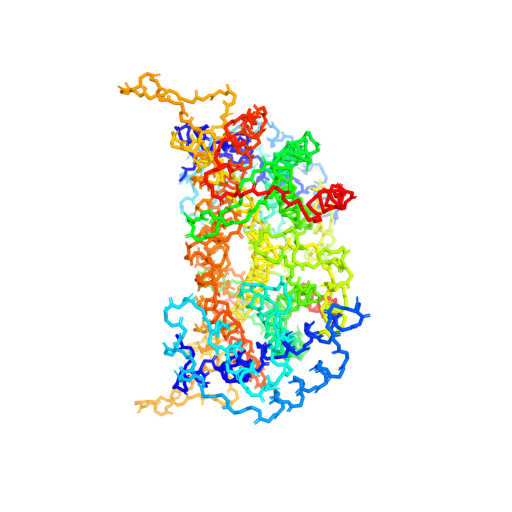3392 C CA . ILE B 1 105 ? 11.07 -19.812 -10.773 1 98.81 105 ILE B CA 1
ATOM 3393 C C . ILE B 1 105 ? 11.086 -18.297 -10.844 1 98.81 105 ILE B C 1
ATOM 3395 O O . ILE B 1 105 ? 11.859 -17.641 -10.141 1 98.81 105 ILE B O 1
ATOM 3399 N N . MET B 1 106 ? 10.227 -17.719 -11.672 1 98.5 106 MET B N 1
ATOM 3400 C CA . MET B 1 106 ? 10.164 -16.281 -11.852 1 98.5 106 MET B CA 1
ATOM 3401 C C . MET B 1 106 ? 9.82 -15.578 -10.539 1 98.5 106 MET B C 1
ATOM 3403 O O . MET B 1 106 ? 10.477 -14.602 -10.164 1 98.5 106 MET B O 1
ATOM 3407 N N . ASP B 1 107 ? 8.773 -16.047 -9.867 1 98.69 107 ASP B N 1
ATOM 3408 C CA . ASP B 1 107 ? 8.312 -15.414 -8.641 1 98.69 107 ASP B CA 1
ATOM 3409 C C . ASP B 1 107 ? 9.359 -15.523 -7.535 1 98.69 107 ASP B C 1
ATOM 3411 O O . ASP B 1 107 ? 9.594 -14.57 -6.793 1 98.69 107 ASP B O 1
ATOM 3415 N N . THR B 1 108 ? 9.93 -16.672 -7.395 1 98.88 108 THR B N 1
ATOM 3416 C CA . THR B 1 108 ? 10.969 -16.844 -6.383 1 98.88 108 THR B CA 1
ATOM 3417 C C . THR B 1 108 ? 12.188 -15.984 -6.703 1 98.88 108 THR B C 1
ATOM 3419 O O . THR B 1 108 ? 12.773 -15.375 -5.809 1 98.88 108 THR B O 1
ATOM 3422 N N . ALA B 1 109 ? 12.562 -15.945 -7.98 1 98.81 109 ALA B N 1
ATOM 3423 C CA . ALA B 1 109 ? 13.656 -15.078 -8.398 1 98.81 109 ALA B CA 1
ATOM 3424 C C . ALA B 1 109 ? 13.352 -13.617 -8.078 1 98.81 109 ALA B C 1
ATOM 3426 O O . ALA B 1 109 ? 14.227 -12.883 -7.617 1 98.81 109 ALA B O 1
ATOM 3427 N N . ALA B 1 110 ? 12.141 -13.211 -8.344 1 98.5 110 ALA B N 1
ATOM 3428 C CA . ALA B 1 110 ? 11.734 -11.844 -8.023 1 98.5 110 ALA B CA 1
ATOM 3429 C C . ALA B 1 110 ? 11.922 -11.555 -6.539 1 98.5 110 ALA B C 1
ATOM 3431 O O . ALA B 1 110 ? 12.367 -10.461 -6.164 1 98.5 110 ALA B O 1
ATOM 3432 N N . MET B 1 111 ? 11.586 -12.523 -5.676 1 98.75 111 MET B N 1
ATOM 3433 C CA . MET B 1 111 ? 11.758 -12.352 -4.234 1 98.75 111 MET B CA 1
ATOM 3434 C C . MET B 1 111 ? 13.227 -12.18 -3.877 1 98.75 111 MET B C 1
ATOM 3436 O O . MET B 1 111 ? 13.562 -11.438 -2.951 1 98.75 111 MET B O 1
ATOM 3440 N N . LEU B 1 112 ? 14.102 -12.859 -4.578 1 98.69 112 LEU B N 1
ATOM 3441 C CA . LEU B 1 112 ? 15.531 -12.672 -4.367 1 98.69 112 LEU B CA 1
ATOM 3442 C C . LEU B 1 112 ? 15.961 -11.266 -4.77 1 98.69 112 LEU B C 1
ATOM 3444 O O . LEU B 1 112 ? 16.641 -10.57 -4.008 1 98.69 112 LEU B O 1
ATOM 3448 N N . LEU B 1 113 ? 15.547 -10.867 -5.953 1 98.31 113 LEU B N 1
ATOM 3449 C CA . LEU B 1 113 ? 15.914 -9.555 -6.473 1 98.31 113 LEU B CA 1
ATOM 3450 C C . LEU B 1 113 ? 15.391 -8.445 -5.566 1 98.31 113 LEU B C 1
ATOM 3452 O O . LEU B 1 113 ? 16.094 -7.465 -5.309 1 98.31 113 LEU B O 1
ATOM 3456 N N . VAL B 1 114 ? 14.172 -8.609 -5.129 1 98.69 114 VAL B N 1
ATOM 3457 C CA . VAL B 1 114 ? 13.586 -7.664 -4.188 1 98.69 114 VAL B CA 1
ATOM 3458 C C . VAL B 1 114 ? 14.469 -7.551 -2.947 1 98.69 114 VAL B C 1
ATOM 3460 O O . VAL B 1 114 ? 14.656 -6.457 -2.408 1 98.69 114 VAL B O 1
ATOM 3463 N N . GLY B 1 115 ? 14.969 -8.656 -2.469 1 98.38 115 GLY B N 1
ATOM 3464 C CA . GLY B 1 115 ? 15.883 -8.633 -1.335 1 98.38 115 GLY B CA 1
ATOM 3465 C C . GLY B 1 115 ? 17.172 -7.887 -1.623 1 98.38 115 GLY B C 1
ATOM 3466 O O . GLY B 1 115 ? 17.578 -7.02 -0.85 1 98.38 115 GLY B O 1
ATOM 3467 N N . TRP B 1 116 ? 17.766 -8.219 -2.756 1 97.62 116 TRP B N 1
ATOM 3468 C CA . TRP B 1 116 ? 19.047 -7.621 -3.15 1 97.62 116 TRP B CA 1
ATOM 3469 C C . TRP B 1 116 ? 18.906 -6.113 -3.33 1 97.62 116 TRP B C 1
ATOM 3471 O O . TRP B 1 116 ? 19.719 -5.348 -2.812 1 97.62 116 TRP B O 1
ATOM 3481 N N . ALA B 1 117 ? 17.891 -5.711 -4.023 1 98.12 117 ALA B N 1
ATOM 3482 C CA . ALA B 1 117 ? 17.672 -4.297 -4.316 1 98.12 117 ALA B CA 1
ATOM 3483 C C . ALA B 1 117 ? 17.078 -3.574 -3.109 1 98.12 117 ALA B C 1
ATOM 3485 O O . ALA B 1 117 ? 17.375 -2.402 -2.869 1 98.12 117 ALA B O 1
ATOM 3486 N N . GLY B 1 118 ? 16.234 -4.328 -2.381 1 98.44 118 GLY B N 1
ATOM 3487 C CA . GLY B 1 118 ? 15.555 -3.748 -1.23 1 98.44 118 GLY B CA 1
ATOM 3488 C C . GLY B 1 118 ? 16.516 -3.273 -0.156 1 98.44 118 GLY B C 1
ATOM 3489 O O . GLY B 1 118 ? 16.266 -2.258 0.5 1 98.44 118 GLY B O 1
ATOM 3490 N N . GLU B 1 119 ? 17.578 -3.967 0.016 1 97.88 119 GLU B N 1
ATOM 3491 C CA . GLU B 1 119 ? 18.594 -3.586 0.999 1 97.88 119 GLU B CA 1
ATOM 3492 C C . GLU B 1 119 ? 19.219 -2.238 0.652 1 97.88 119 GLU B C 1
ATOM 3494 O O . GLU B 1 119 ? 19.531 -1.449 1.542 1 97.88 119 GLU B O 1
ATOM 3499 N N . VAL B 1 120 ? 19.375 -2.018 -0.59 1 98.44 120 VAL B N 1
ATOM 3500 C CA . VAL B 1 120 ? 19.938 -0.75 -1.053 1 98.44 120 VAL B CA 1
ATOM 3501 C C . VAL B 1 120 ? 18.953 0.381 -0.768 1 98.44 120 VAL B C 1
ATOM 3503 O O . VAL B 1 120 ? 19.344 1.449 -0.293 1 98.44 120 VAL B O 1
ATOM 3506 N N . VAL B 1 121 ? 17.719 0.125 -1.055 1 98.81 121 VAL B N 1
ATOM 3507 C CA . VAL B 1 121 ? 16.672 1.119 -0.813 1 98.81 121 VAL B CA 1
ATOM 3508 C C . VAL B 1 121 ? 16.609 1.457 0.675 1 98.81 121 VAL B C 1
ATOM 3510 O O . VAL B 1 121 ? 16.562 2.631 1.05 1 98.81 121 VAL B O 1
ATOM 3513 N N . LEU B 1 122 ? 16.641 0.422 1.536 1 98.88 122 LEU B N 1
ATOM 3514 C CA . LEU B 1 122 ? 16.594 0.628 2.979 1 98.88 122 LEU B CA 1
ATOM 3515 C C . LEU B 1 122 ? 17.797 1.451 3.449 1 98.88 122 LEU B C 1
ATOM 3517 O O . LEU B 1 122 ? 17.656 2.318 4.312 1 98.88 122 LEU B O 1
ATOM 3521 N N . ASP B 1 123 ? 18.938 1.179 2.926 1 98.75 123 ASP B N 1
ATOM 3522 C CA . ASP B 1 123 ? 20.156 1.901 3.293 1 98.75 123 ASP B CA 1
ATOM 3523 C C . ASP B 1 123 ? 20.031 3.387 2.961 1 98.75 123 ASP B C 1
ATOM 3525 O O . ASP B 1 123 ? 20.375 4.242 3.781 1 98.75 123 ASP B O 1
ATOM 3529 N N . ASP B 1 124 ? 19.547 3.656 1.758 1 98.75 124 ASP B N 1
ATOM 3530 C CA . ASP B 1 124 ? 19.422 5.047 1.342 1 98.75 124 ASP B CA 1
ATOM 3531 C C . ASP B 1 124 ? 18.344 5.762 2.152 1 98.75 124 ASP B C 1
ATOM 3533 O O . ASP B 1 124 ? 18.484 6.938 2.486 1 98.75 124 ASP B O 1
ATOM 3537 N N . LEU B 1 125 ? 17.25 5.09 2.441 1 98.88 125 LEU B N 1
ATOM 3538 C CA . LEU B 1 125 ? 16.219 5.676 3.303 1 98.88 125 LEU B CA 1
ATOM 3539 C C . LEU B 1 125 ? 16.797 6.004 4.68 1 98.88 125 LEU B C 1
ATOM 3541 O O . LEU B 1 125 ? 16.5 7.062 5.242 1 98.88 125 LEU B O 1
ATOM 3545 N N . ARG B 1 126 ? 17.562 5.102 5.215 1 98.81 126 ARG B N 1
ATOM 3546 C CA . ARG B 1 126 ? 18.203 5.34 6.504 1 98.81 126 ARG B CA 1
ATOM 3547 C C . ARG B 1 126 ? 19.109 6.559 6.445 1 98.81 126 ARG B C 1
ATOM 3549 O O . ARG B 1 126 ? 19.094 7.398 7.348 1 98.81 126 ARG B O 1
ATOM 3556 N N . GLY B 1 127 ? 19.938 6.586 5.434 1 98.81 127 GLY B N 1
ATOM 3557 C CA . GLY B 1 127 ? 20.828 7.723 5.273 1 98.81 127 GLY B CA 1
ATOM 3558 C C . GLY B 1 127 ? 20.094 9.047 5.176 1 98.81 127 GLY B C 1
ATOM 3559 O O . GLY B 1 127 ? 20.516 10.039 5.773 1 98.81 127 GLY B O 1
ATOM 3560 N N . ALA B 1 128 ? 19.047 9.078 4.391 1 98.81 128 ALA B N 1
ATOM 3561 C CA . ALA B 1 128 ? 18.234 10.289 4.277 1 98.81 128 ALA B CA 1
ATOM 3562 C C . ALA B 1 128 ? 17.609 10.664 5.621 1 98.81 128 ALA B C 1
ATOM 3564 O O . ALA B 1 128 ? 17.609 11.844 6.004 1 98.81 128 ALA B O 1
ATOM 3565 N N . ALA B 1 129 ? 17.078 9.656 6.32 1 98.88 129 ALA B N 1
ATOM 3566 C CA . ALA B 1 129 ? 16.484 9.891 7.633 1 98.88 129 ALA B CA 1
ATOM 3567 C C . ALA B 1 129 ? 17.516 10.422 8.617 1 98.88 129 ALA B C 1
ATOM 3569 O O . ALA B 1 129 ? 17.234 11.352 9.383 1 98.88 129 ALA B O 1
ATOM 3570 N N . ASP B 1 130 ? 18.703 9.859 8.602 1 98.88 130 ASP B N 1
ATOM 3571 C CA . ASP B 1 130 ? 19.781 10.305 9.477 1 98.88 130 ASP B CA 1
ATOM 3572 C C . ASP B 1 130 ? 20.172 11.75 9.18 1 98.88 130 ASP B C 1
ATOM 3574 O O . ASP B 1 130 ? 20.438 12.531 10.094 1 98.88 130 ASP B O 1
ATOM 3578 N N . ALA B 1 131 ? 20.25 12.055 7.922 1 98.88 131 ALA B N 1
ATOM 3579 C CA . ALA B 1 131 ? 20.547 13.43 7.535 1 98.88 131 ALA B CA 1
ATOM 3580 C C . ALA B 1 131 ? 19.469 14.391 8.031 1 98.88 131 ALA B C 1
ATOM 3582 O O . ALA B 1 131 ? 19.781 15.469 8.539 1 98.88 131 ALA B O 1
ATOM 3583 N N . ALA B 1 132 ? 18.234 14.016 7.867 1 98.88 132 ALA B N 1
ATOM 3584 C CA . ALA B 1 132 ? 17.125 14.828 8.375 1 98.88 132 ALA B CA 1
ATOM 3585 C C . ALA B 1 132 ? 17.203 14.977 9.891 1 98.88 132 ALA B C 1
ATOM 3587 O O . ALA B 1 132 ? 16.969 16.062 10.422 1 98.88 132 ALA B O 1
ATOM 3588 N N . ALA B 1 133 ? 17.516 13.898 10.547 1 98.88 133 ALA B N 1
ATOM 3589 C CA . ALA B 1 133 ? 17.656 13.922 12 1 98.88 133 ALA B CA 1
ATOM 3590 C C . ALA B 1 133 ? 18.766 14.875 12.43 1 98.88 133 ALA B C 1
ATOM 3592 O O . ALA B 1 133 ? 18.625 15.594 13.422 1 98.88 133 ALA B O 1
ATOM 3593 N N . ARG B 1 134 ? 19.875 14.844 11.773 1 98.69 134 ARG B N 1
ATOM 3594 C CA . ARG B 1 134 ? 20.984 15.742 12.078 1 98.69 134 ARG B CA 1
ATOM 3595 C C . ARG B 1 134 ? 20.562 17.203 11.922 1 98.69 134 ARG B C 1
ATOM 3597 O O . ARG B 1 134 ? 20.875 18.047 12.773 1 98.69 134 ARG B O 1
ATOM 3604 N N . LEU B 1 135 ? 19.938 17.484 10.82 1 98.81 135 LEU B N 1
ATOM 3605 C CA . LEU B 1 135 ? 19.422 18.828 10.602 1 98.81 135 LEU B CA 1
ATOM 3606 C C . LEU B 1 135 ? 18.469 19.234 11.711 1 98.81 135 LEU B C 1
ATOM 3608 O O . LEU B 1 135 ? 18.5 20.375 12.188 1 98.81 135 LEU B O 1
ATOM 3612 N N . ALA B 1 136 ? 17.578 18.281 12.07 1 98.81 136 ALA B N 1
ATOM 3613 C CA . ALA B 1 136 ? 16.609 18.547 13.141 1 98.81 136 ALA B CA 1
ATOM 3614 C C . ALA B 1 136 ? 17.328 18.906 14.445 1 98.81 136 ALA B C 1
ATOM 3616 O O . ALA B 1 136 ? 16.969 19.875 15.109 1 98.81 136 ALA B O 1
ATOM 3617 N N . ALA B 1 137 ? 18.328 18.188 14.773 1 98.62 137 ALA B N 1
ATOM 3618 C CA . ALA B 1 137 ? 19.078 18.406 16.016 1 98.62 137 ALA B CA 1
ATOM 3619 C C . ALA B 1 137 ? 19.859 19.719 15.945 1 98.62 137 ALA B C 1
ATOM 3621 O O . ALA B 1 137 ? 19.812 20.516 16.891 1 98.62 137 ALA B O 1
ATOM 3622 N N . GLU B 1 138 ? 20.547 19.938 14.906 1 98.5 138 GLU B N 1
ATOM 3623 C CA . GLU B 1 138 ? 21.391 21.125 14.727 1 98.5 138 GLU B CA 1
ATOM 3624 C C . GLU B 1 138 ? 20.547 22.406 14.742 1 98.5 138 GLU B C 1
ATOM 3626 O O . GLU B 1 138 ? 21 23.438 15.25 1 98.5 138 GLU B O 1
ATOM 3631 N N . HIS B 1 139 ? 19.406 22.344 14.227 1 98.62 139 HIS B N 1
ATOM 3632 C CA . HIS B 1 139 ? 18.578 23.531 14.07 1 98.62 139 HIS B CA 1
ATOM 3633 C C . HIS B 1 139 ? 17.312 23.438 14.922 1 98.62 139 HIS B C 1
ATOM 3635 O O . HIS B 1 139 ? 16.266 23.984 14.555 1 98.62 139 HIS B O 1
ATOM 3641 N N . ARG B 1 140 ? 17.438 22.719 15.984 1 98.31 140 ARG B N 1
ATOM 3642 C CA . ARG B 1 140 ? 16.312 22.453 16.875 1 98.31 140 ARG B CA 1
ATOM 3643 C C . ARG B 1 140 ? 15.531 23.734 17.172 1 98.31 140 ARG B C 1
ATOM 3645 O O . ARG B 1 140 ? 14.297 23.719 17.188 1 98.31 140 ARG B O 1
ATOM 3652 N N . ASP B 1 141 ? 16.297 24.828 17.328 1 97.94 141 ASP B N 1
ATOM 3653 C CA . ASP B 1 141 ? 15.672 26.062 17.812 1 97.94 141 ASP B CA 1
ATOM 3654 C C . ASP B 1 141 ? 15.852 27.203 16.812 1 97.94 141 ASP B C 1
ATOM 3656 O O . ASP B 1 141 ? 15.625 28.359 17.141 1 97.94 141 ASP B O 1
ATOM 3660 N N . THR B 1 142 ? 16.25 26.891 15.547 1 98.44 142 THR B N 1
ATOM 3661 C CA . THR B 1 142 ? 16.438 27.938 14.539 1 98.44 142 THR B CA 1
ATOM 3662 C C . THR B 1 142 ? 15.086 28.469 14.055 1 98.44 142 THR B C 1
ATOM 3664 O O . THR B 1 142 ? 14.328 27.734 13.414 1 98.44 142 THR B O 1
ATOM 3667 N N . PRO B 1 143 ? 14.844 29.734 14.312 1 97.75 143 PRO B N 1
ATOM 3668 C CA . PRO B 1 143 ? 13.539 30.281 13.938 1 97.75 143 PRO B CA 1
ATOM 3669 C C . PRO B 1 143 ? 13.336 30.359 12.43 1 97.75 143 PRO B C 1
ATOM 3671 O O . PRO B 1 143 ? 14.281 30.672 11.695 1 97.75 143 PRO B O 1
ATOM 3674 N N . MET B 1 144 ? 12.141 30.031 12.023 1 97.06 144 MET B N 1
ATOM 3675 C CA . MET B 1 144 ? 11.719 30.203 10.633 1 97.06 144 MET B CA 1
ATOM 3676 C C . MET B 1 144 ? 10.219 30.438 10.547 1 97.06 144 MET B C 1
ATOM 3678 O O . MET B 1 144 ? 9.484 30.172 11.5 1 97.06 144 MET B O 1
ATOM 3682 N N . ILE B 1 145 ? 9.82 31.094 9.438 1 97.38 145 ILE B N 1
ATOM 3683 C CA . ILE B 1 145 ? 8.391 31.297 9.211 1 97.38 145 ILE B CA 1
ATOM 3684 C C . ILE B 1 145 ? 7.777 30.047 8.594 1 97.38 145 ILE B C 1
ATOM 3686 O O . ILE B 1 145 ? 8.359 29.453 7.684 1 97.38 145 ILE B O 1
ATOM 3690 N N . ALA B 1 146 ? 6.684 29.562 9.156 1 97.44 146 ALA B N 1
ATOM 3691 C CA . ALA B 1 146 ? 5.922 28.469 8.547 1 97.44 146 ALA B CA 1
ATOM 3692 C C . ALA B 1 146 ? 5.113 28.969 7.355 1 97.44 146 ALA B C 1
ATOM 3694 O O . ALA B 1 146 ? 4.836 30.172 7.246 1 97.44 146 ALA B O 1
ATOM 3695 N N . ARG B 1 147 ? 4.77 28.078 6.453 1 97.38 147 ARG B N 1
ATOM 3696 C CA . ARG B 1 147 ? 3.973 28.422 5.277 1 97.38 147 ARG B CA 1
ATOM 3697 C C . ARG B 1 147 ? 2.82 27.438 5.105 1 97.38 147 ARG B C 1
ATOM 3699 O O . ARG B 1 147 ? 3.016 26.219 5.195 1 97.38 147 ARG B O 1
ATOM 3706 N N . THR B 1 148 ? 1.657 27.922 4.988 1 96.31 148 THR B N 1
ATOM 3707 C CA . THR B 1 148 ? 0.436 27.156 4.777 1 96.31 148 THR B CA 1
ATOM 3708 C C . THR B 1 148 ? -0.327 27.672 3.562 1 96.31 148 THR B C 1
ATOM 3710 O O . THR B 1 148 ? -0.509 28.875 3.404 1 96.31 148 THR B O 1
ATOM 3713 N N . LEU B 1 149 ? -0.654 26.75 2.648 1 95.44 149 LEU B N 1
ATOM 3714 C CA . LEU B 1 149 ? -1.41 27.078 1.442 1 95.44 149 LEU B CA 1
ATOM 3715 C C . LEU B 1 149 ? -0.684 28.125 0.61 1 95.44 149 LEU B C 1
ATOM 3717 O O . LEU B 1 149 ? -1.318 29 0.016 1 95.44 149 LEU B O 1
ATOM 3721 N N . GLY B 1 150 ? 0.687 28.172 0.694 1 93.94 150 GLY B N 1
ATOM 3722 C CA . GLY B 1 150 ? 1.525 29.016 -0.138 1 93.94 150 GLY B CA 1
ATOM 3723 C C . GLY B 1 150 ? 1.771 30.391 0.465 1 93.94 150 GLY B C 1
ATOM 3724 O O . GLY B 1 150 ? 2.455 31.219 -0.134 1 93.94 150 GLY B O 1
ATOM 3725 N N . GLN B 1 151 ? 1.229 30.594 1.729 1 96 151 GLN B N 1
ATOM 3726 C CA . GLN B 1 151 ? 1.365 31.891 2.396 1 96 151 GLN B CA 1
ATOM 3727 C C . GLN B 1 151 ? 2.107 31.75 3.723 1 96 151 GLN B C 1
ATOM 3729 O O . GLN B 1 151 ? 2.012 30.719 4.387 1 96 151 GLN B O 1
ATOM 3734 N N . GLN B 1 152 ? 2.809 32.781 4.105 1 96.56 152 GLN B N 1
ATOM 3735 C CA . GLN B 1 152 ? 3.393 32.781 5.441 1 96.56 152 GLN B CA 1
ATOM 3736 C C . GLN B 1 152 ? 2.311 32.688 6.516 1 96.56 152 GLN B C 1
ATOM 3738 O O . GLN B 1 152 ? 1.259 33.312 6.398 1 96.56 152 GLN B O 1
ATOM 3743 N N . ALA B 1 153 ? 2.613 31.922 7.473 1 95.12 153 ALA B N 1
ATOM 3744 C CA . ALA B 1 153 ? 1.668 31.703 8.562 1 95.12 153 ALA B CA 1
ATOM 3745 C C . ALA B 1 153 ? 2.24 32.188 9.891 1 95.12 153 ALA B C 1
ATOM 3747 O O . ALA B 1 153 ? 2.396 33.375 10.109 1 95.12 153 ALA B O 1
ATOM 3748 N N . VAL B 1 154 ? 2.578 31.266 10.852 1 95.44 154 VAL B N 1
ATOM 3749 C CA . VAL B 1 154 ? 3.156 31.594 12.148 1 95.44 154 VAL B CA 1
ATOM 3750 C C . VAL B 1 154 ? 4.574 31.031 12.242 1 95.44 154 VAL B C 1
ATOM 3752 O O . VAL B 1 154 ? 4.984 30.219 11.414 1 95.44 154 VAL B O 1
ATOM 3755 N N . PRO B 1 155 ? 5.297 31.5 13.195 1 96.19 155 PRO B N 1
ATOM 3756 C CA . PRO B 1 155 ? 6.676 31.031 13.344 1 96.19 155 PRO B CA 1
ATOM 3757 C C . PRO B 1 155 ? 6.758 29.547 13.695 1 96.19 155 PRO B C 1
ATOM 3759 O O . PRO B 1 155 ? 5.867 29.031 14.367 1 96.19 155 PRO B O 1
ATOM 3762 N N . THR B 1 156 ? 7.801 28.922 13.273 1 97.44 156 THR B N 1
ATOM 3763 C CA . THR B 1 156 ? 8.242 27.578 13.633 1 97.44 156 THR B CA 1
ATOM 3764 C C . THR B 1 156 ? 9.766 27.516 13.695 1 97.44 156 THR B C 1
ATOM 3766 O O . THR B 1 156 ? 10.43 28.531 13.852 1 97.44 156 THR B O 1
ATOM 3769 N N . THR B 1 157 ? 10.297 26.281 13.75 1 98.38 157 THR B N 1
ATOM 3770 C CA . THR B 1 157 ? 11.742 26.094 13.656 1 98.38 157 THR B CA 1
ATOM 3771 C C . THR B 1 157 ? 12.102 25.172 12.492 1 98.38 157 THR B C 1
ATOM 3773 O O . THR B 1 157 ? 11.328 24.281 12.148 1 98.38 157 THR B O 1
ATOM 3776 N N . PHE B 1 158 ? 13.258 25.516 11.93 1 98.75 158 PHE B N 1
ATOM 3777 C CA . PHE B 1 158 ? 13.711 24.609 10.883 1 98.75 158 PHE B CA 1
ATOM 3778 C C . PHE B 1 158 ? 13.93 23.203 11.43 1 98.75 158 PHE B C 1
ATOM 3780 O O . PHE B 1 158 ? 13.695 22.219 10.727 1 98.75 158 PHE B O 1
ATOM 3787 N N . GLY B 1 159 ? 14.289 23.109 12.656 1 98.69 159 GLY B N 1
ATOM 3788 C CA . GLY B 1 159 ? 14.438 21.812 13.297 1 98.69 159 GLY B CA 1
ATOM 3789 C C . GLY B 1 159 ? 13.164 20.984 13.273 1 98.69 159 GLY B C 1
ATOM 3790 O O . GLY B 1 159 ? 13.203 19.781 13.023 1 98.69 159 GLY B O 1
ATOM 3791 N N . LEU B 1 160 ? 12.039 21.578 13.531 1 98.69 160 LEU B N 1
ATOM 3792 C CA . LEU B 1 160 ? 10.781 20.859 13.547 1 98.69 160 LEU B CA 1
ATOM 3793 C C . LEU B 1 160 ? 10.398 20.391 12.148 1 98.69 160 LEU B C 1
ATOM 3795 O O . LEU B 1 160 ? 9.875 19.281 11.977 1 98.69 160 LEU B O 1
ATOM 3799 N N . VAL B 1 161 ? 10.68 21.234 11.133 1 98.56 161 VAL B N 1
ATOM 3800 C CA . VAL B 1 161 ? 10.469 20.828 9.742 1 98.56 161 VAL B CA 1
ATOM 3801 C C . VAL B 1 161 ? 11.273 19.562 9.445 1 98.56 161 VAL B C 1
ATOM 3803 O O . VAL B 1 161 ? 10.719 18.578 8.969 1 98.56 161 VAL B O 1
ATOM 3806 N N . ALA B 1 162 ? 12.516 19.609 9.797 1 98.81 162 ALA B N 1
ATOM 3807 C CA . ALA B 1 162 ? 13.414 18.484 9.516 1 98.81 162 ALA B CA 1
ATOM 3808 C C . ALA B 1 162 ? 13.031 17.25 10.328 1 98.81 162 ALA B C 1
ATOM 3810 O O . ALA B 1 162 ? 13.172 16.125 9.859 1 98.81 162 ALA B O 1
ATOM 3811 N N . ALA B 1 163 ? 12.586 17.438 11.531 1 98.75 163 ALA B N 1
ATOM 3812 C CA . ALA B 1 163 ? 12.133 16.328 12.359 1 98.75 163 ALA B CA 1
ATOM 3813 C C . ALA B 1 163 ? 10.93 15.641 11.727 1 98.75 163 ALA B C 1
ATOM 3815 O O . ALA B 1 163 ? 10.797 14.414 11.797 1 98.75 163 ALA B O 1
ATOM 3816 N N . GLY B 1 164 ? 10.055 16.406 11.156 1 98.31 164 GLY B N 1
ATOM 3817 C CA . GLY B 1 164 ? 8.93 15.836 10.43 1 98.31 164 GLY B CA 1
ATOM 3818 C C . GLY B 1 164 ? 9.352 14.992 9.242 1 98.31 164 GLY B C 1
ATOM 3819 O O . GLY B 1 164 ? 8.805 13.914 9.016 1 98.31 164 GLY B O 1
ATOM 3820 N N . TRP B 1 165 ? 10.359 15.57 8.438 1 98.56 165 TRP B N 1
ATOM 3821 C CA . TRP B 1 165 ? 10.938 14.789 7.352 1 98.56 165 TRP B CA 1
ATOM 3822 C C . TRP B 1 165 ? 11.438 13.438 7.867 1 98.56 165 TRP B C 1
ATOM 3824 O O . TRP B 1 165 ? 11.125 12.398 7.293 1 98.56 165 TRP B O 1
ATOM 3834 N N . CYS B 1 166 ? 12.156 13.516 8.953 1 98.75 166 CYS B N 1
ATOM 3835 C CA . CYS B 1 166 ? 12.781 12.336 9.547 1 98.75 166 CYS B CA 1
ATOM 3836 C C . CYS B 1 166 ? 11.734 11.305 9.953 1 98.75 166 CYS B C 1
ATOM 3838 O O . CYS B 1 166 ? 11.875 10.117 9.656 1 98.75 166 CYS B O 1
ATOM 3840 N N . ALA B 1 167 ? 10.703 11.719 10.57 1 98.38 167 ALA B N 1
ATOM 3841 C CA . ALA B 1 167 ? 9.648 10.828 11.055 1 98.38 167 ALA B CA 1
ATOM 3842 C C . ALA B 1 167 ? 9 10.062 9.906 1 98.38 167 ALA B C 1
ATOM 3844 O O . ALA B 1 167 ? 8.758 8.859 10.008 1 98.38 167 ALA B O 1
ATOM 3845 N N . GLY B 1 168 ? 8.695 10.766 8.828 1 98.06 168 GLY B N 1
ATOM 3846 C CA . GLY B 1 168 ? 8.109 10.125 7.668 1 98.06 168 GLY B CA 1
ATOM 3847 C C . GLY B 1 168 ? 9.016 9.086 7.031 1 98.06 168 GLY B C 1
ATOM 3848 O O . GLY B 1 168 ? 8.57 8 6.664 1 98.06 168 GLY B O 1
ATOM 3849 N N . LEU B 1 169 ? 10.281 9.453 6.891 1 98.75 169 LEU B N 1
ATOM 3850 C CA . LEU B 1 169 ? 11.258 8.555 6.297 1 98.75 169 LEU B CA 1
ATOM 3851 C C . LEU B 1 169 ? 11.445 7.305 7.16 1 98.75 169 LEU B C 1
ATOM 3853 O O . LEU B 1 169 ? 11.492 6.188 6.641 1 98.75 169 LEU B O 1
ATOM 3857 N N . ASP B 1 170 ? 11.508 7.523 8.453 1 98.75 170 ASP B N 1
ATOM 3858 C CA . ASP B 1 170 ? 11.672 6.402 9.383 1 98.75 170 ASP B CA 1
ATOM 3859 C C . ASP B 1 170 ? 10.461 5.473 9.336 1 98.75 170 ASP B C 1
ATOM 3861 O O . ASP B 1 170 ? 10.617 4.25 9.344 1 98.75 170 ASP B O 1
ATOM 3865 N N . ARG B 1 171 ? 9.305 6.008 9.297 1 97.94 171 ARG B N 1
ATOM 3866 C CA . ARG B 1 171 ? 8.102 5.184 9.25 1 97.94 171 ARG B CA 1
ATOM 3867 C C . ARG B 1 171 ? 8.047 4.371 7.957 1 97.94 171 ARG B C 1
ATOM 3869 O O . ARG B 1 171 ? 7.727 3.18 7.98 1 97.94 171 ARG B O 1
ATOM 3876 N N . ALA B 1 172 ? 8.328 5.027 6.863 1 98.5 172 ALA B N 1
ATOM 3877 C CA . ALA B 1 172 ? 8.336 4.34 5.574 1 98.5 172 ALA B CA 1
ATOM 3878 C C . ALA B 1 172 ? 9.383 3.232 5.547 1 98.5 172 ALA B C 1
ATOM 3880 O O . ALA B 1 172 ? 9.125 2.135 5.043 1 98.5 172 ALA B O 1
ATOM 3881 N N . ARG B 1 173 ? 10.547 3.564 6.055 1 98.75 173 ARG B N 1
ATOM 3882 C CA . ARG B 1 173 ? 11.633 2.586 6.098 1 98.75 173 ARG B CA 1
ATOM 3883 C C . ARG B 1 173 ? 11.234 1.367 6.926 1 98.75 173 ARG B C 1
ATOM 3885 O O . ARG B 1 173 ? 11.469 0.229 6.512 1 98.75 173 ARG B O 1
ATOM 3892 N N . THR B 1 174 ? 10.656 1.599 8.047 1 98.56 174 THR B N 1
ATOM 3893 C CA . THR B 1 174 ? 10.25 0.518 8.938 1 98.56 174 THR B CA 1
ATOM 3894 C C . THR B 1 174 ? 9.195 -0.365 8.266 1 98.56 174 THR B C 1
ATOM 3896 O O . THR B 1 174 ? 9.289 -1.594 8.32 1 98.56 174 THR B O 1
ATOM 3899 N N . ALA B 1 175 ? 8.25 0.211 7.66 1 98.25 175 ALA B N 1
ATOM 3900 C CA . ALA B 1 175 ? 7.203 -0.543 6.973 1 98.25 175 ALA B CA 1
ATOM 3901 C C . ALA B 1 175 ? 7.789 -1.386 5.84 1 98.25 175 ALA B C 1
ATOM 3903 O O . ALA B 1 175 ? 7.414 -2.547 5.668 1 98.25 175 ALA B O 1
ATOM 3904 N N . LEU B 1 176 ? 8.648 -0.761 5.047 1 98.69 176 LEU B N 1
ATOM 3905 C CA . LEU B 1 176 ? 9.273 -1.487 3.947 1 98.69 176 LEU B CA 1
ATOM 3906 C C . LEU B 1 176 ? 10.109 -2.652 4.469 1 98.69 176 LEU B C 1
ATOM 3908 O O . LEU B 1 176 ? 10.102 -3.738 3.887 1 98.69 176 LEU B O 1
ATOM 3912 N N . ALA B 1 177 ? 10.82 -2.438 5.535 1 98.69 177 ALA B N 1
ATOM 3913 C CA . ALA B 1 177 ? 11.641 -3.486 6.129 1 98.69 177 ALA B CA 1
ATOM 3914 C C . ALA B 1 177 ? 10.797 -4.691 6.531 1 98.69 177 ALA B C 1
ATOM 3916 O O . ALA B 1 177 ? 11.227 -5.836 6.383 1 98.69 177 ALA B O 1
ATOM 3917 N N . VAL B 1 178 ? 9.656 -4.465 7.027 1 97.81 178 VAL B N 1
ATOM 3918 C CA . VAL B 1 178 ? 8.75 -5.543 7.41 1 97.81 178 VAL B CA 1
ATOM 3919 C C . VAL B 1 178 ? 8.391 -6.379 6.184 1 97.81 178 VAL B C 1
ATOM 3921 O O . VAL B 1 178 ? 8.422 -7.609 6.23 1 97.81 178 VAL B O 1
ATOM 3924 N N . GLU B 1 179 ? 8.031 -5.738 5.09 1 97.56 179 GLU B N 1
ATOM 3925 C CA . GLU B 1 179 ? 7.676 -6.457 3.871 1 97.56 179 GLU B CA 1
ATOM 3926 C C . GLU B 1 179 ? 8.859 -7.246 3.33 1 97.56 179 GLU B C 1
ATOM 3928 O O . GLU B 1 179 ? 8.703 -8.375 2.854 1 97.56 179 GLU B O 1
ATOM 3933 N N . LEU B 1 180 ? 10.055 -6.668 3.41 1 97.88 180 LEU B N 1
ATOM 3934 C CA . LEU B 1 180 ? 11.25 -7.32 2.893 1 97.88 180 LEU B CA 1
ATOM 3935 C C . LEU B 1 180 ? 11.617 -8.539 3.738 1 97.88 180 LEU B C 1
ATOM 3937 O O . LEU B 1 180 ? 12.148 -9.523 3.221 1 97.88 180 LEU B O 1
ATOM 3941 N N . ALA B 1 181 ? 11.305 -8.5 4.984 1 96.81 181 ALA B N 1
ATOM 3942 C CA . ALA B 1 181 ? 11.633 -9.586 5.902 1 96.81 181 ALA B CA 1
ATOM 3943 C C . ALA B 1 181 ? 10.75 -10.805 5.66 1 96.81 181 ALA B C 1
ATOM 3945 O O . ALA B 1 181 ? 11.094 -11.922 6.051 1 96.81 181 ALA B O 1
ATOM 3946 N N . HIS B 1 182 ? 9.641 -10.617 4.891 1 94.38 182 HIS B N 1
ATOM 3947 C CA . HIS B 1 182 ? 8.68 -11.703 4.754 1 94.38 182 HIS B CA 1
ATOM 3948 C C . HIS B 1 182 ? 8.648 -12.242 3.326 1 94.38 182 HIS B C 1
ATOM 3950 O O . HIS B 1 182 ? 7.695 -12.914 2.934 1 94.38 182 HIS B O 1
ATOM 3956 N N . ARG B 1 183 ? 9.688 -11.992 2.605 1 97.81 183 ARG B N 1
ATOM 3957 C CA . ARG B 1 183 ? 9.781 -12.602 1.28 1 97.81 183 ARG B CA 1
ATOM 3958 C C . ARG B 1 183 ? 9.711 -14.117 1.363 1 97.81 183 ARG B C 1
ATOM 3960 O O . ARG B 1 183 ? 10.336 -14.727 2.236 1 97.81 183 ARG B O 1
ATOM 3967 N N . SER B 1 184 ? 8.945 -14.703 0.504 1 98.44 184 SER B N 1
ATOM 3968 C CA . SER B 1 184 ? 8.703 -16.141 0.578 1 98.44 184 SER B CA 1
ATOM 3969 C C . SER B 1 184 ? 8.992 -16.812 -0.758 1 98.44 184 SER B C 1
ATOM 3971 O O . SER B 1 184 ? 8.914 -16.188 -1.812 1 98.44 184 SER B O 1
ATOM 3973 N N . VAL B 1 185 ? 9.281 -18.078 -0.641 1 98.62 185 VAL B N 1
ATOM 3974 C CA . VAL B 1 185 ? 9.461 -18.906 -1.831 1 98.62 185 VAL B CA 1
ATOM 3975 C C . VAL B 1 185 ? 8.102 -19.172 -2.486 1 98.62 185 VAL B C 1
ATOM 3977 O O . VAL B 1 185 ? 7.074 -19.188 -1.807 1 98.62 185 VAL B O 1
ATOM 3980 N N . GLN B 1 186 ? 8.07 -19.219 -3.768 1 98.75 186 GLN B N 1
ATOM 3981 C CA . GLN B 1 186 ? 6.953 -19.75 -4.535 1 98.75 186 GLN B CA 1
ATOM 3982 C C . GLN B 1 186 ? 7.316 -21.094 -5.176 1 98.75 186 GLN B C 1
ATOM 3984 O O . GLN B 1 186 ? 8.281 -21.172 -5.938 1 98.75 186 GLN B O 1
ATOM 3989 N N . LEU B 1 187 ? 6.723 -22.156 -4.797 1 98.69 187 LEU B N 1
ATOM 3990 C CA . LEU B 1 187 ? 6.793 -23.469 -5.43 1 98.69 187 LEU B CA 1
ATOM 3991 C C . LEU B 1 187 ? 5.441 -24.172 -5.355 1 98.69 187 LEU B C 1
ATOM 3993 O O . LEU B 1 187 ? 5.02 -24.609 -4.281 1 98.69 187 LEU B O 1
ATOM 3997 N N . GLY B 1 188 ? 4.758 -24.203 -6.449 1 97.5 188 GLY B N 1
ATOM 3998 C CA . GLY B 1 188 ? 3.441 -24.828 -6.496 1 97.5 188 GLY B CA 1
ATOM 3999 C C . GLY B 1 188 ? 3.291 -25.828 -7.629 1 97.5 188 GLY B C 1
ATOM 4000 O O . GLY B 1 188 ? 2.393 -26.656 -7.605 1 97.5 188 GLY B O 1
ATOM 4001 N N . GLY B 1 189 ? 4.23 -25.734 -8.594 1 97.06 189 GLY B N 1
ATOM 4002 C CA . GLY B 1 189 ? 4.094 -26.547 -9.789 1 97.06 189 GLY B CA 1
ATOM 4003 C C . GLY B 1 189 ? 2.969 -26.094 -10.695 1 97.06 189 GLY B C 1
ATOM 4004 O O . GLY B 1 189 ? 2.594 -24.906 -10.68 1 97.06 189 GLY B O 1
ATOM 4005 N N . ALA B 1 190 ? 2.484 -26.938 -11.531 1 95 190 ALA B N 1
ATOM 4006 C CA . ALA B 1 190 ? 1.637 -26.594 -12.672 1 95 190 ALA B CA 1
ATOM 4007 C C . ALA B 1 190 ? 0.304 -26.016 -12.211 1 95 190 ALA B C 1
ATOM 4009 O O . ALA B 1 190 ? -0.284 -25.172 -12.891 1 95 190 ALA B O 1
ATOM 4010 N N . ALA B 1 191 ? -0.177 -26.453 -11.023 1 95.69 191 ALA B N 1
ATOM 4011 C CA . ALA B 1 191 ? -1.513 -26.031 -10.609 1 95.69 191 ALA B CA 1
ATOM 4012 C C . ALA B 1 191 ? -1.549 -25.703 -9.125 1 95.69 191 ALA B C 1
ATOM 4014 O O . ALA B 1 191 ? -2.623 -25.656 -8.516 1 95.69 191 ALA B O 1
ATOM 4015 N N . GLY B 1 192 ? -0.397 -25.531 -8.578 1 97.19 192 GLY B N 1
ATOM 4016 C CA . GLY B 1 192 ? -0.346 -25.203 -7.168 1 97.19 192 GLY B CA 1
ATOM 4017 C C . GLY B 1 192 ? -0.53 -26.406 -6.262 1 97.19 192 GLY B C 1
ATOM 4018 O O . GLY B 1 192 ? -0.626 -26.266 -5.039 1 97.19 192 GLY B O 1
ATOM 4019 N N . THR B 1 193 ? -0.521 -27.656 -6.82 1 97.44 193 THR B N 1
ATOM 4020 C CA . THR B 1 193 ? -0.813 -28.859 -6.047 1 97.44 193 THR B CA 1
ATOM 4021 C C . THR B 1 193 ? 0.475 -29.578 -5.66 1 97.44 193 THR B C 1
ATOM 4023 O O . THR B 1 193 ? 0.451 -30.516 -4.859 1 97.44 193 THR B O 1
ATOM 4026 N N . LEU B 1 194 ? 1.57 -29.219 -6.234 1 97.56 194 LEU B N 1
ATOM 4027 C CA . LEU B 1 194 ? 2.854 -29.875 -6.02 1 97.56 194 LEU B CA 1
ATOM 4028 C C . LEU B 1 194 ? 2.783 -31.344 -6.418 1 97.56 194 LEU B C 1
ATOM 4030 O O . LEU B 1 194 ? 3.502 -32.188 -5.863 1 97.56 194 LEU B O 1
ATOM 4034 N N . ALA B 1 195 ? 1.973 -31.625 -7.391 1 96.06 195 ALA B N 1
ATOM 4035 C CA . ALA B 1 195 ? 1.718 -33 -7.789 1 96.06 195 ALA B CA 1
ATOM 4036 C C . ALA B 1 195 ? 2.992 -33.688 -8.289 1 96.06 195 ALA B C 1
ATOM 4038 O O . ALA B 1 195 ? 3.256 -34.844 -7.973 1 96.06 195 ALA B O 1
ATOM 4039 N N . ALA B 1 196 ? 3.832 -32.938 -9 1 95.5 196 ALA B N 1
ATOM 4040 C CA . ALA B 1 196 ? 5.031 -33.531 -9.617 1 95.5 196 ALA B CA 1
ATOM 4041 C C . ALA B 1 196 ? 6.07 -33.875 -8.562 1 95.5 196 ALA B C 1
ATOM 4043 O O . ALA B 1 196 ? 7.008 -34.625 -8.836 1 95.5 196 ALA B O 1
ATOM 4044 N N . LEU B 1 197 ? 5.895 -33.375 -7.348 1 97.25 197 LEU B N 1
ATOM 4045 C CA . LEU B 1 197 ? 6.836 -33.625 -6.258 1 97.25 197 LEU B CA 1
ATOM 4046 C C . LEU B 1 197 ? 6.188 -34.438 -5.152 1 97.25 197 LEU B C 1
ATOM 4048 O O . LEU B 1 197 ? 6.715 -34.531 -4.043 1 97.25 197 LEU B O 1
ATOM 4052 N N . HIS B 1 198 ? 5.02 -34.906 -5.449 1 95.94 198 HIS B N 1
ATOM 4053 C CA . HIS B 1 198 ? 4.34 -35.75 -4.461 1 95.94 198 HIS B CA 1
ATOM 4054 C C . HIS B 1 198 ? 5.141 -37 -4.164 1 95.94 198 HIS B C 1
ATOM 4056 O O . HIS B 1 198 ? 5.641 -37.656 -5.082 1 95.94 198 HIS B O 1
ATOM 4062 N N . PRO B 1 199 ? 5.336 -37.438 -2.973 1 96.81 199 PRO B N 1
ATOM 4063 C CA . PRO B 1 199 ? 4.73 -36.906 -1.753 1 96.81 199 PRO B CA 1
ATOM 4064 C C . PRO B 1 199 ? 5.641 -35.906 -1.041 1 96.81 199 PRO B C 1
ATOM 4066 O O . PRO B 1 199 ? 5.395 -35.562 0.118 1 96.81 199 PRO B O 1
ATOM 4069 N N . HIS B 1 200 ? 6.652 -35.375 -1.655 1 97.69 200 HIS B N 1
ATOM 4070 C CA . HIS B 1 200 ? 7.684 -34.625 -0.961 1 97.69 200 HIS B CA 1
ATOM 4071 C C . HIS B 1 200 ? 7.527 -33.125 -1.222 1 97.69 200 HIS B C 1
ATOM 4073 O O . HIS B 1 200 ? 8.398 -32.344 -0.853 1 97.69 200 HIS B O 1
ATOM 4079 N N . GLY B 1 201 ? 6.441 -32.719 -1.86 1 97.62 201 GLY B N 1
ATOM 4080 C CA . GLY B 1 201 ? 6.246 -31.359 -2.336 1 97.62 201 GLY B CA 1
ATOM 4081 C C . GLY B 1 201 ? 6.535 -30.312 -1.278 1 97.62 201 GLY B C 1
ATOM 4082 O O . GLY B 1 201 ? 7.441 -29.5 -1.439 1 97.62 201 GLY B O 1
ATOM 4083 N N . PRO B 1 202 ? 5.816 -30.312 -0.156 1 97.81 202 PRO B N 1
ATOM 4084 C CA . PRO B 1 202 ? 6.008 -29.312 0.895 1 97.81 202 PRO B CA 1
ATOM 4085 C C . PRO B 1 202 ? 7.41 -29.344 1.499 1 97.81 202 PRO B C 1
ATOM 4087 O O . PRO B 1 202 ? 7.977 -28.297 1.815 1 97.81 202 PRO B O 1
ATOM 4090 N N . ALA B 1 203 ? 7.953 -30.547 1.644 1 98.25 203 ALA B N 1
ATOM 4091 C CA . ALA B 1 203 ? 9.297 -30.672 2.193 1 98.25 203 ALA B CA 1
ATOM 4092 C C . ALA B 1 203 ? 10.336 -30.047 1.259 1 98.25 203 ALA B C 1
ATOM 4094 O O . ALA B 1 203 ? 11.273 -29.391 1.712 1 98.25 203 ALA B O 1
ATOM 4095 N N . VAL B 1 204 ? 10.188 -30.25 -0.029 1 98.62 204 VAL B N 1
ATOM 4096 C CA . VAL B 1 204 ? 11.086 -29.672 -1.016 1 98.62 204 VAL B CA 1
ATOM 4097 C C . VAL B 1 204 ? 10.969 -28.141 -0.989 1 98.62 204 VAL B C 1
ATOM 4099 O O . VAL B 1 204 ? 11.969 -27.438 -1.051 1 98.62 204 VAL B O 1
ATOM 4102 N N . ALA B 1 205 ? 9.734 -27.641 -0.887 1 98.62 205 ALA B N 1
ATOM 4103 C CA . ALA B 1 205 ? 9.516 -26.203 -0.814 1 98.62 205 ALA B CA 1
ATOM 4104 C C . ALA B 1 205 ? 10.219 -25.594 0.4 1 98.62 205 ALA B C 1
ATOM 4106 O O . ALA B 1 205 ? 10.852 -24.547 0.299 1 98.62 205 ALA B O 1
ATOM 4107 N N . ALA B 1 206 ? 10.109 -26.234 1.523 1 98.69 206 ALA B N 1
ATOM 4108 C CA . ALA B 1 206 ? 10.758 -25.766 2.746 1 98.69 206 ALA B CA 1
ATOM 4109 C C . ALA B 1 206 ? 12.273 -25.734 2.592 1 98.69 206 ALA B C 1
ATOM 4111 O O . ALA B 1 206 ? 12.938 -24.797 3.023 1 98.69 206 ALA B O 1
ATOM 4112 N N . SER B 1 207 ? 12.805 -26.797 2.025 1 98.81 207 SER B N 1
ATOM 4113 C CA . SER B 1 207 ? 14.242 -26.875 1.791 1 98.81 207 SER B CA 1
ATOM 4114 C C . SER B 1 207 ? 14.703 -25.781 0.831 1 98.81 207 SER B C 1
ATOM 4116 O O . SER B 1 207 ? 15.766 -25.188 1.016 1 98.81 207 SER B O 1
ATOM 4118 N N . LEU B 1 208 ? 13.914 -25.562 -0.214 1 98.88 208 LEU B N 1
ATOM 4119 C CA . LEU B 1 208 ? 14.211 -24.5 -1.166 1 98.88 208 LEU B CA 1
ATOM 4120 C C . LEU B 1 208 ? 14.242 -23.141 -0.471 1 98.88 208 LEU B C 1
ATOM 4122 O O . LEU B 1 208 ? 15.164 -22.359 -0.689 1 98.88 208 LEU B O 1
ATOM 4126 N N . ALA B 1 209 ? 13.234 -22.875 0.345 1 98.81 209 ALA B N 1
ATOM 4127 C CA . ALA B 1 209 ? 13.156 -21.641 1.108 1 98.81 209 ALA B CA 1
ATOM 4128 C C . ALA B 1 209 ? 14.406 -21.453 1.971 1 98.81 209 ALA B C 1
ATOM 4130 O O . ALA B 1 209 ? 15.023 -20.391 1.952 1 98.81 209 ALA B O 1
ATOM 4131 N N . ALA B 1 210 ? 14.805 -22.484 2.666 1 98.56 210 ALA B N 1
ATOM 4132 C CA . ALA B 1 210 ? 15.961 -22.438 3.555 1 98.56 210 ALA B CA 1
ATOM 4133 C C . ALA B 1 210 ? 17.234 -22.125 2.775 1 98.56 210 ALA B C 1
ATOM 4135 O O . ALA B 1 210 ? 18.062 -21.312 3.209 1 98.56 210 ALA B O 1
ATOM 4136 N N . ARG B 1 211 ? 17.406 -22.75 1.688 1 98.5 211 ARG B N 1
ATOM 4137 C CA . ARG B 1 211 ? 18.625 -22.594 0.883 1 98.5 211 ARG B CA 1
ATOM 4138 C C . ARG B 1 211 ? 18.734 -21.188 0.328 1 98.5 211 ARG B C 1
ATOM 4140 O O . ARG B 1 211 ? 19.844 -20.672 0.166 1 98.5 211 ARG B O 1
ATOM 4147 N N . LEU B 1 212 ? 17.562 -20.578 0.06 1 98.75 212 LEU B N 1
ATOM 4148 C CA . LEU B 1 212 ? 17.578 -19.266 -0.578 1 98.75 212 LEU B CA 1
ATOM 4149 C C . LEU B 1 212 ? 17.438 -18.156 0.458 1 98.75 212 LEU B C 1
ATOM 4151 O O . LEU B 1 212 ? 17.438 -16.969 0.112 1 98.75 212 LEU B O 1
ATOM 4155 N N . GLY B 1 213 ? 17.281 -18.5 1.716 1 98.19 213 GLY B N 1
ATOM 4156 C CA . GLY B 1 213 ? 17.062 -17.516 2.758 1 98.19 213 GLY B CA 1
ATOM 4157 C C . GLY B 1 213 ? 15.703 -16.844 2.662 1 98.19 213 GLY B C 1
ATOM 4158 O O . GLY B 1 213 ? 15.578 -15.641 2.908 1 98.19 213 GLY B O 1
ATOM 4159 N N . LEU B 1 214 ? 14.711 -17.531 2.188 1 98.62 214 LEU B N 1
ATOM 4160 C CA . LEU B 1 214 ? 13.336 -17.047 2.076 1 98.62 214 LEU B CA 1
ATOM 4161 C C . LEU B 1 214 ? 12.422 -17.781 3.053 1 98.62 214 LEU B C 1
ATOM 4163 O O . LEU B 1 214 ? 12.805 -18.812 3.602 1 98.62 214 LEU B O 1
ATOM 4167 N N . ALA B 1 215 ? 11.289 -17.25 3.295 1 98.25 215 ALA B N 1
ATOM 4168 C CA . ALA B 1 215 ? 10.305 -17.906 4.145 1 98.25 215 ALA B CA 1
ATOM 4169 C C . ALA B 1 215 ? 9.578 -19.016 3.385 1 98.25 215 ALA B C 1
ATOM 4171 O O . ALA B 1 215 ? 9.273 -18.875 2.197 1 98.25 215 ALA B O 1
ATOM 4172 N N . ASP B 1 216 ? 9.328 -20.125 4.082 1 97.75 216 ASP B N 1
ATOM 4173 C CA . ASP B 1 216 ? 8.461 -21.172 3.551 1 97.75 216 ASP B CA 1
ATOM 4174 C C . ASP B 1 216 ? 7.008 -20.703 3.5 1 97.75 216 ASP B C 1
ATOM 4176 O O . ASP B 1 216 ? 6.543 -20 4.402 1 97.75 216 ASP B O 1
ATOM 4180 N N . ALA B 1 217 ? 6.344 -21.062 2.432 1 96.5 217 ALA B N 1
ATOM 4181 C CA . ALA B 1 217 ? 4.938 -20.719 2.271 1 96.5 217 ALA B CA 1
ATOM 4182 C C . ALA B 1 217 ? 4.219 -21.734 1.379 1 96.5 217 ALA B C 1
ATOM 4184 O O . ALA B 1 217 ? 4.855 -22.406 0.569 1 96.5 217 ALA B O 1
ATOM 4185 N N . ALA B 1 218 ? 2.824 -21.859 1.613 1 97.06 218 ALA B N 1
ATOM 4186 C CA . ALA B 1 218 ? 2.016 -22.531 0.597 1 97.06 218 ALA B CA 1
ATOM 4187 C C . ALA B 1 218 ? 2.104 -21.797 -0.74 1 97.06 218 ALA B C 1
ATOM 4189 O O . ALA B 1 218 ? 2.418 -20.609 -0.784 1 97.06 218 ALA B O 1
ATOM 4190 N N . PRO B 1 219 ? 1.876 -22.547 -1.788 1 97.81 219 PRO B N 1
ATOM 4191 C CA . PRO B 1 219 ? 1.933 -21.891 -3.104 1 97.81 219 PRO B CA 1
ATOM 4192 C C . PRO B 1 219 ? 1.067 -20.641 -3.184 1 97.81 219 PRO B C 1
ATOM 4194 O O . PRO B 1 219 ? -0.061 -20.625 -2.688 1 97.81 219 PRO B O 1
ATOM 4197 N N . TRP B 1 220 ? 1.622 -19.578 -3.766 1 97.12 220 TRP B N 1
ATOM 4198 C CA . TRP B 1 220 ? 0.911 -18.297 -3.781 1 97.12 220 TRP B CA 1
ATOM 4199 C C . TRP B 1 220 ? 0.911 -17.703 -5.18 1 97.12 220 TRP B C 1
ATOM 4201 O O . TRP B 1 220 ? 0.771 -16.484 -5.336 1 97.12 220 TRP B O 1
ATOM 4211 N N . HIS B 1 221 ? 0.995 -18.438 -6.211 1 95.25 221 HIS B N 1
ATOM 4212 C CA . HIS B 1 221 ? 1.151 -17.969 -7.582 1 95.25 221 HIS B CA 1
ATOM 4213 C C . HIS B 1 221 ? -0.052 -17.141 -8.023 1 95.25 221 HIS B C 1
ATOM 4215 O O . HIS B 1 221 ? 0.073 -16.266 -8.875 1 95.25 221 HIS B O 1
ATOM 4221 N N . THR B 1 222 ? -1.229 -17.344 -7.422 1 94.25 222 THR B N 1
ATOM 4222 C CA . THR B 1 222 ? -2.377 -16.531 -7.824 1 94.25 222 THR B CA 1
ATOM 4223 C C . THR B 1 222 ? -2.807 -15.609 -6.691 1 94.25 222 THR B C 1
ATOM 4225 O O . THR B 1 222 ? -3.684 -14.758 -6.875 1 94.25 222 THR B O 1
ATOM 4228 N N . GLU B 1 223 ? -2.328 -15.844 -5.562 1 95.12 223 GLU B N 1
ATOM 4229 C CA . GLU B 1 223 ? -2.562 -14.977 -4.41 1 95.12 223 GLU B CA 1
ATOM 4230 C C . GLU B 1 223 ? -1.496 -13.891 -4.309 1 95.12 223 GLU B C 1
ATOM 4232 O O . GLU B 1 223 ? -0.395 -14.141 -3.812 1 95.12 223 GLU B O 1
ATOM 4237 N N . ARG B 1 224 ? -1.822 -12.672 -4.699 1 96.38 224 ARG B N 1
ATOM 4238 C CA . ARG B 1 224 ? -0.775 -11.695 -4.973 1 96.38 224 ARG B CA 1
ATOM 4239 C C . ARG B 1 224 ? -0.736 -10.617 -3.889 1 96.38 224 ARG B C 1
ATOM 4241 O O . ARG B 1 224 ? -0.116 -9.57 -4.07 1 96.38 224 ARG B O 1
ATOM 4248 N N . THR B 1 225 ? -1.402 -10.828 -2.766 1 96.81 225 THR B N 1
ATOM 4249 C CA . THR B 1 225 ? -1.458 -9.789 -1.741 1 96.81 225 THR B CA 1
ATOM 4250 C C . THR B 1 225 ? -0.057 -9.438 -1.246 1 96.81 225 THR B C 1
ATOM 4252 O O . THR B 1 225 ? 0.221 -8.289 -0.911 1 96.81 225 THR B O 1
ATOM 4255 N N . ARG B 1 226 ? 0.85 -10.414 -1.196 1 96.62 226 ARG B N 1
ATOM 4256 C CA . ARG B 1 226 ? 2.205 -10.133 -0.729 1 96.62 226 ARG B CA 1
ATOM 4257 C C . ARG B 1 226 ? 2.932 -9.188 -1.681 1 96.62 226 ARG B C 1
ATOM 4259 O O . ARG B 1 226 ? 3.695 -8.328 -1.244 1 96.62 226 ARG B O 1
ATOM 4266 N N . LEU B 1 227 ? 2.717 -9.352 -2.971 1 97.62 227 LEU B N 1
ATOM 4267 C CA . LEU B 1 227 ? 3.312 -8.445 -3.945 1 97.62 227 LEU B CA 1
ATOM 4268 C C . LEU B 1 227 ? 2.66 -7.066 -3.875 1 97.62 227 LEU B C 1
ATOM 4270 O O . LEU B 1 227 ? 3.34 -6.043 -4.008 1 97.62 227 LEU B O 1
ATOM 4274 N N . GLY B 1 228 ? 1.339 -7.066 -3.709 1 98.12 228 GLY B N 1
ATOM 4275 C CA . GLY B 1 228 ? 0.652 -5.797 -3.533 1 98.12 228 GLY B CA 1
ATOM 4276 C C . GLY B 1 228 ? 1.149 -5.008 -2.336 1 98.12 228 GLY B C 1
ATOM 4277 O O . GLY B 1 228 ? 1.362 -3.797 -2.428 1 98.12 228 GLY B O 1
ATOM 4278 N N . ALA B 1 229 ? 1.312 -5.699 -1.229 1 98.12 229 ALA B N 1
ATOM 4279 C CA . ALA B 1 229 ? 1.817 -5.066 -0.014 1 98.12 229 ALA B CA 1
ATOM 4280 C C . ALA B 1 229 ? 3.227 -4.52 -0.226 1 98.12 229 ALA B C 1
ATOM 4282 O O . ALA B 1 229 ? 3.539 -3.408 0.21 1 98.12 229 ALA B O 1
ATOM 4283 N N . LEU B 1 230 ? 4.027 -5.289 -0.888 1 98.44 230 LEU B N 1
ATOM 4284 C CA . LEU B 1 230 ? 5.391 -4.863 -1.184 1 98.44 230 LEU B CA 1
ATOM 4285 C C . LEU B 1 230 ? 5.395 -3.635 -2.09 1 98.44 230 LEU B C 1
ATOM 4287 O O . LEU B 1 230 ? 6.102 -2.664 -1.822 1 98.44 230 LEU B O 1
ATOM 4291 N N . ALA B 1 231 ? 4.617 -3.697 -3.15 1 98.62 231 ALA B N 1
ATOM 4292 C CA . ALA B 1 231 ? 4.516 -2.572 -4.074 1 98.62 231 ALA B CA 1
ATOM 4293 C C . ALA B 1 231 ? 4.023 -1.315 -3.361 1 98.62 231 ALA B C 1
ATOM 4295 O O . ALA B 1 231 ? 4.527 -0.217 -3.605 1 98.62 231 ALA B O 1
ATOM 4296 N N . SER B 1 232 ? 3.135 -1.489 -2.494 1 98.5 232 SER B N 1
ATOM 4297 C CA . SER B 1 232 ? 2.58 -0.398 -1.701 1 98.5 232 SER B CA 1
ATOM 4298 C C . SER B 1 232 ? 3.645 0.237 -0.812 1 98.5 232 SER B C 1
ATOM 4300 O O . SER B 1 232 ? 3.77 1.463 -0.764 1 98.5 232 SER B O 1
ATOM 4302 N N . ALA B 1 233 ? 4.344 -0.599 -0.115 1 98.75 233 ALA B N 1
ATOM 4303 C CA . ALA B 1 233 ? 5.387 -0.095 0.775 1 98.75 233 ALA B CA 1
ATOM 4304 C C . ALA B 1 233 ? 6.438 0.692 -0.002 1 98.75 233 ALA B C 1
ATOM 4306 O O . ALA B 1 233 ? 6.93 1.721 0.471 1 98.75 233 ALA B O 1
ATOM 4307 N N . LEU B 1 234 ? 6.781 0.232 -1.159 1 98.88 234 LEU B N 1
ATOM 4308 C CA . LEU B 1 234 ? 7.746 0.926 -2.006 1 98.88 234 LEU B CA 1
ATOM 4309 C C . LEU B 1 234 ? 7.199 2.275 -2.459 1 98.88 234 LEU B C 1
ATOM 4311 O O . LEU B 1 234 ? 7.918 3.275 -2.457 1 98.88 234 LEU B O 1
ATOM 4315 N N . ALA B 1 235 ? 5.957 2.314 -2.838 1 98.81 235 ALA B N 1
ATOM 4316 C CA . ALA B 1 235 ? 5.344 3.561 -3.289 1 98.81 235 ALA B CA 1
ATOM 4317 C C . ALA B 1 235 ? 5.262 4.574 -2.152 1 98.81 235 ALA B C 1
ATOM 4319 O O . ALA B 1 235 ? 5.523 5.762 -2.352 1 98.81 235 ALA B O 1
ATOM 4320 N N . VAL B 1 236 ? 4.918 4.125 -0.979 1 98.81 236 VAL B N 1
ATOM 4321 C CA . VAL B 1 236 ? 4.836 5 0.187 1 98.81 236 VAL B CA 1
ATOM 4322 C C . VAL B 1 236 ? 6.227 5.527 0.538 1 98.81 236 VAL B C 1
ATOM 4324 O O . VAL B 1 236 ? 6.379 6.691 0.915 1 98.81 236 VAL B O 1
ATOM 4327 N N . ALA B 1 237 ? 7.223 4.664 0.415 1 98.81 237 ALA B N 1
ATOM 4328 C CA . ALA B 1 237 ? 8.594 5.098 0.662 1 98.81 237 ALA B CA 1
ATOM 4329 C C . ALA B 1 237 ? 9 6.199 -0.31 1 98.81 237 ALA B C 1
ATOM 4331 O O . ALA B 1 237 ? 9.633 7.188 0.087 1 98.81 237 ALA B O 1
ATOM 4332 N N . ALA B 1 238 ? 8.664 6.027 -1.563 1 98.75 238 ALA B N 1
ATOM 4333 C CA . ALA B 1 238 ? 8.953 7.062 -2.553 1 98.75 238 ALA B CA 1
ATOM 4334 C C . ALA B 1 238 ? 8.258 8.367 -2.195 1 98.75 238 ALA B C 1
ATOM 4336 O O . ALA B 1 238 ? 8.859 9.445 -2.279 1 98.75 238 ALA B O 1
ATOM 4337 N N . SER B 1 239 ? 7.062 8.273 -1.792 1 97.94 239 SER B N 1
ATOM 4338 C CA . SER B 1 239 ? 6.289 9.453 -1.41 1 97.94 239 SER B CA 1
ATOM 4339 C C . SER B 1 239 ? 6.902 10.148 -0.2 1 97.94 239 SER B C 1
ATOM 4341 O O . SER B 1 239 ? 6.914 11.383 -0.124 1 97.94 239 SER B O 1
ATOM 4343 N N . ALA B 1 240 ? 7.359 9.359 0.779 1 98.5 240 ALA B N 1
ATOM 4344 C CA . ALA B 1 240 ? 8.023 9.914 1.956 1 98.5 240 ALA B CA 1
ATOM 4345 C C . ALA B 1 240 ? 9.266 10.711 1.562 1 98.5 240 ALA B C 1
ATOM 4347 O O . ALA B 1 240 ? 9.641 11.664 2.25 1 98.5 240 ALA B O 1
ATOM 4348 N N . CYS B 1 241 ? 9.883 10.359 0.458 1 98.69 241 CYS B N 1
ATOM 4349 C CA . CYS B 1 241 ? 11.047 11.086 -0.048 1 98.69 241 CYS B CA 1
ATOM 4350 C C . CYS B 1 241 ? 10.625 12.359 -0.774 1 98.69 241 CYS B C 1
ATOM 4352 O O . CYS B 1 241 ? 11.344 13.352 -0.764 1 98.69 241 CYS B O 1
ATOM 4354 N N . ALA B 1 242 ? 9.461 12.344 -1.361 1 98.19 242 ALA B N 1
ATOM 4355 C CA . ALA B 1 242 ? 9.008 13.453 -2.197 1 98.19 242 ALA B CA 1
ATOM 4356 C C . ALA B 1 242 ? 8.711 14.688 -1.355 1 98.19 242 ALA B C 1
ATOM 4358 O O . ALA B 1 242 ? 8.945 15.82 -1.793 1 98.19 242 ALA B O 1
ATOM 4359 N N . THR B 1 243 ? 8.234 14.508 -0.144 1 97.81 243 THR B N 1
ATOM 4360 C CA . THR B 1 243 ? 7.824 15.625 0.7 1 97.81 243 THR B CA 1
ATOM 4361 C C . THR B 1 243 ? 9.023 16.5 1.068 1 97.81 243 THR B C 1
ATOM 4363 O O . THR B 1 243 ? 9.055 17.688 0.743 1 97.81 243 THR B O 1
ATOM 4366 N N . PRO B 1 244 ? 10.07 15.93 1.679 1 98.5 244 PRO B N 1
ATOM 4367 C CA . PRO B 1 244 ? 11.234 16.781 1.952 1 98.5 244 PRO B CA 1
ATOM 4368 C C . PRO B 1 244 ? 11.883 17.312 0.68 1 98.5 244 PRO B C 1
ATOM 4370 O O . PRO B 1 244 ? 12.391 18.438 0.671 1 98.5 244 PRO B O 1
ATOM 4373 N N . ALA B 1 245 ? 11.906 16.516 -0.394 1 98.44 245 ALA B N 1
ATOM 4374 C CA . ALA B 1 245 ? 12.469 17 -1.656 1 98.44 245 ALA B CA 1
ATOM 4375 C C . ALA B 1 245 ? 11.711 18.234 -2.16 1 98.44 245 ALA B C 1
ATOM 4377 O O . ALA B 1 245 ? 12.328 19.188 -2.617 1 98.44 245 ALA B O 1
ATOM 4378 N N . THR B 1 246 ? 10.43 18.219 -2.072 1 98.19 246 THR B N 1
ATOM 4379 C CA . THR B 1 246 ? 9.594 19.344 -2.48 1 98.19 246 THR B CA 1
ATOM 4380 C C . THR B 1 246 ? 9.875 20.562 -1.618 1 98.19 246 THR B C 1
ATOM 4382 O O . THR B 1 246 ? 10.008 21.672 -2.133 1 98.19 246 THR B O 1
ATOM 4385 N N . ASP B 1 247 ? 9.984 20.391 -0.332 1 98.56 247 ASP B N 1
ATOM 4386 C CA . ASP B 1 247 ? 10.297 21.5 0.576 1 98.56 247 ASP B CA 1
ATOM 4387 C C . ASP B 1 247 ? 11.641 22.125 0.225 1 98.56 247 ASP B C 1
ATOM 4389 O O . ASP B 1 247 ? 11.766 23.359 0.198 1 98.56 247 ASP B O 1
ATOM 4393 N N . VAL B 1 248 ? 12.609 21.281 -0.028 1 98.56 248 VAL B N 1
ATOM 4394 C CA . VAL B 1 248 ? 13.945 21.797 -0.35 1 98.56 248 VAL B CA 1
ATOM 4395 C C . VAL B 1 248 ? 13.875 22.641 -1.619 1 98.56 248 VAL B C 1
ATOM 4397 O O . VAL B 1 248 ? 14.461 23.719 -1.681 1 98.56 248 VAL B O 1
ATOM 4400 N N . VAL B 1 249 ? 13.172 22.172 -2.654 1 97.94 249 VAL B N 1
ATOM 4401 C CA . VAL B 1 249 ? 13.039 22.922 -3.902 1 97.94 249 VAL B CA 1
ATOM 4402 C C . VAL B 1 249 ? 12.414 24.281 -3.627 1 97.94 249 VAL B C 1
ATOM 4404 O O . VAL B 1 249 ? 12.898 25.312 -4.113 1 97.94 249 VAL B O 1
ATOM 4407 N N . LEU B 1 250 ? 11.398 24.344 -2.822 1 98.12 250 LEU B N 1
ATOM 4408 C CA . LEU B 1 250 ? 10.672 25.578 -2.539 1 98.12 250 LEU B CA 1
ATOM 4409 C C . LEU B 1 250 ? 11.5 26.5 -1.656 1 98.12 250 LEU B C 1
ATOM 4411 O O . LEU B 1 250 ? 11.531 27.719 -1.885 1 98.12 250 LEU B O 1
ATOM 4415 N N . LEU B 1 251 ? 12.195 25.969 -0.674 1 98.44 251 LEU B N 1
ATOM 4416 C CA . LEU B 1 251 ? 12.992 26.766 0.253 1 98.44 251 LEU B CA 1
ATOM 4417 C C . LEU B 1 251 ? 14.234 27.328 -0.439 1 98.44 251 LEU B C 1
ATOM 4419 O O . LEU B 1 251 ? 14.781 28.344 -0.009 1 98.44 251 LEU B O 1
ATOM 4423 N N . ALA B 1 252 ? 14.688 26.688 -1.476 1 97.38 252 ALA B N 1
ATOM 4424 C CA . ALA B 1 252 ? 15.891 27.094 -2.195 1 97.38 252 ALA B CA 1
ATOM 4425 C C . ALA B 1 252 ? 15.57 28.156 -3.246 1 97.38 252 ALA B C 1
ATOM 4427 O O . ALA B 1 252 ? 16.484 28.75 -3.824 1 97.38 252 ALA B O 1
ATOM 4428 N N . ALA B 1 253 ? 14.266 28.344 -3.553 1 96.75 253 ALA B N 1
ATOM 4429 C CA . ALA B 1 253 ? 13.891 29.344 -4.551 1 96.75 253 ALA B CA 1
ATOM 4430 C C . ALA B 1 253 ? 14.562 30.688 -4.258 1 96.75 253 ALA B C 1
ATOM 4432 O O . ALA B 1 253 ? 14.695 31.078 -3.096 1 96.75 253 ALA B O 1
ATOM 4433 N N . THR B 1 254 ? 14.883 31.438 -5.281 1 94.94 254 THR B N 1
ATOM 4434 C CA . THR B 1 254 ? 15.664 32.656 -5.18 1 94.94 254 THR B CA 1
ATOM 4435 C C . THR B 1 254 ? 15.031 33.625 -4.195 1 94.94 254 THR B C 1
ATOM 4437 O O . THR B 1 254 ? 15.719 34.219 -3.367 1 94.94 254 THR B O 1
ATOM 4440 N N . GLU B 1 255 ? 13.719 33.812 -4.258 1 96.25 255 GLU B N 1
ATOM 4441 C CA . GLU B 1 255 ? 12.992 34.75 -3.424 1 96.25 255 GLU B CA 1
ATOM 4442 C C . GLU B 1 255 ? 12.969 34.312 -1.966 1 96.25 255 GLU B C 1
ATOM 4444 O O . GLU B 1 255 ? 12.852 35.125 -1.058 1 96.25 255 GLU B O 1
ATOM 4449 N N . VAL B 1 256 ? 13.055 33.031 -1.658 1 97.5 256 VAL B N 1
ATOM 4450 C CA . VAL B 1 256 ? 13.008 32.469 -0.313 1 97.5 256 VAL B CA 1
ATOM 4451 C C . VAL B 1 256 ? 14.43 32.281 0.218 1 97.5 256 VAL B C 1
ATOM 4453 O O . VAL B 1 256 ? 14.797 32.875 1.242 1 97.5 256 VAL B O 1
ATOM 4456 N N . GLY B 1 257 ? 15.305 31.484 -0.488 1 97.62 257 GLY B N 1
ATOM 4457 C CA . GLY B 1 257 ? 16.75 31.375 -0.3 1 97.62 257 GLY B CA 1
ATOM 4458 C C . GLY B 1 257 ? 17.125 30.875 1.079 1 97.62 257 GLY B C 1
ATOM 4459 O O . GLY B 1 257 ? 18.188 31.234 1.607 1 97.62 257 GLY B O 1
ATOM 4460 N N . GLU B 1 258 ? 16.344 30.047 1.709 1 98.5 258 GLU B N 1
ATOM 4461 C CA . GLU B 1 258 ? 16.562 29.656 3.098 1 98.5 258 GLU B CA 1
ATOM 4462 C C . GLU B 1 258 ? 17.469 28.438 3.188 1 98.5 258 GLU B C 1
ATOM 4464 O O . GLU B 1 258 ? 18.031 28.156 4.25 1 98.5 258 GLU B O 1
ATOM 4469 N N . VAL B 1 259 ? 17.562 27.656 2.086 1 98.38 259 VAL B N 1
ATOM 4470 C CA . VAL B 1 259 ? 18.484 26.516 2.066 1 98.38 259 VAL B CA 1
ATOM 4471 C C . VAL B 1 259 ? 19.188 26.453 0.714 1 98.38 259 VAL B C 1
ATOM 4473 O O . VAL B 1 259 ? 18.75 27.062 -0.259 1 98.38 259 VAL B O 1
ATOM 4476 N N . GLN B 1 260 ? 20.266 25.734 0.706 1 96.88 260 GLN B N 1
ATOM 4477 C CA . GLN B 1 260 ? 21.031 25.438 -0.506 1 96.88 260 GLN B CA 1
ATOM 4478 C C . GLN B 1 260 ? 21.703 24.078 -0.413 1 96.88 260 GLN B C 1
ATOM 4480 O O . GLN B 1 260 ? 22.281 23.734 0.62 1 96.88 260 GLN B O 1
ATOM 4485 N N . GLU B 1 261 ? 21.578 23.344 -1.438 1 96 261 GLU B N 1
ATOM 4486 C CA . GLU B 1 261 ? 22.297 22.078 -1.479 1 96 261 GLU B CA 1
ATOM 4487 C C . GLU B 1 261 ? 23.812 22.312 -1.523 1 96 261 GLU B C 1
ATOM 4489 O O . GLU B 1 261 ? 24.266 23.328 -2.039 1 96 261 GLU B O 1
ATOM 4494 N N . ALA B 1 262 ? 24.594 21.375 -1.001 1 87.31 262 ALA B N 1
ATOM 4495 C CA . ALA B 1 262 ? 26.047 21.5 -0.958 1 87.31 262 ALA B CA 1
ATOM 4496 C C . ALA B 1 262 ? 26.641 21.547 -2.365 1 87.31 262 ALA B C 1
ATOM 4498 O O . ALA B 1 262 ? 27.594 22.297 -2.623 1 87.31 262 ALA B O 1
ATOM 4499 N N . ALA B 1 263 ? 26.156 20.719 -3.25 1 77.62 263 ALA B N 1
ATOM 4500 C CA . ALA B 1 263 ? 26.594 20.719 -4.645 1 77.62 263 ALA B CA 1
ATOM 4501 C C . ALA B 1 263 ? 25.438 21.047 -5.582 1 77.62 263 ALA B C 1
ATOM 4503 O O . ALA B 1 263 ? 24.859 20.172 -6.211 1 77.62 263 ALA B O 1
ATOM 4504 N N . PRO B 1 264 ? 25.203 22.312 -5.613 1 77.56 264 PRO B N 1
ATOM 4505 C CA . PRO B 1 264 ? 24.109 22.688 -6.504 1 77.56 264 PRO B CA 1
ATOM 4506 C C . PRO B 1 264 ? 24.469 22.547 -7.98 1 77.56 264 PRO B C 1
ATOM 4508 O O . PRO B 1 264 ? 25.641 22.641 -8.344 1 77.56 264 PRO B O 1
ATOM 4511 N N . GLY B 1 265 ? 23.5 22.078 -8.711 1 77.25 265 GLY B N 1
ATOM 4512 C CA . GLY B 1 265 ? 23.703 21.938 -10.141 1 77.25 265 GLY B CA 1
ATOM 4513 C C . GLY B 1 265 ? 23.734 23.266 -10.875 1 77.25 265 GLY B C 1
ATOM 4514 O O . GLY B 1 265 ? 23.125 24.234 -10.43 1 77.25 265 GLY B O 1
ATOM 4515 N N . ASP B 1 266 ? 24.531 23.281 -11.922 1 73.88 266 ASP B N 1
ATOM 4516 C CA . ASP B 1 266 ? 24.609 24.469 -12.773 1 73.88 266 ASP B CA 1
ATOM 4517 C C . ASP B 1 266 ? 23.516 24.438 -13.844 1 73.88 266 ASP B C 1
ATOM 4519 O O . ASP B 1 266 ? 22.766 23.469 -13.945 1 73.88 266 ASP B O 1
ATOM 4523 N N . SER B 1 267 ? 23.172 25.703 -14.289 1 73.44 267 SER B N 1
ATOM 4524 C CA . SER B 1 267 ? 22.297 25.828 -15.453 1 73.44 267 SER B CA 1
ATOM 4525 C C . SER B 1 267 ? 23.109 25.984 -16.734 1 73.44 267 SER B C 1
ATOM 4527 O O . SER B 1 267 ? 24.188 26.578 -16.719 1 73.44 267 SER B O 1
ATOM 4529 N N . SER B 1 268 ? 22.641 25.359 -17.812 1 71.94 268 SER B N 1
ATOM 4530 C CA . SER B 1 268 ? 23.312 25.438 -19.094 1 71.94 268 SER B CA 1
ATOM 4531 C C . SER B 1 268 ? 23.359 26.859 -19.625 1 71.94 268 SER B C 1
ATOM 4533 O O . SER B 1 268 ? 24.25 27.234 -20.375 1 71.94 268 SER B O 1
ATOM 4535 N N . SER B 1 269 ? 22.344 27.609 -19.141 1 69.06 269 SER B N 1
ATOM 4536 C CA . SER B 1 269 ? 22.156 28.922 -19.75 1 69.06 269 SER B CA 1
ATOM 4537 C C . SER B 1 269 ? 22.422 30.031 -18.75 1 69.06 269 SER B C 1
ATOM 4539 O O . SER B 1 269 ? 22.625 31.188 -19.125 1 69.06 269 SER B O 1
ATOM 4541 N N . MET B 1 270 ? 22.469 29.672 -17.422 1 77.31 270 MET B N 1
ATOM 4542 C CA . MET B 1 270 ? 22.547 30.703 -16.391 1 77.31 270 MET B CA 1
ATOM 4543 C C . MET B 1 270 ? 23.531 30.297 -15.297 1 77.31 270 MET B C 1
ATOM 4545 O O . MET B 1 270 ? 23.125 29.688 -14.289 1 77.31 270 MET B O 1
ATOM 4549 N N . PRO B 1 271 ? 24.766 30.75 -15.414 1 69.25 271 PRO B N 1
ATOM 4550 C CA . PRO B 1 271 ? 25.828 30.297 -14.508 1 69.25 271 PRO B CA 1
ATOM 4551 C C . PRO B 1 271 ? 25.547 30.641 -13.047 1 69.25 271 PRO B C 1
ATOM 4553 O O . PRO B 1 271 ? 26.062 29.984 -12.141 1 69.25 271 PRO B O 1
ATOM 4556 N N . HIS B 1 272 ? 24.641 31.578 -12.711 1 72.75 272 HIS B N 1
ATOM 4557 C CA . HIS B 1 272 ? 24.406 32 -11.328 1 72.75 272 HIS B CA 1
ATOM 4558 C C . HIS B 1 272 ? 23.344 31.141 -10.664 1 72.75 272 HIS B C 1
ATOM 4560 O O . HIS B 1 272 ? 23.172 31.188 -9.438 1 72.75 272 HIS B O 1
ATOM 4566 N N . LYS B 1 273 ? 22.703 30.406 -11.5 1 81.69 273 LYS B N 1
ATOM 4567 C CA . LYS B 1 273 ? 21.578 29.641 -10.961 1 81.69 273 LYS B CA 1
ATOM 4568 C C . LYS B 1 273 ? 22.078 28.438 -10.164 1 81.69 273 LYS B C 1
ATOM 4570 O O . LYS B 1 273 ? 22.953 27.703 -10.625 1 81.69 273 LYS B O 1
ATOM 4575 N N . ARG B 1 274 ? 21.672 28.297 -8.883 1 86.38 274 ARG B N 1
ATOM 4576 C CA . ARG B 1 274 ? 22.016 27.188 -8 1 86.38 274 ARG B CA 1
ATOM 4577 C C . ARG B 1 274 ? 20.797 26.281 -7.762 1 86.38 274 ARG B C 1
ATOM 4579 O O . ARG B 1 274 ? 20.188 26.328 -6.695 1 86.38 274 ARG B O 1
ATOM 4586 N N . ASN B 1 275 ? 20.594 25.406 -8.773 1 92 275 ASN B N 1
ATOM 4587 C CA . ASN B 1 275 ? 19.422 24.531 -8.727 1 92 275 ASN B CA 1
ATOM 4588 C C . ASN B 1 275 ? 19.609 23.391 -7.734 1 92 275 ASN B C 1
ATOM 4590 O O . ASN B 1 275 ? 20.672 22.75 -7.719 1 92 275 ASN B O 1
ATOM 4594 N N . PRO B 1 276 ? 18.641 23.172 -6.859 1 95.88 276 PRO B N 1
ATOM 4595 C CA . PRO B 1 276 ? 18.703 21.969 -6.012 1 95.88 276 PRO B CA 1
ATOM 4596 C C . PRO B 1 276 ? 18.406 20.688 -6.777 1 95.88 276 PRO B C 1
ATOM 4598 O O . PRO B 1 276 ? 17.375 20.047 -6.531 1 95.88 276 PRO B O 1
ATOM 4601 N N . ILE B 1 277 ? 19.312 20.297 -7.598 1 95.38 277 ILE B N 1
ATOM 4602 C CA . ILE B 1 277 ? 19.109 19.25 -8.602 1 95.38 277 ILE B CA 1
ATOM 4603 C C . ILE B 1 277 ? 18.859 17.906 -7.91 1 95.38 277 ILE B C 1
ATOM 4605 O O . ILE B 1 277 ? 18.062 17.094 -8.391 1 95.38 277 ILE B O 1
ATOM 4609 N N . ALA B 1 278 ? 19.547 17.594 -6.773 1 96.81 278 ALA B N 1
ATOM 4610 C CA . ALA B 1 278 ? 19.312 16.344 -6.066 1 96.81 278 ALA B CA 1
ATOM 4611 C C . ALA B 1 278 ? 17.875 16.234 -5.598 1 96.81 278 ALA B C 1
ATOM 4613 O O . ALA B 1 278 ? 17.219 15.203 -5.781 1 96.81 278 ALA B O 1
ATOM 4614 N N . ALA B 1 279 ? 17.344 17.297 -5.051 1 97.94 279 ALA B N 1
ATOM 4615 C CA . ALA B 1 279 ? 15.945 17.312 -4.621 1 97.94 279 ALA B CA 1
ATOM 4616 C C . ALA B 1 279 ? 15 17.203 -5.816 1 97.94 279 ALA B C 1
ATOM 4618 O O . ALA B 1 279 ? 14.008 16.469 -5.77 1 97.94 279 ALA B O 1
ATOM 4619 N N . ILE B 1 280 ? 15.32 17.938 -6.887 1 97.31 280 ILE B N 1
ATOM 4620 C CA . ILE B 1 280 ? 14.492 17.922 -8.086 1 97.31 280 ILE B CA 1
ATOM 4621 C C . ILE B 1 280 ? 14.406 16.5 -8.648 1 97.31 280 ILE B C 1
ATOM 4623 O O . ILE B 1 280 ? 13.32 16.031 -8.992 1 97.31 280 ILE B O 1
ATOM 4627 N N . THR B 1 281 ? 15.461 15.844 -8.711 1 96.81 281 THR B N 1
ATOM 4628 C CA . THR B 1 281 ? 15.469 14.516 -9.305 1 96.81 281 THR B CA 1
ATOM 4629 C C . THR B 1 281 ? 14.906 13.477 -8.336 1 96.81 281 THR B C 1
ATOM 4631 O O . THR B 1 281 ? 14.336 12.469 -8.75 1 96.81 281 THR B O 1
ATOM 4634 N N . ALA B 1 282 ? 15.062 13.688 -6.988 1 97.69 282 ALA B N 1
ATOM 4635 C CA . ALA B 1 282 ? 14.352 12.852 -6.023 1 97.69 282 ALA B CA 1
ATOM 4636 C C . ALA B 1 282 ? 12.844 12.922 -6.246 1 97.69 282 ALA B C 1
ATOM 4638 O O . ALA B 1 282 ? 12.164 11.891 -6.258 1 97.69 282 ALA B O 1
ATOM 4639 N N . ARG B 1 283 ? 12.344 14.109 -6.477 1 97.12 283 ARG B N 1
ATOM 4640 C CA . ARG B 1 283 ? 10.922 14.32 -6.738 1 97.12 283 ARG B CA 1
ATOM 4641 C C . ARG B 1 283 ? 10.492 13.602 -8.016 1 97.12 283 ARG B C 1
ATOM 4643 O O . ARG B 1 283 ? 9.445 12.953 -8.039 1 97.12 283 ARG B O 1
ATOM 4650 N N . ALA B 1 284 ? 11.305 13.773 -9.039 1 96.62 284 ALA B N 1
ATOM 4651 C CA . ALA B 1 284 ? 11 13.148 -10.32 1 96.62 284 ALA B CA 1
ATOM 4652 C C . ALA B 1 284 ? 10.922 11.633 -10.188 1 96.62 284 ALA B C 1
ATOM 4654 O O . ALA B 1 284 ? 10.008 11.008 -10.727 1 96.62 284 ALA B O 1
ATOM 4655 N N . ALA B 1 285 ? 11.859 11.055 -9.523 1 97.12 285 ALA B N 1
ATOM 4656 C CA . ALA B 1 285 ? 11.867 9.609 -9.312 1 97.12 285 ALA B CA 1
ATOM 4657 C C . ALA B 1 285 ? 10.633 9.156 -8.539 1 97.12 285 ALA B C 1
ATOM 4659 O O . ALA B 1 285 ? 9.977 8.188 -8.914 1 97.12 285 ALA B O 1
ATOM 4660 N N . ALA B 1 286 ? 10.312 9.867 -7.488 1 98.12 286 ALA B N 1
ATOM 4661 C CA . ALA B 1 286 ? 9.211 9.5 -6.602 1 98.12 286 ALA B CA 1
ATOM 4662 C C . ALA B 1 286 ? 7.871 9.578 -7.328 1 98.12 286 ALA B C 1
ATOM 4664 O O . ALA B 1 286 ? 6.969 8.773 -7.062 1 98.12 286 ALA B O 1
ATOM 4665 N N . ARG B 1 287 ? 7.715 10.484 -8.227 1 96.44 287 ARG B N 1
ATOM 4666 C CA . ARG B 1 287 ? 6.441 10.75 -8.891 1 96.44 287 ARG B CA 1
ATOM 4667 C C . ARG B 1 287 ? 5.988 9.547 -9.711 1 96.44 287 ARG B C 1
ATOM 4669 O O . ARG B 1 287 ? 4.801 9.406 -10.008 1 96.44 287 ARG B O 1
ATOM 4676 N N . ARG B 1 288 ? 6.824 8.68 -10.055 1 96.38 288 ARG B N 1
ATOM 4677 C CA . ARG B 1 288 ? 6.512 7.523 -10.891 1 96.38 288 ARG B CA 1
ATOM 4678 C C . ARG B 1 288 ? 5.93 6.387 -10.055 1 96.38 288 ARG B C 1
ATOM 4680 O O . ARG B 1 288 ? 5.219 5.527 -10.586 1 96.38 288 ARG B O 1
ATOM 4687 N N . ALA B 1 289 ? 6.215 6.359 -8.812 1 98.19 289 ALA B N 1
ATOM 4688 C CA . ALA B 1 289 ? 6.062 5.176 -7.969 1 98.19 289 ALA B CA 1
ATOM 4689 C C . ALA B 1 289 ? 4.594 4.801 -7.809 1 98.19 289 ALA B C 1
ATOM 4691 O O . ALA B 1 289 ? 4.227 3.629 -7.941 1 98.19 289 ALA B O 1
ATOM 4692 N N . PRO B 1 290 ? 3.66 5.801 -7.562 1 98 290 PRO B N 1
ATOM 4693 C CA . PRO B 1 290 ? 2.27 5.391 -7.34 1 98 290 PRO B CA 1
ATOM 4694 C C . PRO B 1 290 ? 1.659 4.695 -8.555 1 98 290 PRO B C 1
ATOM 4696 O O . PRO B 1 290 ? 0.941 3.705 -8.406 1 98 290 PRO B O 1
ATOM 4699 N N . GLY B 1 291 ? 1.898 5.152 -9.727 1 97.44 291 GLY B N 1
ATOM 4700 C CA . GLY B 1 291 ? 1.396 4.516 -10.938 1 97.44 291 GLY B CA 1
ATOM 4701 C C . GLY B 1 291 ? 1.942 3.115 -11.141 1 97.44 291 GLY B C 1
ATOM 4702 O O . GLY B 1 291 ? 1.212 2.211 -11.547 1 97.44 291 GLY B O 1
ATOM 4703 N N . LEU B 1 292 ? 3.223 2.934 -10.898 1 97.81 292 LEU B N 1
ATOM 4704 C CA . LEU B 1 292 ? 3.852 1.622 -11.016 1 97.81 292 LEU B CA 1
ATOM 4705 C C . LEU B 1 292 ? 3.254 0.639 -10.016 1 97.81 292 LEU B C 1
ATOM 4707 O O . LEU B 1 292 ? 2.994 -0.518 -10.352 1 97.81 292 LEU B O 1
ATOM 4711 N N . ALA B 1 293 ? 3.035 1.104 -8.773 1 98.44 293 ALA B N 1
ATOM 4712 C CA . ALA B 1 293 ? 2.41 0.253 -7.766 1 98.44 293 ALA B CA 1
ATOM 4713 C C . ALA B 1 293 ? 0.994 -0.135 -8.18 1 98.44 293 ALA B C 1
ATOM 4715 O O . ALA B 1 293 ? 0.561 -1.267 -7.941 1 98.44 293 ALA B O 1
ATOM 4716 N N . ALA B 1 294 ? 0.291 0.775 -8.812 1 97.88 294 ALA B N 1
ATOM 4717 C CA . ALA B 1 294 ? -1.084 0.517 -9.234 1 97.88 294 ALA B CA 1
ATOM 4718 C C . ALA B 1 294 ? -1.142 -0.628 -10.242 1 97.88 294 ALA B C 1
ATOM 4720 O O . ALA B 1 294 ? -2.102 -1.402 -10.258 1 97.88 294 ALA B O 1
ATOM 4721 N N . VAL B 1 295 ? -0.126 -0.78 -11.07 1 97 295 VAL B N 1
ATOM 4722 C CA . VAL B 1 295 ? -0.06 -1.871 -12.039 1 97 295 VAL B CA 1
ATOM 4723 C C . VAL B 1 295 ? -0.015 -3.209 -11.305 1 97 295 VAL B C 1
ATOM 4725 O O . VAL B 1 295 ? -0.727 -4.148 -11.672 1 97 295 VAL B O 1
ATOM 4728 N N . ILE B 1 296 ? 0.773 -3.268 -10.273 1 97.44 296 ILE B N 1
ATOM 4729 C CA . ILE B 1 296 ? 0.982 -4.508 -9.531 1 97.44 296 ILE B CA 1
ATOM 4730 C C . ILE B 1 296 ? -0.257 -4.828 -8.703 1 97.44 296 ILE B C 1
ATOM 4732 O O . ILE B 1 296 ? -0.746 -5.961 -8.711 1 97.44 296 ILE B O 1
ATOM 4736 N N . ILE B 1 297 ? -0.826 -3.826 -8.023 1 97.5 297 ILE B N 1
ATOM 4737 C CA . ILE B 1 297 ? -1.981 -4.016 -7.156 1 97.5 297 ILE B CA 1
ATOM 4738 C C . ILE B 1 297 ? -3.211 -4.352 -8 1 97.5 297 ILE B C 1
ATOM 4740 O O . ILE B 1 297 ? -4.039 -5.172 -7.598 1 97.5 297 ILE B O 1
ATOM 4744 N N . GLY B 1 298 ? -3.35 -3.818 -9.141 1 92.75 298 GLY B N 1
ATOM 4745 C CA . GLY B 1 298 ? -4.555 -3.91 -9.945 1 92.75 298 GLY B CA 1
ATOM 4746 C C . GLY B 1 298 ? -4.613 -5.172 -10.789 1 92.75 298 GLY B C 1
ATOM 4747 O O . GLY B 1 298 ? -5.559 -5.375 -11.547 1 92.75 298 GLY B O 1
ATOM 4748 N N . GLY B 1 299 ? -3.67 -6.051 -10.641 1 83.81 299 GLY B N 1
ATOM 4749 C CA . GLY B 1 299 ? -3.639 -7.242 -11.469 1 83.81 299 GLY B CA 1
ATOM 4750 C C . GLY B 1 299 ? -4.434 -8.398 -10.891 1 83.81 299 GLY B C 1
ATOM 4751 O O . GLY B 1 299 ? -4.051 -8.977 -9.875 1 83.81 299 GLY B O 1
ATOM 4752 N N . GLU B 1 300 ? -5.617 -8.641 -11.414 1 88.56 300 GLU B N 1
ATOM 4753 C CA . GLU B 1 300 ? -6.352 -9.852 -11.062 1 88.56 300 GLU B CA 1
ATOM 4754 C C . GLU B 1 300 ? -5.688 -11.094 -11.648 1 88.56 300 GLU B C 1
ATOM 4756 O O . GLU B 1 300 ? -5.414 -11.148 -12.852 1 88.56 300 GLU B O 1
ATOM 4761 N N . HIS B 1 301 ? -5.316 -12 -10.766 1 95.31 301 HIS B N 1
ATOM 4762 C CA . HIS B 1 301 ? -4.73 -13.258 -11.219 1 95.31 301 HIS B CA 1
ATOM 4763 C C . HIS B 1 301 ? -5.77 -14.375 -11.258 1 95.31 301 HIS B C 1
ATOM 4765 O O . HIS B 1 301 ? -6.047 -15.008 -10.234 1 95.31 301 HIS B O 1
ATOM 4771 N N . GLU B 1 302 ? -6.273 -14.648 -12.469 1 96.31 302 GLU B N 1
ATOM 4772 C CA . GLU B 1 302 ? -7.344 -15.625 -12.633 1 96.31 302 GLU B CA 1
ATOM 4773 C C . GLU B 1 302 ? -6.793 -17.047 -12.641 1 96.31 302 GLU B C 1
ATOM 4775 O O . GLU B 1 302 ? -5.672 -17.281 -13.094 1 96.31 302 GLU B O 1
ATOM 4780 N N . HIS B 1 303 ? -7.59 -18.016 -12.203 1 97.81 303 HIS B N 1
ATOM 4781 C CA . HIS B 1 303 ? -7.324 -19.453 -12.219 1 97.81 303 HIS B CA 1
ATOM 4782 C C . HIS B 1 303 ? -5.988 -19.781 -11.562 1 97.81 303 HIS B C 1
ATOM 4784 O O . HIS B 1 303 ? -5.742 -19.391 -10.422 1 97.81 303 HIS B O 1
ATOM 4790 N N . GLN B 1 304 ? -5.203 -20.609 -12.195 1 97.56 304 GLN B N 1
ATOM 4791 C CA . GLN B 1 304 ? -3.969 -21.078 -11.57 1 97.56 304 GLN B CA 1
ATOM 4792 C C . GLN B 1 304 ? -2.752 -20.391 -12.172 1 97.56 304 GLN B C 1
ATOM 4794 O O . GLN B 1 304 ? -1.653 -20.453 -11.617 1 97.56 304 GLN B O 1
ATOM 4799 N N . ARG B 1 305 ? -2.854 -19.641 -13.25 1 96.69 305 ARG B N 1
ATOM 4800 C CA . ARG B 1 305 ? -1.835 -18.75 -13.797 1 96.69 305 ARG B CA 1
ATOM 4801 C C . ARG B 1 305 ? -2.455 -17.703 -14.711 1 96.69 305 ARG B C 1
ATOM 4803 O O . ARG B 1 305 ? -3 -18.047 -15.766 1 96.69 305 ARG B O 1
ATOM 4810 N N . ALA B 1 306 ? -2.281 -16.531 -14.359 1 96.12 306 ALA B N 1
ATOM 4811 C CA . ALA B 1 306 ? -2.941 -15.438 -15.07 1 96.12 306 ALA B CA 1
ATOM 4812 C C . ALA B 1 306 ? -2.27 -15.172 -16.422 1 96.12 306 ALA B C 1
ATOM 4814 O O . ALA B 1 306 ? -1.054 -15.328 -16.547 1 96.12 306 ALA B O 1
ATOM 4815 N N . ALA B 1 307 ? -3.068 -14.781 -17.359 1 94.75 307 ALA B N 1
ATOM 4816 C CA . ALA B 1 307 ? -2.611 -14.391 -18.688 1 94.75 307 ALA B CA 1
ATOM 4817 C C . ALA B 1 307 ? -2.451 -12.875 -18.797 1 94.75 307 ALA B C 1
ATOM 4819 O O . ALA B 1 307 ? -3.438 -12.133 -18.75 1 94.75 307 ALA B O 1
ATOM 4820 N N . GLY B 1 308 ? -1.173 -12.406 -18.891 1 94.62 308 GLY B N 1
ATOM 4821 C CA . GLY B 1 308 ? -0.936 -10.977 -19.031 1 94.62 308 GLY B CA 1
ATOM 4822 C C . GLY B 1 308 ? -0.626 -10.289 -17.719 1 94.62 308 GLY B C 1
ATOM 4823 O O . GLY B 1 308 ? 0.41 -9.633 -17.594 1 94.62 308 GLY B O 1
ATOM 4824 N N . ALA B 1 309 ? -1.569 -10.445 -16.719 1 95.12 309 ALA B N 1
ATOM 4825 C CA . ALA B 1 309 ? -1.37 -9.781 -15.438 1 95.12 309 ALA B CA 1
ATOM 4826 C C . ALA B 1 309 ? -0.057 -10.219 -14.789 1 95.12 309 ALA B C 1
ATOM 4828 O O . ALA B 1 309 ? 0.671 -9.391 -14.234 1 95.12 309 ALA B O 1
ATOM 4829 N N . TRP B 1 310 ? 0.244 -11.492 -14.898 1 95.94 310 TRP B N 1
ATOM 4830 C CA . TRP B 1 310 ? 1.499 -12.016 -14.367 1 95.94 310 TRP B CA 1
ATOM 4831 C C . TRP B 1 310 ? 2.693 -11.398 -15.086 1 95.94 310 TRP B C 1
ATOM 4833 O O . TRP B 1 310 ? 3.625 -10.906 -14.438 1 95.94 310 TRP B O 1
ATOM 4843 N N . HIS B 1 311 ? 2.633 -11.266 -16.359 1 95.75 311 HIS B N 1
ATOM 4844 C CA . HIS B 1 311 ? 3.713 -10.727 -17.172 1 95.75 311 HIS B CA 1
ATOM 4845 C C . HIS B 1 311 ? 3.955 -9.25 -16.875 1 95.75 311 HIS B C 1
ATOM 4847 O O . HIS B 1 311 ? 5.09 -8.781 -16.938 1 95.75 311 HIS B O 1
ATOM 4853 N N . ALA B 1 312 ? 2.943 -8.57 -16.531 1 96.12 312 ALA B N 1
ATOM 4854 C CA . ALA B 1 312 ? 3.012 -7.129 -16.312 1 96.12 312 ALA B CA 1
ATOM 4855 C C . ALA B 1 312 ? 3.787 -6.801 -15.047 1 96.12 312 ALA B C 1
ATOM 4857 O O . ALA B 1 312 ? 4.27 -5.676 -14.875 1 96.12 312 ALA B O 1
ATOM 4858 N N . GLU B 1 313 ? 3.971 -7.727 -14.172 1 96.88 313 GLU B N 1
ATOM 4859 C CA . GLU B 1 313 ? 4.539 -7.473 -12.852 1 96.88 313 GLU B CA 1
ATOM 4860 C C . GLU B 1 313 ? 6.051 -7.281 -12.93 1 96.88 313 GLU B C 1
ATOM 4862 O O . GLU B 1 313 ? 6.633 -6.543 -12.133 1 96.88 313 GLU B O 1
ATOM 4867 N N . TRP B 1 314 ? 6.707 -7.953 -13.898 1 96.19 314 TRP B N 1
ATOM 4868 C CA . TRP B 1 314 ? 8.164 -8.078 -13.867 1 96.19 314 TRP B CA 1
ATOM 4869 C C . TRP B 1 314 ? 8.828 -6.723 -14.039 1 96.19 314 TRP B C 1
ATOM 4871 O O . TRP B 1 314 ? 9.586 -6.285 -13.164 1 96.19 314 TRP B O 1
ATOM 4881 N N . GLN B 1 315 ? 8.469 -6.062 -15.109 1 95.38 315 GLN B N 1
ATOM 4882 C CA . GLN B 1 315 ? 9.062 -4.75 -15.359 1 95.38 315 GLN B CA 1
ATOM 4883 C C . GLN B 1 315 ? 8.539 -3.715 -14.367 1 95.38 315 GLN B C 1
ATOM 4885 O O . GLN B 1 315 ? 9.273 -2.82 -13.945 1 95.38 315 GLN B O 1
ATOM 4890 N N . ALA B 1 316 ? 7.254 -3.783 -14.008 1 97.12 316 ALA B N 1
ATOM 4891 C CA . ALA B 1 316 ? 6.668 -2.838 -13.062 1 97.12 316 ALA B CA 1
ATOM 4892 C C . ALA B 1 316 ? 7.375 -2.902 -11.711 1 97.12 316 ALA B C 1
ATOM 4894 O O . ALA B 1 316 ? 7.664 -1.867 -11.109 1 97.12 316 ALA B O 1
ATOM 4895 N N . LEU B 1 317 ? 7.633 -4.094 -11.289 1 97.62 317 LEU B N 1
ATOM 4896 C CA . LEU B 1 317 ? 8.297 -4.281 -10 1 97.62 317 LEU B CA 1
ATOM 4897 C C . LEU B 1 317 ? 9.719 -3.729 -10.039 1 97.62 317 LEU B C 1
ATOM 4899 O O . LEU B 1 317 ? 10.141 -3.031 -9.117 1 97.62 317 LEU B O 1
ATOM 4903 N N . THR B 1 318 ? 10.469 -4 -11.062 1 97.06 318 THR B N 1
ATOM 4904 C CA . THR B 1 318 ? 11.836 -3.52 -11.211 1 97.06 318 THR B CA 1
ATOM 4905 C C . THR B 1 318 ? 11.867 -1.996 -11.289 1 97.06 318 THR B C 1
ATOM 4907 O O . THR B 1 318 ? 12.672 -1.354 -10.609 1 97.06 318 THR B O 1
ATOM 4910 N N . ASP B 1 319 ? 10.953 -1.463 -12.07 1 97.12 319 ASP B N 1
ATOM 4911 C CA . ASP B 1 319 ? 10.867 -0.012 -12.211 1 97.12 319 ASP B CA 1
ATOM 4912 C C . ASP B 1 319 ? 10.492 0.647 -10.883 1 97.12 319 ASP B C 1
ATOM 4914 O O . ASP B 1 319 ? 10.977 1.737 -10.57 1 97.12 319 ASP B O 1
ATOM 4918 N N . LEU B 1 320 ? 9.625 0.023 -10.188 1 98.44 320 LEU B N 1
ATOM 4919 C CA . LEU B 1 320 ? 9.18 0.557 -8.906 1 98.44 320 LEU B CA 1
ATOM 4920 C C . LEU B 1 320 ? 10.328 0.582 -7.902 1 98.44 320 LEU B C 1
ATOM 4922 O O . LEU B 1 320 ? 10.5 1.556 -7.164 1 98.44 320 LEU B O 1
ATOM 4926 N N . LEU B 1 321 ? 11.109 -0.49 -7.863 1 98.56 321 LEU B N 1
ATOM 4927 C CA . LEU B 1 321 ? 12.297 -0.528 -7.016 1 98.56 321 LEU B CA 1
ATOM 4928 C C . LEU B 1 321 ? 13.273 0.575 -7.398 1 98.56 321 LEU B C 1
ATOM 4930 O O . LEU B 1 321 ? 13.828 1.249 -6.531 1 98.56 321 LEU B O 1
ATOM 4934 N N . CYS B 1 322 ? 13.43 0.798 -8.641 1 98 322 CYS B N 1
ATOM 4935 C CA . CYS B 1 322 ? 14.312 1.854 -9.125 1 98 322 CYS B CA 1
ATOM 4936 C C . CYS B 1 322 ? 13.766 3.23 -8.758 1 98 322 CYS B C 1
ATOM 4938 O O . CYS B 1 322 ? 14.523 4.113 -8.352 1 98 322 CYS B O 1
ATOM 4940 N N . ALA B 1 323 ? 12.5 3.402 -8.922 1 98.19 323 ALA B N 1
ATOM 4941 C CA . ALA B 1 323 ? 11.883 4.68 -8.57 1 98.19 323 ALA B CA 1
ATOM 4942 C C . ALA B 1 323 ? 12.055 4.992 -7.09 1 98.19 323 ALA B C 1
ATOM 4944 O O . ALA B 1 323 ? 12.5 6.086 -6.73 1 98.19 323 ALA B O 1
ATOM 4945 N N . ALA B 1 324 ? 11.727 4.047 -6.23 1 98.62 324 ALA B N 1
ATOM 4946 C CA . ALA B 1 324 ? 11.867 4.238 -4.789 1 98.62 324 ALA B CA 1
ATOM 4947 C C . ALA B 1 324 ? 13.328 4.41 -4.398 1 98.62 324 ALA B C 1
ATOM 4949 O O . ALA B 1 324 ? 13.664 5.285 -3.598 1 98.62 324 ALA B O 1
ATOM 4950 N N . GLY B 1 325 ? 14.18 3.561 -4.98 1 98.5 325 GLY B N 1
ATOM 4951 C CA . GLY B 1 325 ? 15.602 3.652 -4.691 1 98.5 325 GLY B CA 1
ATOM 4952 C C . GLY B 1 325 ? 16.219 4.953 -5.164 1 98.5 325 GLY B C 1
ATOM 4953 O O . GLY B 1 325 ? 17.047 5.539 -4.461 1 98.5 325 GLY B O 1
ATOM 4954 N N . GLY B 1 326 ? 15.875 5.344 -6.344 1 98.12 326 GLY B N 1
ATOM 4955 C CA . GLY B 1 326 ? 16.359 6.617 -6.859 1 98.12 326 GLY B CA 1
ATOM 4956 C C . GLY B 1 326 ? 15.922 7.801 -6.012 1 98.12 326 GLY B C 1
ATOM 4957 O O . GLY B 1 326 ? 16.734 8.672 -5.699 1 98.12 326 GLY B O 1
ATOM 4958 N N . ALA B 1 327 ? 14.664 7.844 -5.648 1 98.62 327 ALA B N 1
ATOM 4959 C CA . ALA B 1 327 ? 14.148 8.914 -4.797 1 98.62 327 ALA B CA 1
ATOM 4960 C C . ALA B 1 327 ? 14.93 8.992 -3.486 1 98.62 327 ALA B C 1
ATOM 4962 O O . ALA B 1 327 ? 15.336 10.07 -3.066 1 98.62 327 ALA B O 1
ATOM 4963 N N . ALA B 1 328 ? 15.133 7.836 -2.85 1 98.81 328 ALA B N 1
ATOM 4964 C CA . ALA B 1 328 ? 15.828 7.777 -1.567 1 98.81 328 ALA B CA 1
ATOM 4965 C C . ALA B 1 328 ? 17.281 8.219 -1.712 1 98.81 328 ALA B C 1
ATOM 4967 O O . ALA B 1 328 ? 17.797 8.992 -0.892 1 98.81 328 ALA B O 1
ATOM 4968 N N . SER B 1 329 ? 17.906 7.742 -2.738 1 98.5 329 SER B N 1
ATOM 4969 C CA . SER B 1 329 ? 19.312 8.055 -2.975 1 98.5 329 SER B CA 1
ATOM 4970 C C . SER B 1 329 ? 19.5 9.547 -3.221 1 98.5 329 SER B C 1
ATOM 4972 O O . SER B 1 329 ? 20.391 10.172 -2.623 1 98.5 329 SER B O 1
ATOM 4974 N N . ARG B 1 330 ? 18.734 10.117 -4.09 1 97.81 330 ARG B N 1
ATOM 4975 C CA . ARG B 1 330 ? 18.859 11.531 -4.422 1 97.81 330 ARG B CA 1
ATOM 4976 C C . ARG B 1 330 ? 18.484 12.414 -3.23 1 97.81 330 ARG B C 1
ATOM 4978 O O . ARG B 1 330 ? 19.078 13.469 -3.021 1 97.81 330 ARG B O 1
ATOM 4985 N N . LEU B 1 331 ? 17.5 11.984 -2.459 1 98.62 331 LEU B N 1
ATOM 4986 C CA . LEU B 1 331 ? 17.141 12.75 -1.267 1 98.62 331 LEU B CA 1
ATOM 4987 C C . LEU B 1 331 ? 18.281 12.727 -0.247 1 98.62 331 LEU B C 1
ATOM 4989 O O . LEU B 1 331 ? 18.578 13.75 0.381 1 98.62 331 LEU B O 1
ATOM 4993 N N . ARG B 1 332 ? 18.844 11.523 0.002 1 98.56 332 ARG B N 1
ATOM 4994 C CA . ARG B 1 332 ? 20 11.43 0.877 1 98.56 332 ARG B CA 1
ATOM 4995 C C . ARG B 1 332 ? 21.078 12.438 0.469 1 98.56 332 ARG B C 1
ATOM 4997 O O . ARG B 1 332 ? 21.625 13.141 1.315 1 98.56 332 ARG B O 1
ATOM 5004 N N . THR B 1 333 ? 21.359 12.469 -0.819 1 97.69 333 THR B N 1
ATOM 5005 C CA . THR B 1 333 ? 22.344 13.406 -1.343 1 97.69 333 THR B CA 1
ATOM 5006 C C . THR B 1 333 ? 21.938 14.844 -1.039 1 97.69 333 THR B C 1
ATOM 5008 O O . THR B 1 333 ? 22.75 15.648 -0.597 1 97.69 333 THR B O 1
ATOM 5011 N N . SER B 1 334 ? 20.734 15.18 -1.262 1 98 334 SER B N 1
ATOM 5012 C CA . SER B 1 334 ? 20.219 16.531 -1.06 1 98 334 SER B CA 1
ATOM 5013 C C . SER B 1 334 ? 20.344 16.953 0.397 1 98 334 SER B C 1
ATOM 5015 O O . SER B 1 334 ? 20.875 18.031 0.688 1 98 334 SER B O 1
ATOM 5017 N N . LEU B 1 335 ? 19.922 16.078 1.272 1 98.56 335 LEU B N 1
ATOM 5018 C CA . LEU B 1 335 ? 19.844 16.438 2.682 1 98.56 335 LEU B CA 1
ATOM 5019 C C . LEU B 1 335 ? 21.219 16.406 3.328 1 98.56 335 LEU B C 1
ATOM 5021 O O . LEU B 1 335 ? 21.484 17.125 4.297 1 98.56 335 LEU B O 1
ATOM 5025 N N . SER B 1 336 ? 22.062 15.43 2.627 1 96 336 SER B N 1
ATOM 5026 C CA . SER B 1 336 ? 23.406 15.312 3.174 1 96 336 SER B CA 1
ATOM 5027 C C . SER B 1 336 ? 24.219 16.578 2.926 1 96 336 SER B C 1
ATOM 5029 O O . SER B 1 336 ? 24.453 16.953 1.775 1 96 336 SER B O 1
ATOM 5031 N N . GLY B 1 337 ? 24.359 17.453 3.803 1 87.75 337 GLY B N 1
ATOM 5032 C CA . GLY B 1 337 ? 25.141 18.688 3.721 1 87.75 337 GLY B CA 1
ATOM 5033 C C . GLY B 1 337 ? 24.297 19.906 3.396 1 87.75 337 GLY B C 1
ATOM 5034 O O . GLY B 1 337 ? 24.812 20.922 2.924 1 87.75 337 GLY B O 1
ATOM 5035 N N . LEU B 1 338 ? 23.031 19.75 3.322 1 97.5 338 LEU B N 1
ATOM 5036 C CA . LEU B 1 338 ? 22.141 20.875 3.111 1 97.5 338 LEU B CA 1
ATOM 5037 C C . LEU B 1 338 ? 22.547 22.062 3.977 1 97.5 338 LEU B C 1
ATOM 5039 O O . LEU B 1 338 ? 22.719 21.922 5.191 1 97.5 338 LEU B O 1
ATOM 5043 N N . LYS B 1 339 ? 22.859 23.125 3.316 1 97.75 339 LYS B N 1
ATOM 5044 C CA . LYS B 1 339 ? 23.219 24.359 4.023 1 97.75 339 LYS B CA 1
ATOM 5045 C C . LYS B 1 339 ? 21.969 25.172 4.379 1 97.75 339 LYS B C 1
ATOM 5047 O O . LYS B 1 339 ? 21.125 25.406 3.523 1 97.75 339 LYS B O 1
ATOM 5052 N N . VAL B 1 340 ? 21.922 25.578 5.609 1 98.5 340 VAL B N 1
ATOM 5053 C CA . VAL B 1 340 ? 20.797 26.359 6.113 1 98.5 340 VAL B CA 1
ATOM 5054 C C . VAL B 1 340 ? 21.234 27.812 6.332 1 98.5 340 VAL B C 1
ATOM 5056 O O . VAL B 1 340 ? 22.266 28.062 6.977 1 98.5 340 VAL B O 1
ATOM 5059 N N . ASP B 1 341 ? 20.531 28.719 5.699 1 98.5 341 ASP B N 1
ATOM 5060 C CA . ASP B 1 341 ? 20.812 30.141 5.879 1 98.5 341 ASP B CA 1
ATOM 5061 C C . ASP B 1 341 ? 19.938 30.734 6.977 1 98.5 341 ASP B C 1
ATOM 5063 O O . ASP B 1 341 ? 18.875 31.281 6.691 1 98.5 341 ASP B O 1
ATOM 5067 N N . THR B 1 342 ? 20.484 30.766 8.188 1 98.31 342 THR B N 1
ATOM 5068 C CA . THR B 1 342 ? 19.703 31.188 9.344 1 98.31 342 THR B CA 1
ATOM 5069 C C . THR B 1 342 ? 19.406 32.688 9.281 1 98.31 342 THR B C 1
ATOM 5071 O O . THR B 1 342 ? 18.375 33.125 9.758 1 98.31 342 THR B O 1
ATOM 5074 N N . ASP B 1 343 ? 20.297 33.438 8.656 1 98.06 343 ASP B N 1
ATOM 5075 C CA . ASP B 1 343 ? 20.047 34.844 8.492 1 98.06 343 ASP B CA 1
ATOM 5076 C C . ASP B 1 343 ? 18.859 35.094 7.559 1 98.06 343 ASP B C 1
ATOM 5078 O O . ASP B 1 343 ? 18.031 35.969 7.828 1 98.06 343 ASP B O 1
ATOM 5082 N N . ARG B 1 344 ? 18.859 34.375 6.477 1 98.06 344 ARG B N 1
ATOM 5083 C CA . ARG B 1 344 ? 17.75 34.5 5.539 1 98.06 344 ARG B CA 1
ATOM 5084 C C . ARG B 1 344 ? 16.438 34.062 6.188 1 98.06 344 ARG B C 1
ATOM 5086 O O . ARG B 1 344 ? 15.398 34.656 5.961 1 98.06 344 ARG B O 1
ATOM 5093 N N . MET B 1 345 ? 16.516 33 6.957 1 97.88 345 MET B N 1
ATOM 5094 C CA . MET B 1 345 ? 15.32 32.562 7.672 1 97.88 345 MET B CA 1
ATOM 5095 C C . MET B 1 345 ? 14.812 33.656 8.609 1 97.88 345 MET B C 1
ATOM 5097 O O . MET B 1 345 ? 13.609 33.906 8.664 1 97.88 345 MET B O 1
ATOM 5101 N N . ALA B 1 346 ? 15.734 34.281 9.273 1 96.94 346 ALA B N 1
ATOM 5102 C CA . ALA B 1 346 ? 15.367 35.375 10.172 1 96.94 346 ALA B CA 1
ATOM 5103 C C . ALA B 1 346 ? 14.773 36.531 9.406 1 96.94 346 ALA B C 1
ATOM 5105 O O . ALA B 1 346 ? 13.797 37.156 9.844 1 96.94 346 ALA B O 1
ATOM 5106 N N . ALA B 1 347 ? 15.352 36.844 8.312 1 97.38 347 ALA B N 1
ATOM 5107 C CA . ALA B 1 347 ? 14.867 37.938 7.484 1 97.38 347 ALA B CA 1
ATOM 5108 C C . ALA B 1 347 ? 13.461 37.656 6.969 1 97.38 347 ALA B C 1
ATOM 5110 O O . ALA B 1 347 ? 12.609 38.562 6.973 1 97.38 347 ALA B O 1
ATOM 5111 N N . ASN B 1 348 ? 13.234 36.5 6.43 1 97.44 348 ASN B N 1
ATOM 5112 C CA . ASN B 1 348 ? 11.906 36.125 5.945 1 97.44 348 ASN B CA 1
ATOM 5113 C C . ASN B 1 348 ? 10.875 36.125 7.07 1 97.44 348 ASN B C 1
ATOM 5115 O O . ASN B 1 348 ? 9.727 36.5 6.867 1 97.44 348 ASN B O 1
ATOM 5119 N N . LEU B 1 349 ? 11.289 35.594 8.219 1 96.94 349 LEU B N 1
ATOM 5120 C CA . LEU B 1 349 ? 10.422 35.594 9.398 1 96.94 349 LEU B CA 1
ATOM 5121 C C . LEU B 1 349 ? 9.984 37 9.75 1 96.94 349 LEU B C 1
ATOM 5123 O O . LEU B 1 349 ? 8.836 37.219 10.133 1 96.94 349 LEU B O 1
ATOM 5127 N N . ALA B 1 350 ? 10.781 37.938 9.594 1 95.56 350 ALA B N 1
ATOM 5128 C CA . ALA B 1 350 ? 10.555 39.312 10 1 95.56 350 ALA B CA 1
ATOM 5129 C C . ALA B 1 350 ? 9.586 40.031 9.055 1 95.56 350 ALA B C 1
ATOM 5131 O O . ALA B 1 350 ? 9.062 41.094 9.375 1 95.56 350 ALA B O 1
ATOM 5132 N N . LEU B 1 351 ? 9.391 39.438 7.934 1 95.06 351 LEU B N 1
ATOM 5133 C CA . LEU B 1 351 ? 8.5 40.062 6.969 1 95.06 351 LEU B CA 1
ATOM 5134 C C . LEU B 1 351 ? 7.09 40.188 7.535 1 95.06 351 LEU B C 1
ATOM 5136 O O . LEU B 1 351 ? 6.367 41.156 7.215 1 95.06 351 LEU B O 1
ATOM 5140 N N . THR B 1 352 ? 6.648 39.188 8.273 1 88.81 352 THR B N 1
ATOM 5141 C CA . THR B 1 352 ? 5.254 39.188 8.695 1 88.81 352 THR B CA 1
ATOM 5142 C C . THR B 1 352 ? 5.137 38.938 10.195 1 88.81 352 THR B C 1
ATOM 5144 O O . THR B 1 352 ? 4.102 39.25 10.805 1 88.81 352 THR B O 1
ATOM 5147 N N . ALA B 1 353 ? 6.184 38.312 10.703 1 81.44 353 ALA B N 1
ATOM 5148 C CA . ALA B 1 353 ? 6.059 37.938 12.109 1 81.44 353 ALA B CA 1
ATOM 5149 C C . ALA B 1 353 ? 6.645 39 13.023 1 81.44 353 ALA B C 1
ATOM 5151 O O . ALA B 1 353 ? 7.727 39.531 12.758 1 81.44 353 ALA B O 1
ATOM 5152 N N . GLY B 1 354 ? 5.875 39.469 13.938 1 78.06 354 GLY B N 1
ATOM 5153 C CA . GLY B 1 354 ? 6.367 40.438 14.914 1 78.06 354 GLY B CA 1
ATOM 5154 C C . GLY B 1 354 ? 7.223 39.812 15.992 1 78.06 354 GLY B C 1
ATOM 5155 O O . GLY B 1 354 ? 8.289 40.312 16.344 1 78.06 354 GLY B O 1
ATOM 5156 N N . GLU B 1 355 ? 6.785 38.781 16.578 1 85.62 355 GLU B N 1
ATOM 5157 C CA . GLU B 1 355 ? 7.492 38.031 17.641 1 85.62 355 GLU B CA 1
ATOM 5158 C C . GLU B 1 355 ? 7.621 36.562 17.312 1 85.62 355 GLU B C 1
ATOM 5160 O O . GLU B 1 355 ? 6.734 35.969 16.688 1 85.62 355 GLU B O 1
ATOM 5165 N N . PHE B 1 356 ? 8.766 36.125 17.656 1 88.38 356 PHE B N 1
ATOM 5166 C CA . PHE B 1 356 ? 8.977 34.688 17.5 1 88.38 356 PHE B CA 1
ATOM 5167 C C . PHE B 1 356 ? 8.391 33.906 18.688 1 88.38 356 PHE B C 1
ATOM 5169 O O . PHE B 1 356 ? 8.719 34.219 19.844 1 88.38 356 PHE B O 1
ATOM 5176 N N . ASP B 1 357 ? 7.539 32.969 18.391 1 89.62 357 ASP B N 1
ATOM 5177 C CA . ASP B 1 357 ? 6.973 32.031 19.359 1 89.62 357 ASP B CA 1
ATOM 5178 C C . ASP B 1 357 ? 7.156 30.578 18.891 1 89.62 357 ASP B C 1
ATOM 5180 O O . ASP B 1 357 ? 6.492 30.141 17.969 1 89.62 357 ASP B O 1
ATOM 5184 N N . PRO B 1 358 ? 8.078 29.875 19.594 1 88.12 358 PRO B N 1
ATOM 5185 C CA . PRO B 1 358 ? 8.359 28.516 19.125 1 88.12 358 PRO B CA 1
ATOM 5186 C C . PRO B 1 358 ? 7.297 27.5 19.562 1 88.12 358 PRO B C 1
ATOM 5188 O O . PRO B 1 358 ? 7.281 26.375 19.094 1 88.12 358 PRO B O 1
ATOM 5191 N N . GLY B 1 359 ? 6.426 27.953 20.547 1 94.94 359 GLY B N 1
ATOM 5192 C CA . GLY B 1 359 ? 5.527 26.969 21.125 1 94.94 359 GLY B CA 1
ATOM 5193 C C . GLY B 1 359 ? 6.242 25.719 21.609 1 94.94 359 GLY B C 1
ATOM 5194 O O . GLY B 1 359 ? 7.203 25.812 22.375 1 94.94 359 GLY B O 1
ATOM 5195 N N . HIS B 1 360 ? 5.777 24.578 21.156 1 96.75 360 HIS B N 1
ATOM 5196 C CA . HIS B 1 360 ? 6.348 23.312 21.594 1 96.75 360 HIS B CA 1
ATOM 5197 C C . HIS B 1 360 ? 7.359 22.781 20.594 1 96.75 360 HIS B C 1
ATOM 5199 O O . HIS B 1 360 ? 7.695 21.594 20.594 1 96.75 360 HIS B O 1
ATOM 5205 N N . ALA B 1 361 ? 7.836 23.625 19.672 1 97.44 361 ALA B N 1
ATOM 5206 C CA . ALA B 1 361 ? 8.656 23.172 18.547 1 97.44 361 ALA B CA 1
ATOM 5207 C C . ALA B 1 361 ? 9.859 22.375 19.031 1 97.44 361 ALA B C 1
ATOM 5209 O O . ALA B 1 361 ? 10.078 21.234 18.594 1 97.44 361 ALA B O 1
ATOM 5210 N N . GLY B 1 362 ? 10.648 22.969 19.984 1 97.31 362 GLY B N 1
ATOM 5211 C CA . GLY B 1 362 ? 11.82 22.266 20.5 1 97.31 362 GLY B CA 1
ATOM 5212 C C . GLY B 1 362 ? 11.477 20.938 21.141 1 97.31 362 GLY B C 1
ATOM 5213 O O . GLY B 1 362 ? 12.148 19.938 20.891 1 97.31 362 GLY B O 1
ATOM 5214 N N . GLU B 1 363 ? 10.422 20.875 21.922 1 97.38 363 GLU B N 1
ATOM 5215 C CA . GLU B 1 363 ? 9.969 19.656 22.594 1 97.38 363 GLU B CA 1
ATOM 5216 C C . GLU B 1 363 ? 9.547 18.594 21.594 1 97.38 363 GLU B C 1
ATOM 5218 O O . GLU B 1 363 ? 9.797 17.406 21.797 1 97.38 363 GLU B O 1
ATOM 5223 N N . LEU B 1 364 ? 8.898 19.016 20.578 1 98.12 364 LEU B N 1
ATOM 5224 C CA . LEU B 1 364 ? 8.43 18.094 19.562 1 98.12 364 LEU B CA 1
ATOM 5225 C C . LEU B 1 364 ? 9.594 17.516 18.766 1 98.12 364 LEU B C 1
ATOM 5227 O O . LEU B 1 364 ? 9.578 16.344 18.391 1 98.12 364 LEU B O 1
ATOM 5231 N N . VAL B 1 365 ? 10.625 18.359 18.453 1 98.56 365 VAL B N 1
ATOM 5232 C CA . VAL B 1 365 ? 11.852 17.859 17.828 1 98.56 365 VAL B CA 1
ATOM 5233 C C . VAL B 1 365 ? 12.461 16.766 18.703 1 98.56 365 VAL B C 1
ATOM 5235 O O . VAL B 1 365 ? 12.773 15.672 18.203 1 98.56 365 VAL B O 1
ATOM 5238 N N . ASP B 1 366 ? 12.562 17.031 20.031 1 98.38 366 ASP B N 1
ATOM 5239 C CA . ASP B 1 366 ? 13.148 16.078 20.969 1 98.38 366 ASP B CA 1
ATOM 5240 C C . ASP B 1 366 ? 12.359 14.773 20.984 1 98.38 366 ASP B C 1
ATOM 5242 O O . ASP B 1 366 ? 12.938 13.688 20.969 1 98.38 366 ASP B O 1
ATOM 5246 N N . ARG B 1 367 ? 11.062 14.867 20.969 1 97.5 367 ARG B N 1
ATOM 5247 C CA . ARG B 1 367 ? 10.188 13.695 21 1 97.5 367 ARG B CA 1
ATOM 5248 C C . ARG B 1 367 ? 10.391 12.844 19.75 1 97.5 367 ARG B C 1
ATOM 5250 O O . ARG B 1 367 ? 10.57 11.633 19.828 1 97.5 367 ARG B O 1
ATOM 5257 N N . LEU B 1 368 ? 10.336 13.477 18.609 1 97.81 368 LEU B N 1
ATOM 5258 C CA . LEU B 1 368 ? 10.43 12.766 17.328 1 97.81 368 LEU B CA 1
ATOM 5259 C C . LEU B 1 368 ? 11.789 12.094 17.188 1 97.81 368 LEU B C 1
ATOM 5261 O O . LEU B 1 368 ? 11.883 10.969 16.703 1 97.81 368 LEU B O 1
ATOM 5265 N N . LEU B 1 369 ? 12.836 12.812 17.625 1 98.19 369 LEU B N 1
ATOM 5266 C CA . LEU B 1 369 ? 14.18 12.234 17.516 1 98.19 369 LEU B CA 1
ATOM 5267 C C . LEU B 1 369 ? 14.344 11.078 18.5 1 98.19 369 LEU B C 1
ATOM 5269 O O . LEU B 1 369 ? 15.016 10.094 18.188 1 98.19 369 LEU B O 1
ATOM 5273 N N . LYS B 1 370 ? 13.727 11.164 19.656 1 97.25 370 LYS B N 1
ATOM 5274 C CA . LYS B 1 370 ? 13.797 10.109 20.672 1 97.25 370 LYS B CA 1
ATOM 5275 C C . LYS B 1 370 ? 13.078 8.844 20.188 1 97.25 370 LYS B C 1
ATOM 5277 O O . LYS B 1 370 ? 13.469 7.73 20.531 1 97.25 370 LYS B O 1
ATOM 5282 N N . GLU B 1 371 ? 12.062 9.016 19.344 1 95.19 371 GLU B N 1
ATOM 5283 C CA . GLU B 1 371 ? 11.203 7.91 18.922 1 95.19 371 GLU B CA 1
ATOM 5284 C C . GLU B 1 371 ? 11.766 7.227 17.688 1 95.19 371 GLU B C 1
ATOM 5286 O O . GLU B 1 371 ? 11.164 6.289 17.156 1 95.19 371 GLU B O 1
ATOM 5291 N N . ARG B 1 372 ? 12.93 7.641 17.234 1 96.94 372 ARG B N 1
ATOM 5292 C CA . ARG B 1 372 ? 13.5 7.027 16.031 1 96.94 372 ARG B CA 1
ATOM 5293 C C . ARG B 1 372 ? 13.773 5.543 16.266 1 96.94 372 ARG B C 1
ATOM 5295 O O . ARG B 1 372 ? 14.234 5.145 17.328 1 96.94 372 ARG B O 1
ATOM 5302 N N . PRO B 1 373 ? 13.383 4.711 15.344 1 94.06 373 PRO B N 1
ATOM 5303 C CA . PRO B 1 373 ? 13.68 3.283 15.477 1 94.06 373 PRO B CA 1
ATOM 5304 C C . PRO B 1 373 ? 15.164 2.973 15.297 1 94.06 373 PRO B C 1
ATOM 5306 O O . PRO B 1 373 ? 15.891 3.744 14.656 1 94.06 373 PRO B O 1
#

Foldseek 3Di:
DDDPVCLVLLQLVQLCVCQDLVNLLVLLLLLQLLLLCLCCVVPNAPNVLSVLLVVLSVVDDDDSVVLVVVCVVVVGSNVVSLVSSLVSSPPSSVSTQQQFDRLLSNLQSLLLSCLVSVVLLLVLLVLLLVLLLVQLVVFLPQKFFDDDPRHTDAIATPSLVSLVLNLQSLVLSVQLVVLNQARAGAGQGPALPSVSSPPCRQSSRCSSCVSSVHDRDRHCQQPQVSVLSNLVSLLSLLVSLLVVLVVQQVCCPPVNNFKAFPDFDADPVHRVDRGLSLSVSLNVLSVCSVVLSCLLNVQRAPHRGRDPSSSSNSVSVSSSSSSSSSSSSSSSNRSNVMDGDSVSRVVNCVVPPDDHDHDCSSVSSVVSSVPRD/DDDPVCLVLLQLVQLCVCQDLVNLLVLLLLLQLLLLCLCCVVPNAPNVLSVLLVVLSVVDDDDSVVLVVVCVVVVGSNVVSLVSSLVSSPPSSVSTQQQFDRLLSNLQSLLLSCLVSVVLLLVLLVLLLVLLLVQLVVFLPQKFFDDDPRHTDAIATPSLVSLVLNLQSLVLSVQLVVLNQAAAGAGQGPALPSVSSPPCRQSSRCSSCVSSVHDRDRHCQQPQVSVLSNLVSLLSLLVSLLVVLVVQQVCCPPVNNFKAFPDFDADPVHRPDRGLSLSVSLNVLSVCSVVLSCLLNVQRAPHRGRDPSSSSNSVSVSSSSSSSSSSSSSSSNRSNRMGGDSVSRVVNCVVPPDDHDHDCSSVSSVVSSVPRD

InterPro domains:
  IPR000362 Fumarate lyase family [PR00149] (96-114)
  IPR000362 Fumarate lyase family [PR00149] (141-159)
  IPR000362 Fumarate lyase family [PR00149] (224-251)
  IPR000362 Fumarate lyase family [PR00149] (266-282)
  IPR008948 L-Aspartase-like [SSF48557] (23-354)
  IPR022761 Fumarate lyase, N-terminal [PF00206] (27-291)

Secondary structure (DSSP, 8-state):
---TTTTTTTT-HHHHTTTSHHHHHHHHHHHHHHHHHHHHHTTSS-HHHHHHHHHHHHH----HHHHHHHHHHHTSSHHHHHHHHHHHHGGGGGGSSTT--HHHHHHHHHHHHHHHHHHHHHHHHHHHHHHHHHHHHHTTT-EEEEEETTEEEEEEEHHHHHHHHHHHHHHHHHHHHHHHHT-B----TTSSS-GGGTTTHHHHHHHHHHHHT-B--S--SS--HHHHHHHHHHHHHHHHHHHHHHHHHHHHSTTT--EE-SSPBPPSS-TT--B-HHHHHHHHHHHTHHHHHHHHHT----TTB-SSHHHHHHHHHHHHHHHHHHHHHHHHHHHTT-EE-HHHHHHHHTTT-SS---TTHHHHHHHHHHT--/---TTTHHHHT-HHHHTTTSHHHHHHHHHHHHHHHHHHHHHTTSS-HHHHHHHHHHHHH----HHHHHHHHHHHTSSHHHHHHHHHHHHGGGGGGSSTT--HHHHHHHHHHHHHHHHHHHHHHHHHHHHHHHHHHHHHTTT-EEEEEETTEEEEEEEHHHHHHHHHHHHHHHHHHHHHHHHT-B----TTSSS-GGGTTTHHHHHHHHHHHHT-B--S--SS--HHHHHHHHHHHHHHHHHHHHHHHHHHHHSTTT--EE-SSPBPPSS-TT--B-HHHHHHHHHHHTHHHHHHHHHT----TTB-SSHHHHHHHHHHHHHHHHHHHHHHHHHHHTT-EE-HHHHHHHHTTT-SS---TTHHHHHHHHHHT--

pLDDT: mean 95.91, std 5.75, range [50.47, 98.88]

Organism: Pseudonocardia thermophila (NCBI:txid1848)